Protein AF-0000000079575446 (afdb_homodimer)

Organism: NCBI:txid418240

Secondary structure (DSSP, 8-state):
--GGGS-TT-EEEE-SSS-EEEE-TTSPPP-HHHHHHHHH----TT-EEEEET-TTTHHHHHHHHHS--SEEEEEES-HHHHHHHHHHHHHTT-TTTEEEEE--GGGHHHHH-TT-EEEEEE------STTSTT-TTS-HHHHHHHTTS-HHHHHHHHHHHEEEEEEEEEEE-GGGHHHHHHHHHHTTEEEEEEEEEESSTTS---EEEEEEEETPPS--EEPPPEE-EEETTEE-HHHHHHTT--/--GGGS-TT-EEEE-SSS-EEEE-TTSPPP-HHHHHHHHH----TT-EEEEET-TTTHHHHHHHHHS--SEEEEEES-HHHHHHHHHHHHHTT-TTTEEEEE--GGGHHHHH-TT-EEEEEE------STTSTT-TTS-HHHHHHHTTS-HHHHHHHHHHHEEEEEEEEEEE-GGGHHHHHHHHHHTTEEEEEEEEEESSTTS---EEEEEEEETPPS--EEPPPEE-EEETTEE-HHHHHHTT--

Sequence (492 aa):
MTDQLVKDNERIDDLQNGYYVIQDPDKFCFGMDAVLLSGFAKVKKGETALDLGTGTGIIPILLKTKTNGKHFTGLEIQKECADMAGRSVRYNHLEDDVEIVRGDIKEAADIFGAASFDVVTSNPPYMIGQHGLRNPDMPKAIARHEVLCNLEDVVSQASKVLKERGRFYMVHRPFRLAEIMNVLTKYRLEPKRMQLVYPYIDREPNMVLIEALKGGNSRVTVEPPLIVYKEPGVYTENILKIYDMIMTDQLVKDNERIDDLQNGYYVIQDPDKFCFGMDAVLLSGFAKVKKGETALDLGTGTGIIPILLKTKTNGKHFTGLEIQKECADMAGRSVRYNHLEDDVEIVRGDIKEAADIFGAASFDVVTSNPPYMIGQHGLRNPDMPKAIARHEVLCNLEDVVSQASKVLKERGRFYMVHRPFRLAEIMNVLTKYRLEPKRMQLVYPYIDREPNMVLIEALKGGNSRVTVEPPLIVYKEPGVYTENILKIYDMI

pLDDT: mean 90.06, std 16.83, range [36.31, 98.94]

Structure (mmCIF, N/CA/C/O backbone):
data_AF-0000000079575446-model_v1
#
loop_
_entity.id
_entity.type
_entity.pdbx_description
1 polymer 'tRNA1(Val) (Adenine(37)-N6)-methyltransferase'
#
loop_
_atom_site.group_PDB
_atom_site.id
_atom_site.type_symbol
_atom_site.label_atom_id
_atom_site.label_alt_id
_atom_site.label_comp_id
_atom_site.label_asym_id
_atom_site.label_entity_id
_atom_site.label_seq_id
_atom_site.pdbx_PDB_ins_code
_atom_site.Cartn_x
_atom_site.Cartn_y
_atom_site.Cartn_z
_atom_site.occupancy
_atom_site.B_iso_or_equiv
_atom_site.auth_seq_id
_atom_site.auth_comp_id
_atom_site.auth_asym_id
_atom_site.auth_atom_id
_atom_site.pdbx_PDB_model_num
ATOM 1 N N . MET A 1 1 ? -3.621 -38.25 -29.203 1 46.59 1 MET A N 1
ATOM 2 C CA . MET A 1 1 ? -3.188 -38.781 -27.922 1 46.59 1 MET A CA 1
ATOM 3 C C . MET A 1 1 ? -3.453 -37.781 -26.797 1 46.59 1 MET A C 1
ATOM 5 O O . MET A 1 1 ? -3.621 -38.188 -25.641 1 46.59 1 MET A O 1
ATOM 9 N N . THR A 1 2 ? -3.217 -36.438 -27.062 1 60.66 2 THR A N 1
ATOM 10 C CA . THR A 1 2 ? -3.43 -35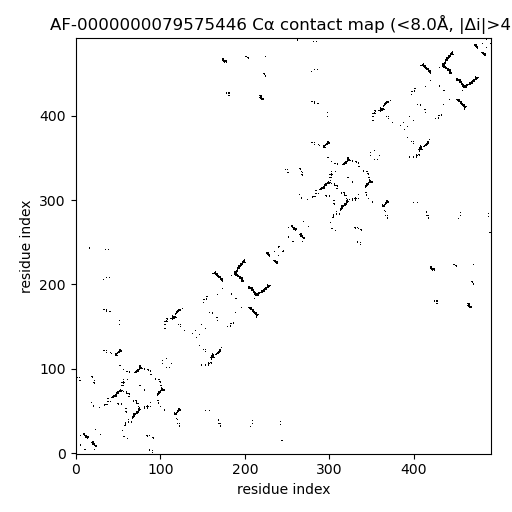.281 -26.188 1 60.66 2 THR A CA 1
ATOM 11 C C . THR A 1 2 ? -4.914 -35.094 -25.891 1 60.66 2 THR A C 1
ATOM 13 O O . THR A 1 2 ? -5.285 -34.625 -24.812 1 60.66 2 THR A O 1
ATOM 16 N N . ASP A 1 3 ? -5.809 -35.625 -26.75 1 61.53 3 ASP A N 1
ATOM 17 C CA . ASP A 1 3 ? -7.254 -35.438 -26.656 1 61.53 3 ASP A CA 1
ATOM 18 C C . ASP A 1 3 ? -7.855 -36.25 -25.516 1 61.53 3 ASP A C 1
ATOM 20 O O . ASP A 1 3 ? -8.867 -35.844 -24.938 1 61.53 3 ASP A O 1
ATOM 24 N N . GLN A 1 4 ? -7.082 -37.281 -25.109 1 80.31 4 GLN A N 1
ATOM 25 C CA . GLN A 1 4 ? -7.602 -38.188 -24.078 1 80.31 4 GLN A CA 1
ATOM 26 C C . GLN A 1 4 ? -7.387 -37.594 -22.688 1 80.31 4 GLN A C 1
ATOM 28 O O . GLN A 1 4 ? -7.965 -38.062 -21.703 1 80.31 4 GLN A O 1
ATOM 33 N N . LEU A 1 5 ? -6.77 -36.438 -22.703 1 92.25 5 LEU A N 1
ATOM 34 C CA . LEU A 1 5 ? -6.449 -35.844 -21.391 1 92.25 5 LEU A CA 1
ATOM 35 C C . LEU A 1 5 ? -7.582 -34.969 -20.906 1 92.25 5 LEU A C 1
ATOM 37 O O . LEU A 1 5 ? -7.688 -34.688 -19.703 1 92.25 5 LEU A O 1
ATOM 41 N N . VAL A 1 6 ? -8.469 -34.562 -21.781 1 94.75 6 VAL A N 1
ATOM 42 C CA . VAL A 1 6 ? -9.539 -33.656 -21.438 1 94.75 6 VAL A CA 1
ATOM 43 C C . VAL A 1 6 ? -10.844 -34.406 -21.234 1 94.75 6 VAL A C 1
ATOM 45 O O . VAL A 1 6 ? -11.305 -35.094 -22.141 1 94.75 6 VAL A O 1
ATOM 48 N N . LYS A 1 7 ? -11.469 -34.219 -20.094 1 94.56 7 LYS A N 1
ATOM 49 C CA . LYS A 1 7 ? -12.719 -34.906 -19.812 1 94.56 7 LYS A CA 1
ATOM 50 C C . LYS A 1 7 ? -13.914 -34.125 -20.375 1 94.56 7 LYS A C 1
ATOM 52 O O . LYS A 1 7 ? -13.781 -32.969 -20.75 1 94.56 7 LYS A O 1
ATOM 57 N N . ASP A 1 8 ? -15.086 -34.75 -20.422 1 91.69 8 ASP A N 1
ATOM 58 C CA . ASP A 1 8 ? -16.266 -34.281 -21.125 1 91.69 8 ASP A CA 1
ATOM 59 C C . ASP A 1 8 ? -16.703 -32.906 -20.562 1 91.69 8 ASP A C 1
ATOM 61 O O . ASP A 1 8 ? -17.156 -32.031 -21.312 1 91.69 8 ASP A O 1
ATOM 65 N N . ASN A 1 9 ? -16.594 -32.688 -19.312 1 93.12 9 ASN A N 1
ATOM 66 C CA . ASN A 1 9 ? -17.078 -31.469 -18.672 1 93.12 9 ASN A CA 1
ATOM 67 C C . ASN A 1 9 ? -15.977 -30.422 -18.609 1 93.12 9 ASN A C 1
ATOM 69 O O . ASN A 1 9 ? -16.156 -29.359 -18 1 93.12 9 ASN A O 1
ATOM 73 N N . GLU A 1 10 ? -14.836 -30.688 -19.297 1 95.31 10 GLU A N 1
ATOM 74 C CA . GLU A 1 10 ? -13.672 -29.812 -19.203 1 95.31 10 GLU A CA 1
ATOM 75 C C . GLU A 1 10 ? -13.398 -29.141 -20.547 1 95.31 10 GLU A C 1
ATOM 77 O O . GLU A 1 10 ? -13.977 -29.5 -21.562 1 95.31 10 GLU A O 1
ATOM 82 N N . ARG A 1 11 ? -12.672 -28.047 -20.484 1 95.06 11 ARG A N 1
ATOM 83 C CA . ARG A 1 11 ? -12.203 -27.359 -21.688 1 95.06 11 ARG A CA 1
ATOM 84 C C . ARG A 1 11 ? -10.711 -27.062 -21.594 1 95.06 11 ARG A C 1
ATOM 86 O O . ARG A 1 11 ? -10.117 -27.125 -20.516 1 95.06 11 ARG A O 1
ATOM 93 N N . ILE A 1 12 ? -10.141 -26.781 -22.75 1 94.69 12 ILE A N 1
ATOM 94 C CA . ILE A 1 12 ? -8.75 -26.359 -22.828 1 94.69 12 ILE A CA 1
ATOM 95 C C . ILE A 1 12 ? -8.688 -24.844 -23.062 1 94.69 12 ILE A C 1
ATOM 97 O O . ILE A 1 12 ? -9.297 -24.328 -24 1 94.69 12 ILE A O 1
ATOM 101 N N . ASP A 1 13 ? -8.055 -24.203 -22.156 1 93.25 13 ASP A N 1
ATOM 102 C CA . ASP A 1 13 ? -7.824 -22.781 -22.328 1 93.25 13 ASP A CA 1
ATOM 103 C C . ASP A 1 13 ? -6.43 -22.516 -22.891 1 93.25 13 ASP A C 1
ATOM 105 O O . ASP A 1 13 ? -5.438 -23.016 -22.359 1 93.25 13 ASP A O 1
ATOM 109 N N . ASP A 1 14 ? -6.414 -21.688 -23.938 1 91.88 14 ASP A N 1
ATOM 110 C CA . ASP A 1 14 ? -5.168 -21.25 -24.547 1 91.88 14 ASP A CA 1
ATOM 111 C C . ASP A 1 14 ? -4.586 -20.047 -23.812 1 91.88 14 ASP A C 1
ATOM 113 O O . ASP A 1 14 ? -5.223 -18.984 -23.734 1 91.88 14 ASP A O 1
ATOM 117 N N . LEU A 1 15 ? -3.383 -20.188 -23.266 1 88.44 15 LEU A N 1
ATOM 118 C CA . LEU A 1 15 ? -2.758 -19.125 -22.5 1 88.44 15 LEU A CA 1
ATOM 119 C C . LEU A 1 15 ? -2.131 -18.094 -23.422 1 88.44 15 LEU A C 1
ATOM 121 O O . LEU A 1 15 ? -1.592 -17.078 -22.969 1 88.44 15 LEU A O 1
ATOM 125 N N . GLN A 1 16 ? -2.152 -18.297 -24.719 1 81.5 16 GLN A N 1
ATOM 126 C CA . GLN A 1 16 ? -1.748 -17.391 -25.781 1 81.5 16 GLN A CA 1
ATOM 127 C C . GLN A 1 16 ? -0.23 -17.234 -25.828 1 81.5 16 GLN A C 1
ATOM 129 O O . GLN A 1 16 ? 0.283 -16.234 -26.344 1 81.5 16 GLN A O 1
ATOM 134 N N . ASN A 1 17 ? 0.446 -18.203 -25.234 1 84.44 17 ASN A N 1
ATOM 135 C CA . ASN A 1 17 ? 1.903 -18.234 -25.281 1 84.44 17 ASN A CA 1
ATOM 136 C C . ASN A 1 17 ? 2.424 -19.609 -25.688 1 84.44 17 ASN A C 1
ATOM 138 O O . ASN A 1 17 ? 3.584 -19.938 -25.438 1 84.44 17 ASN A O 1
ATOM 142 N N . GLY A 1 18 ? 1.477 -20.453 -26.281 1 87.94 18 GLY A N 1
ATOM 143 C CA . GLY A 1 18 ? 1.851 -21.781 -26.75 1 87.94 18 GLY A CA 1
ATOM 144 C C . GLY A 1 18 ? 1.555 -22.875 -25.734 1 87.94 18 GLY A C 1
ATOM 145 O O . GLY A 1 18 ? 1.777 -24.047 -26.016 1 87.94 18 GLY A O 1
ATOM 146 N N . TYR A 1 19 ? 1.02 -22.469 -24.594 1 93 19 TYR A N 1
ATOM 147 C CA . TYR A 1 19 ? 0.696 -23.438 -23.562 1 93 19 TYR A CA 1
ATOM 148 C C . TYR A 1 19 ? -0.793 -23.422 -23.234 1 93 19 TYR A C 1
ATOM 150 O O . TYR A 1 19 ? -1.499 -22.469 -23.594 1 93 19 TYR A O 1
ATOM 158 N N . TYR A 1 20 ? -1.228 -24.469 -22.578 1 94.56 20 TYR A N 1
ATOM 159 C CA . TYR A 1 20 ? -2.654 -24.688 -22.359 1 94.56 20 TYR A CA 1
ATOM 160 C C . TYR A 1 20 ? -2.932 -25.156 -20.938 1 94.56 20 TYR A C 1
ATOM 162 O O . TYR A 1 20 ? -2.051 -25.703 -20.281 1 94.56 20 TYR A O 1
ATOM 170 N N . VAL A 1 21 ? -4.137 -24.875 -20.531 1 95.75 21 VAL A N 1
ATOM 171 C CA . VAL A 1 21 ? -4.566 -25.375 -19.219 1 95.75 21 VAL A CA 1
ATOM 172 C C . VAL A 1 21 ? -5.961 -25.984 -19.328 1 95.75 21 VAL A C 1
ATOM 174 O O . VAL A 1 21 ? -6.844 -25.422 -19.984 1 95.75 21 VAL A O 1
ATOM 177 N N . ILE A 1 22 ? -6.062 -27.172 -18.781 1 96.5 22 ILE A N 1
ATOM 178 C CA . ILE A 1 22 ? -7.352 -27.844 -18.703 1 96.5 22 ILE A CA 1
ATOM 179 C C . ILE A 1 22 ? -8.164 -27.281 -17.547 1 96.5 22 ILE A C 1
ATOM 181 O O . ILE A 1 22 ? -7.672 -27.203 -16.422 1 96.5 22 ILE A O 1
ATOM 185 N N . GLN A 1 23 ? -9.359 -26.844 -17.844 1 94.12 23 GLN A N 1
ATOM 186 C CA . GLN A 1 23 ? -10.211 -26.281 -16.812 1 94.12 23 GLN A CA 1
ATOM 187 C C . GLN A 1 23 ? -11.625 -26.859 -16.875 1 94.12 23 GLN A C 1
ATOM 189 O O . GLN A 1 23 ? -12.031 -27.391 -17.906 1 94.12 23 GLN A O 1
ATOM 194 N N . ASP A 1 24 ? -12.281 -26.875 -15.766 1 92.12 24 ASP A N 1
ATOM 195 C CA . ASP A 1 24 ? -13.695 -27.188 -15.625 1 92.12 24 ASP A CA 1
ATOM 196 C C . ASP A 1 24 ? -14.516 -25.938 -15.352 1 92.12 24 ASP A C 1
ATOM 198 O O . ASP A 1 24 ? -14.391 -25.328 -14.289 1 92.12 24 ASP A O 1
ATOM 202 N N . PRO A 1 25 ? -15.406 -25.562 -16.281 1 90.38 25 PRO A N 1
ATOM 203 C CA . PRO A 1 25 ? -16.156 -24.312 -16.125 1 90.38 25 PRO A CA 1
ATOM 204 C C . PRO A 1 25 ? -17.016 -24.312 -14.867 1 90.38 25 PRO A C 1
ATOM 206 O O . PRO A 1 25 ? -17.453 -23.25 -14.414 1 90.38 25 PRO A O 1
ATOM 209 N N . ASP A 1 26 ? -17.266 -25.453 -14.297 1 85.94 26 ASP A N 1
ATOM 210 C CA . ASP A 1 26 ? -18.109 -25.547 -13.102 1 85.94 26 ASP A CA 1
ATOM 211 C C . ASP A 1 26 ? -17.266 -25.391 -11.836 1 85.94 26 ASP A C 1
ATOM 213 O O . ASP A 1 26 ? -17.797 -25.359 -10.727 1 85.94 26 ASP A O 1
ATOM 217 N N . LYS A 1 27 ? -15.953 -25.281 -12.078 1 83.19 27 LYS A N 1
ATOM 218 C CA . LYS A 1 27 ? -15.031 -25.109 -10.961 1 83.19 27 LYS A CA 1
ATOM 219 C C . LYS A 1 27 ? -14.273 -23.781 -11.078 1 83.19 27 LYS A C 1
ATOM 221 O O . LYS A 1 27 ? -14.523 -23 -12 1 83.19 27 LYS A O 1
ATOM 226 N N . PHE A 1 28 ? -13.453 -23.516 -10.141 1 77.06 28 PHE A N 1
ATOM 227 C CA . PHE A 1 28 ? -12.68 -22.281 -10.172 1 77.06 28 PHE A CA 1
ATOM 228 C C . PHE A 1 28 ? -11.703 -22.281 -11.344 1 77.06 28 PHE A C 1
ATOM 230 O O . PHE A 1 28 ? -10.914 -23.219 -11.5 1 77.06 28 PHE A O 1
ATOM 237 N N . CYS A 1 29 ? -11.906 -21.375 -12.188 1 85 29 CYS A N 1
ATOM 238 C CA . CYS A 1 29 ? -11.023 -21.172 -13.328 1 85 29 CYS A CA 1
ATOM 239 C C . CYS A 1 29 ? -10.023 -20.047 -13.047 1 85 29 CYS A C 1
ATOM 241 O O . CYS A 1 29 ? -10.328 -19.125 -12.305 1 85 29 CYS A O 1
ATOM 243 N N . PHE A 1 30 ? -8.859 -20.281 -13.625 1 82.81 30 PHE A N 1
ATOM 244 C CA . PHE A 1 30 ? -7.871 -19.234 -13.375 1 82.81 30 PHE A CA 1
ATOM 245 C C . PHE A 1 30 ? -8.336 -17.906 -13.938 1 82.81 30 PHE A C 1
ATOM 247 O O . PHE A 1 30 ? -9.133 -17.859 -14.883 1 82.81 30 PHE A O 1
ATOM 254 N N . GLY A 1 31 ? -7.883 -16.781 -13.305 1 86.94 31 GLY A N 1
ATOM 255 C CA . GLY A 1 31 ? -8.188 -15.43 -13.742 1 86.94 31 GLY A CA 1
ATOM 256 C C . GLY A 1 31 ? -6.949 -14.578 -13.945 1 86.94 31 GLY A C 1
ATOM 257 O O . GLY A 1 31 ? -5.836 -15.102 -14.023 1 86.94 31 GLY A O 1
ATOM 258 N N . MET A 1 32 ? -7.137 -13.336 -14.156 1 92.25 32 MET A N 1
ATOM 259 C CA . MET A 1 32 ? -6.082 -12.359 -14.422 1 92.25 32 MET A CA 1
ATOM 260 C C . MET A 1 32 ? -5.055 -12.359 -13.289 1 92.25 32 MET A C 1
ATOM 262 O O . MET A 1 32 ? -3.867 -12.133 -13.531 1 92.25 32 MET A O 1
ATOM 266 N N . ASP A 1 33 ? -5.484 -12.727 -12.094 1 94.75 33 ASP A N 1
ATOM 267 C CA . ASP A 1 33 ? -4.609 -12.742 -10.93 1 94.75 33 ASP A CA 1
ATOM 268 C C . ASP A 1 33 ? -3.398 -13.641 -11.156 1 94.75 33 ASP A C 1
ATOM 270 O O . ASP A 1 33 ? -2.262 -13.242 -10.891 1 94.75 33 ASP A O 1
ATOM 274 N N . ALA A 1 34 ? -3.645 -14.812 -11.688 1 94.69 34 ALA A N 1
ATOM 275 C CA . ALA A 1 34 ? -2.582 -15.789 -11.914 1 94.69 34 ALA A CA 1
ATOM 276 C C . ALA A 1 34 ? -1.584 -15.289 -12.953 1 94.69 34 ALA A C 1
ATOM 278 O O . ALA A 1 34 ? -0.374 -15.461 -12.797 1 94.69 34 ALA A O 1
ATOM 279 N N . VAL A 1 35 ? -2.145 -14.695 -13.977 1 94.69 35 VAL A N 1
ATOM 280 C CA . VAL A 1 35 ? -1.305 -14.203 -15.062 1 94.69 35 VAL A CA 1
ATOM 281 C C . VAL A 1 35 ? -0.433 -13.055 -14.562 1 94.69 35 VAL A C 1
ATOM 283 O O . VAL A 1 35 ? 0.772 -13.016 -14.82 1 94.69 35 VAL A O 1
ATOM 286 N N . LEU A 1 36 ? -1.017 -12.133 -13.789 1 97.06 36 LEU A N 1
ATOM 287 C CA . LEU A 1 36 ? -0.28 -10.992 -13.258 1 97.06 36 LEU A CA 1
ATOM 288 C C . LEU A 1 36 ? 0.792 -11.445 -12.273 1 97.06 36 LEU A C 1
ATOM 290 O O . LEU A 1 36 ? 1.917 -10.938 -12.297 1 97.06 36 LEU A O 1
ATOM 294 N N . LEU A 1 37 ? 0.439 -12.414 -11.438 1 98 37 LEU A N 1
ATOM 295 C CA . LEU A 1 37 ? 1.396 -12.93 -10.461 1 98 37 LEU A CA 1
ATOM 296 C C . LEU A 1 37 ? 2.584 -13.578 -11.156 1 98 37 LEU A C 1
ATOM 298 O O . LEU A 1 37 ? 3.734 -13.367 -10.766 1 98 37 LEU A O 1
ATOM 302 N N . SER A 1 38 ? 2.334 -14.375 -12.188 1 97.06 38 SER A N 1
ATOM 303 C CA . SER A 1 38 ? 3.398 -15.062 -12.914 1 97.06 38 SER A CA 1
ATOM 304 C C . SER A 1 38 ? 4.32 -14.07 -13.609 1 97.06 38 SER A C 1
ATOM 306 O O . SER A 1 38 ? 5.512 -14.344 -13.789 1 97.06 38 SER A O 1
ATOM 308 N N . GLY A 1 39 ? 3.768 -12.922 -14.039 1 95.69 39 GLY A N 1
ATOM 309 C CA . GLY A 1 39 ? 4.574 -11.875 -14.641 1 95.69 39 GLY A CA 1
ATOM 310 C C . GLY A 1 39 ? 5.352 -11.055 -13.625 1 95.69 39 GLY A C 1
ATOM 311 O O . GLY A 1 39 ? 6.387 -10.477 -13.953 1 95.69 39 GLY A O 1
ATOM 312 N N . PHE A 1 40 ? 4.891 -11.016 -12.43 1 97.88 40 PHE A N 1
ATOM 313 C CA . PHE A 1 40 ? 5.465 -10.25 -11.328 1 97.88 40 PHE A CA 1
ATOM 314 C C . PHE A 1 40 ? 6.586 -11.039 -10.656 1 97.88 40 PHE A C 1
ATOM 316 O O . PHE A 1 40 ? 7.59 -10.461 -10.234 1 97.88 40 PHE A O 1
ATOM 323 N N . ALA A 1 41 ? 6.473 -12.375 -10.617 1 98.38 41 ALA A N 1
ATOM 324 C CA . ALA A 1 41 ? 7.414 -13.242 -9.922 1 98.38 41 ALA A CA 1
ATOM 325 C C . ALA A 1 41 ? 8.656 -13.492 -10.766 1 98.38 41 ALA A C 1
ATOM 327 O O . ALA A 1 41 ? 8.586 -13.508 -12 1 98.38 41 ALA A O 1
ATOM 328 N N . LYS A 1 42 ? 9.773 -13.641 -10.07 1 97.75 42 LYS A N 1
ATOM 329 C CA . LYS A 1 42 ? 11.047 -13.977 -10.703 1 97.75 42 LYS A CA 1
ATOM 330 C C . LYS A 1 42 ? 11.594 -15.297 -10.164 1 97.75 42 LYS A C 1
ATOM 332 O O . LYS A 1 42 ? 11.594 -15.531 -8.953 1 97.75 42 LYS A O 1
ATOM 337 N N . VAL A 1 43 ? 11.938 -16.125 -11.102 1 98.56 43 VAL A N 1
ATOM 338 C CA . VAL A 1 43 ? 12.641 -17.359 -10.766 1 98.56 43 VAL A CA 1
ATOM 339 C C . VAL A 1 43 ? 13.938 -17.453 -11.57 1 98.56 43 VAL A C 1
ATOM 341 O O . VAL A 1 43 ? 13.914 -17.547 -12.797 1 98.56 43 VAL A O 1
ATOM 344 N N . LYS A 1 44 ? 15 -17.438 -10.875 1 98.25 44 LYS A N 1
ATOM 345 C CA . LYS A 1 44 ? 16.297 -17.375 -11.539 1 98.25 44 LYS A CA 1
ATOM 346 C C . LYS A 1 44 ? 16.75 -18.766 -11.984 1 98.25 44 LYS A C 1
ATOM 348 O O . LYS A 1 44 ? 16.203 -19.781 -11.539 1 98.25 44 LYS A O 1
ATOM 353 N N . LYS A 1 45 ? 17.75 -18.688 -12.852 1 98.12 45 LYS A N 1
ATOM 354 C CA . LYS A 1 45 ? 18.344 -19.938 -13.32 1 98.12 45 LYS A CA 1
ATOM 355 C C . LYS A 1 45 ? 18.844 -20.766 -12.148 1 98.12 45 LYS A C 1
ATOM 357 O O . LYS A 1 45 ? 19.531 -20.266 -11.266 1 98.12 45 LYS A O 1
ATOM 362 N N . GLY A 1 46 ? 18.453 -21.969 -12.195 1 97.81 46 GLY A N 1
ATOM 363 C CA . GLY A 1 46 ? 18.922 -22.891 -11.172 1 97.81 46 GLY A CA 1
ATOM 364 C C . GLY A 1 46 ? 18.016 -22.938 -9.953 1 97.81 46 GLY A C 1
ATOM 365 O O . GLY A 1 46 ? 18.188 -23.797 -9.086 1 97.81 46 GLY A O 1
ATOM 366 N N . GLU A 1 47 ? 16.969 -22.094 -9.93 1 98.75 47 GLU A N 1
ATOM 367 C CA . GLU A 1 47 ? 16.109 -22 -8.75 1 98.75 47 GLU A CA 1
ATOM 368 C C . GLU A 1 47 ? 14.898 -22.922 -8.898 1 98.75 47 GLU A C 1
ATOM 370 O O . GLU A 1 47 ? 14.5 -23.266 -10.008 1 98.75 47 GLU A O 1
ATOM 375 N N . THR A 1 48 ? 14.406 -23.328 -7.738 1 98.88 48 THR A N 1
ATOM 376 C CA . THR A 1 48 ? 13.18 -24.109 -7.676 1 98.88 48 THR A CA 1
ATOM 377 C C . THR A 1 48 ? 12.047 -23.297 -7.055 1 98.88 48 THR A C 1
ATOM 379 O O . THR A 1 48 ? 12.281 -22.484 -6.152 1 98.88 48 THR A O 1
ATOM 382 N N . ALA A 1 49 ? 10.828 -23.547 -7.594 1 98.94 49 ALA A N 1
ATOM 383 C CA . ALA A 1 49 ? 9.68 -22.781 -7.141 1 98.94 49 ALA A CA 1
ATOM 384 C C . ALA A 1 49 ? 8.531 -23.688 -6.719 1 98.94 49 ALA A C 1
ATOM 386 O O . ALA A 1 49 ? 8.359 -24.781 -7.262 1 98.94 49 ALA A O 1
ATOM 387 N N . LEU A 1 50 ? 7.801 -23.219 -5.738 1 98.94 50 LEU A N 1
ATOM 388 C CA . LEU A 1 50 ? 6.59 -23.875 -5.254 1 98.94 50 LEU A CA 1
ATOM 389 C C . LEU A 1 50 ? 5.398 -22.938 -5.316 1 98.94 50 LEU A C 1
ATOM 391 O O . LEU A 1 50 ? 5.477 -21.797 -4.844 1 98.94 50 LEU A O 1
ATOM 395 N N . ASP A 1 51 ? 4.355 -23.406 -5.949 1 98.81 51 ASP A N 1
ATOM 396 C CA . ASP A 1 51 ? 3.1 -22.656 -5.945 1 98.81 51 ASP A CA 1
ATOM 397 C C . ASP A 1 51 ? 2.1 -23.266 -4.969 1 98.81 51 ASP A C 1
ATOM 399 O O . ASP A 1 51 ? 1.678 -24.422 -5.141 1 98.81 51 ASP A O 1
ATOM 403 N N . LEU A 1 52 ? 1.741 -22.516 -3.936 1 98.25 52 LEU A N 1
ATOM 404 C CA . LEU A 1 52 ? 0.794 -22.953 -2.922 1 98.25 52 LEU A CA 1
ATOM 405 C C . LEU A 1 52 ? -0.641 -22.688 -3.361 1 98.25 52 LEU A C 1
ATOM 407 O O . LEU A 1 52 ? -1.016 -21.547 -3.604 1 98.25 52 LEU A O 1
ATOM 411 N N . GLY A 1 53 ? -1.494 -23.688 -3.387 1 95.56 53 GLY A N 1
ATOM 412 C CA . GLY A 1 53 ? -2.832 -23.547 -3.938 1 95.56 53 GLY A CA 1
ATOM 413 C C . GLY A 1 53 ? -2.84 -23.328 -5.438 1 95.56 53 GLY A C 1
ATOM 414 O O . GLY A 1 53 ? -3.42 -22.359 -5.934 1 95.56 53 GLY A O 1
ATOM 415 N N . THR A 1 54 ? -2.305 -24.375 -6.152 1 96.56 54 THR A N 1
ATOM 416 C CA . THR A 1 54 ? -1.959 -24.156 -7.555 1 96.56 54 THR A CA 1
ATOM 417 C C . THR A 1 54 ? -3.195 -24.281 -8.438 1 96.56 54 THR A C 1
ATOM 419 O O . THR A 1 54 ? -3.174 -23.875 -9.602 1 96.56 54 THR A O 1
ATOM 422 N N . GLY A 1 55 ? -4.324 -24.812 -7.91 1 93.62 55 GLY A N 1
ATOM 423 C CA . GLY A 1 55 ? -5.508 -25.016 -8.734 1 93.62 55 GLY A CA 1
ATOM 424 C C . GLY A 1 55 ? -5.262 -25.906 -9.93 1 93.62 55 GLY A C 1
ATOM 425 O O . GLY A 1 55 ? -4.785 -27.031 -9.781 1 93.62 55 GLY A O 1
ATOM 426 N N . THR A 1 56 ? -5.426 -25.422 -11.086 1 94 56 THR A N 1
ATOM 427 C CA . THR A 1 56 ? -5.273 -26.203 -12.305 1 94 56 THR A CA 1
ATOM 428 C C . THR A 1 56 ? -3.836 -26.141 -12.812 1 94 56 THR A C 1
ATOM 430 O O . THR A 1 56 ? -3.562 -26.484 -13.969 1 94 56 THR A O 1
ATOM 433 N N . GLY A 1 57 ? -2.92 -25.578 -12.016 1 96.31 57 GLY A N 1
ATOM 434 C CA . GLY A 1 57 ? -1.502 -25.625 -12.328 1 96.31 57 GLY A CA 1
ATOM 435 C C . GLY A 1 57 ? -1.047 -24.469 -13.203 1 96.31 57 GLY A C 1
ATOM 436 O O . GLY A 1 57 ? 0.046 -24.516 -13.773 1 96.31 57 GLY A O 1
ATOM 437 N N . ILE A 1 58 ? -1.837 -23.438 -13.266 1 96.06 58 ILE A N 1
ATOM 438 C CA . ILE A 1 58 ? -1.581 -22.375 -14.227 1 96.06 58 ILE A CA 1
ATOM 439 C C . ILE A 1 58 ? -0.286 -21.656 -13.867 1 96.06 58 ILE A C 1
ATOM 441 O O . ILE A 1 58 ? 0.542 -21.375 -14.734 1 96.06 58 ILE A O 1
ATOM 445 N N . ILE A 1 59 ? -0.017 -21.391 -12.602 1 97.56 59 ILE A N 1
ATOM 446 C CA . ILE A 1 59 ? 1.102 -20.547 -12.211 1 97.56 59 ILE A CA 1
ATOM 447 C C . ILE A 1 59 ? 2.418 -21.281 -12.445 1 97.56 59 ILE A C 1
ATOM 449 O O . ILE A 1 59 ? 3.322 -20.75 -13.102 1 97.56 59 ILE A O 1
ATOM 453 N N . PRO A 1 60 ? 2.586 -22.531 -12.07 1 98.25 60 PRO A N 1
ATOM 454 C CA . PRO A 1 60 ? 3.826 -23.234 -12.406 1 98.25 60 PRO A CA 1
ATOM 455 C C . PRO A 1 60 ? 4.074 -23.312 -13.914 1 98.25 60 PRO A C 1
ATOM 457 O O . PRO A 1 60 ? 5.215 -23.172 -14.359 1 98.25 60 PRO A O 1
ATOM 460 N N . ILE A 1 61 ? 3.008 -23.531 -14.664 1 97.44 61 ILE A N 1
ATOM 461 C CA . ILE A 1 61 ? 3.143 -23.641 -16.109 1 97.44 61 ILE A CA 1
ATOM 462 C C . ILE A 1 61 ? 3.594 -22.297 -16.688 1 97.44 61 ILE A C 1
ATOM 464 O O . ILE A 1 61 ? 4.535 -22.234 -17.484 1 97.44 61 ILE A O 1
ATOM 468 N N . LEU A 1 62 ? 2.979 -21.234 -16.234 1 96.31 62 LEU A N 1
ATOM 469 C CA . LEU A 1 62 ? 3.338 -19.906 -16.719 1 96.31 62 LEU A CA 1
ATOM 470 C C . LEU A 1 62 ? 4.754 -19.547 -16.281 1 96.31 62 LEU A C 1
ATOM 472 O O . LEU A 1 62 ? 5.512 -18.969 -17.078 1 96.31 62 LEU A O 1
ATOM 476 N N . LEU A 1 63 ? 5.129 -19.859 -15.062 1 97.44 63 LEU A N 1
ATOM 477 C CA . LEU A 1 63 ? 6.469 -19.547 -14.586 1 97.44 63 LEU A CA 1
ATOM 478 C C . LEU A 1 63 ? 7.523 -20.281 -15.406 1 97.44 63 LEU A C 1
ATOM 480 O O . LEU A 1 63 ? 8.578 -19.719 -15.719 1 97.44 63 LEU A O 1
ATOM 484 N N . LYS A 1 64 ? 7.242 -21.5 -15.68 1 96.5 64 LYS A N 1
ATOM 485 C CA . LYS A 1 64 ? 8.164 -22.281 -16.484 1 96.5 64 LYS A CA 1
ATOM 486 C C . LYS A 1 64 ? 8.414 -21.625 -17.844 1 96.5 64 LYS A C 1
ATOM 488 O O . LYS A 1 64 ? 9.539 -21.625 -18.344 1 96.5 64 LYS A O 1
ATOM 493 N N . THR A 1 65 ? 7.426 -21 -18.359 1 91.38 65 THR A N 1
ATOM 494 C CA 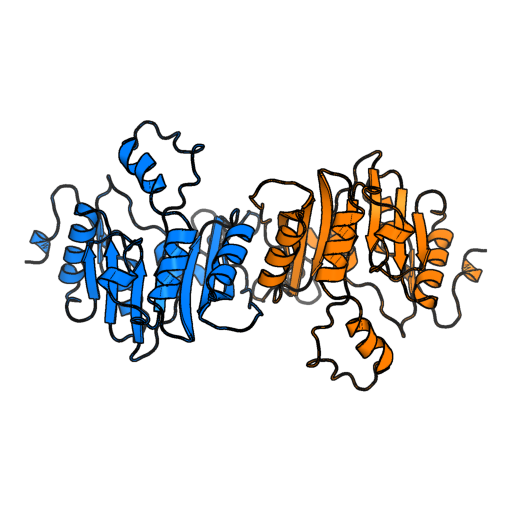. THR A 1 65 ? 7.523 -20.422 -19.688 1 91.38 65 THR A CA 1
ATOM 495 C C . THR A 1 65 ? 8.141 -19.031 -19.625 1 91.38 65 THR A C 1
ATOM 497 O O . THR A 1 65 ? 8.773 -18.578 -20.578 1 91.38 65 THR A O 1
ATOM 500 N N . LYS A 1 66 ? 8.062 -18.328 -18.516 1 92.75 66 LYS A N 1
ATOM 501 C CA . LYS A 1 66 ? 8.469 -16.938 -18.406 1 92.75 66 LYS A CA 1
ATOM 502 C C . LYS A 1 66 ? 9.852 -16.812 -17.766 1 92.75 66 LYS A C 1
ATOM 504 O O . LYS A 1 66 ? 10.477 -15.75 -17.828 1 92.75 66 LYS A O 1
ATOM 509 N N . THR A 1 67 ? 10.234 -17.875 -17.094 1 94.5 67 THR A N 1
ATOM 510 C CA . THR A 1 67 ? 11.484 -17.781 -16.344 1 94.5 67 THR A CA 1
ATOM 511 C C . THR A 1 67 ? 12.414 -18.938 -16.703 1 94.5 67 THR A C 1
ATOM 513 O O . THR A 1 67 ? 12.023 -19.859 -17.422 1 94.5 67 THR A O 1
ATOM 516 N N . ASN A 1 68 ? 13.641 -18.891 -16.156 1 94.56 68 ASN A N 1
ATOM 517 C CA . ASN A 1 68 ? 14.641 -19.922 -16.422 1 94.56 68 ASN A CA 1
ATOM 518 C C . ASN A 1 68 ? 14.867 -20.812 -15.188 1 94.56 68 ASN A C 1
ATOM 520 O O . ASN A 1 68 ? 15.961 -21.344 -15 1 94.56 68 ASN A O 1
ATOM 524 N N . GLY A 1 69 ? 13.883 -20.875 -14.422 1 97.31 69 GLY A N 1
ATOM 525 C CA . GLY A 1 69 ? 14.016 -21.703 -13.227 1 97.31 69 GLY A CA 1
ATOM 526 C C . GLY A 1 69 ? 14.25 -23.172 -13.539 1 97.31 69 GLY A C 1
ATOM 527 O O . GLY A 1 69 ? 14.008 -23.609 -14.664 1 97.31 69 GLY A O 1
ATOM 528 N N . LYS A 1 70 ? 14.664 -23.828 -12.555 1 98.06 70 LYS A N 1
ATOM 529 C CA . LYS A 1 70 ? 15.055 -25.219 -12.711 1 98.06 70 LYS A CA 1
ATOM 530 C C . LYS A 1 70 ? 13.844 -26.141 -12.641 1 98.06 70 LYS A C 1
ATOM 532 O O . LYS A 1 70 ? 13.734 -27.094 -13.414 1 98.06 70 LYS A O 1
ATOM 537 N N . HIS A 1 71 ? 13 -25.922 -11.711 1 98.69 71 HIS A N 1
ATOM 538 C CA . HIS A 1 71 ? 11.867 -26.812 -11.484 1 98.69 71 HIS A CA 1
ATOM 539 C C . HIS A 1 71 ? 10.734 -26.078 -10.766 1 98.69 71 HIS A C 1
ATOM 541 O O . HIS A 1 71 ? 10.977 -25.203 -9.93 1 98.69 71 HIS A O 1
ATOM 547 N N . PHE A 1 72 ? 9.508 -26.484 -11.086 1 98.88 72 PHE A N 1
ATOM 548 C CA . PHE A 1 72 ? 8.305 -25.859 -10.562 1 98.88 72 PHE A CA 1
ATOM 549 C C . PHE A 1 72 ? 7.348 -26.891 -9.992 1 98.88 72 PHE A C 1
ATOM 551 O O . PHE A 1 72 ? 7.023 -27.875 -10.664 1 98.88 72 PHE A O 1
ATOM 558 N N . THR A 1 73 ? 6.969 -26.688 -8.766 1 98.94 73 THR A N 1
ATOM 559 C CA . THR A 1 73 ? 6.043 -27.578 -8.094 1 98.94 73 THR A CA 1
ATOM 560 C C . THR A 1 73 ? 4.75 -26.859 -7.734 1 98.94 73 THR A C 1
ATOM 562 O O . THR A 1 73 ? 4.777 -25.688 -7.32 1 98.94 73 THR A O 1
ATOM 565 N N . GLY A 1 74 ? 3.611 -27.516 -7.977 1 98.69 74 GLY A N 1
ATOM 566 C CA . GLY A 1 74 ? 2.326 -27.016 -7.508 1 98.69 74 GLY A CA 1
ATOM 567 C C . GLY A 1 74 ? 1.705 -27.891 -6.434 1 98.69 74 GLY A C 1
ATOM 568 O O . GLY A 1 74 ? 1.706 -29.109 -6.547 1 98.69 74 GLY A O 1
ATOM 569 N N . LEU A 1 75 ? 1.244 -27.266 -5.383 1 98.44 75 LEU A N 1
ATOM 570 C CA . LEU A 1 75 ? 0.542 -27.953 -4.305 1 98.44 75 LEU A CA 1
ATOM 571 C C . LEU A 1 75 ? -0.953 -27.656 -4.352 1 98.44 75 LEU A C 1
ATOM 573 O O . LEU A 1 75 ? -1.355 -26.5 -4.391 1 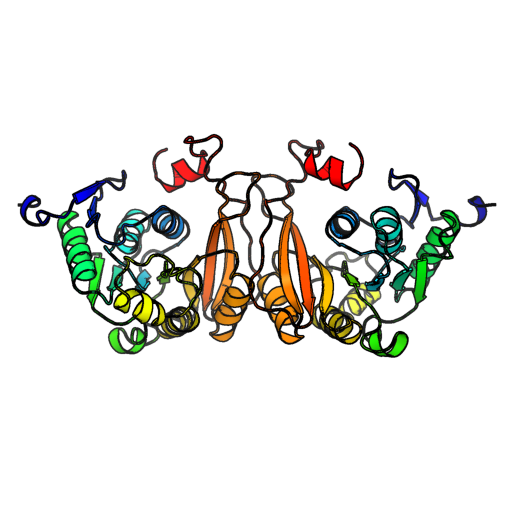98.44 75 LEU A O 1
ATOM 577 N N . GLU A 1 76 ? -1.761 -28.719 -4.391 1 96.06 76 GLU A N 1
ATOM 578 C CA . GLU A 1 76 ? -3.209 -28.547 -4.484 1 96.06 76 GLU A CA 1
ATOM 579 C C . GLU A 1 76 ? -3.936 -29.609 -3.662 1 96.06 76 GLU A C 1
ATOM 581 O O . GLU A 1 76 ? -3.629 -30.797 -3.762 1 96.06 76 GLU A O 1
ATOM 586 N N . ILE A 1 77 ? -4.871 -29.094 -2.857 1 94.31 77 ILE A N 1
ATOM 587 C CA . ILE A 1 77 ? -5.52 -29.984 -1.892 1 94.31 77 ILE A CA 1
ATOM 588 C C . ILE A 1 77 ? -6.648 -30.75 -2.572 1 94.31 77 ILE A C 1
ATOM 590 O O . ILE A 1 77 ? -6.918 -31.906 -2.225 1 94.31 77 ILE A O 1
ATOM 594 N N . GLN A 1 78 ? -7.371 -30.188 -3.465 1 92.5 78 GLN A N 1
ATOM 595 C CA . GLN A 1 78 ? -8.523 -30.812 -4.113 1 92.5 78 GLN A CA 1
ATOM 596 C C . GLN A 1 78 ? -8.078 -31.797 -5.188 1 92.5 78 GLN A C 1
ATOM 598 O O . GLN A 1 78 ? -7.422 -31.422 -6.16 1 92.5 78 GLN A O 1
ATOM 603 N N . LYS A 1 79 ? -8.539 -32.938 -5.078 1 95.56 79 LYS A N 1
ATOM 604 C CA . LYS A 1 79 ? -8.133 -34.031 -5.953 1 95.56 79 LYS A CA 1
ATOM 605 C C . LYS A 1 79 ? -8.445 -33.719 -7.414 1 95.56 79 LYS A C 1
ATOM 607 O O . LYS A 1 79 ? -7.594 -33.906 -8.289 1 95.56 79 LYS A O 1
ATOM 612 N N . GLU A 1 80 ? -9.617 -33.219 -7.664 1 93.44 80 GLU A N 1
ATOM 613 C CA . GLU A 1 80 ? -10.055 -32.969 -9.031 1 93.44 80 GLU A CA 1
ATOM 614 C C . GLU A 1 80 ? -9.203 -31.859 -9.672 1 93.44 80 GLU A C 1
ATOM 616 O O . GLU A 1 80 ? -8.859 -31.938 -10.852 1 93.44 80 GLU A O 1
ATOM 621 N N . CYS A 1 81 ? -8.867 -30.859 -8.891 1 93.62 81 CYS A N 1
ATOM 622 C CA . CYS A 1 81 ? -8.031 -29.766 -9.398 1 93.62 81 CYS A CA 1
ATOM 623 C C . CYS A 1 81 ? -6.602 -30.234 -9.633 1 93.62 81 CYS A C 1
ATOM 625 O O . CYS A 1 81 ? -6 -29.922 -10.656 1 93.62 81 CYS A O 1
ATOM 627 N N . ALA A 1 82 ? -6.105 -30.969 -8.695 1 96.69 82 ALA A N 1
ATOM 628 C CA . ALA A 1 82 ? -4.758 -31.516 -8.836 1 96.69 82 ALA A CA 1
ATOM 629 C C . ALA A 1 82 ? -4.656 -32.406 -10.07 1 96.69 82 ALA A C 1
ATOM 631 O O . ALA A 1 82 ? -3.645 -32.406 -10.773 1 96.69 82 ALA A O 1
ATOM 632 N N . ASP A 1 83 ? -5.695 -33.156 -10.25 1 97.06 83 ASP A N 1
ATOM 633 C CA . ASP A 1 83 ? -5.742 -34.062 -11.414 1 97.06 83 ASP A CA 1
ATOM 634 C C . ASP A 1 83 ? -5.727 -33.25 -12.711 1 97.06 83 ASP A C 1
ATOM 636 O O . ASP A 1 83 ? -4.949 -33.531 -13.625 1 97.06 83 ASP A O 1
ATOM 640 N N . MET A 1 84 ? -6.551 -32.219 -12.773 1 96.81 84 MET A N 1
ATOM 641 C CA . MET A 1 84 ? -6.574 -31.344 -13.938 1 96.81 84 MET A CA 1
ATOM 642 C C . MET A 1 84 ? -5.215 -30.688 -14.148 1 96.81 84 MET A C 1
ATOM 644 O O . MET A 1 84 ? -4.742 -30.578 -15.281 1 96.81 84 MET A O 1
ATOM 648 N N . ALA A 1 85 ? -4.59 -30.297 -13.078 1 97.31 85 ALA A N 1
ATOM 649 C CA . ALA A 1 85 ? -3.275 -29.656 -13.141 1 97.31 85 ALA A CA 1
ATOM 650 C C . ALA A 1 85 ? -2.234 -30.625 -13.719 1 97.31 85 ALA A C 1
ATOM 652 O O . ALA A 1 85 ? -1.459 -30.25 -14.602 1 97.31 85 ALA A O 1
ATOM 653 N N . GLY A 1 86 ? -2.25 -31.797 -13.188 1 98 86 GLY A N 1
ATOM 654 C CA . GLY A 1 86 ? -1.332 -32.812 -13.703 1 98 86 GLY A CA 1
ATOM 655 C C . GLY A 1 86 ? -1.52 -33.062 -15.18 1 98 86 GLY A C 1
ATOM 656 O O . GLY A 1 86 ? -0.543 -33.188 -15.922 1 98 86 GLY A O 1
ATOM 657 N N . ARG A 1 87 ? -2.762 -33.188 -15.586 1 97.88 87 ARG A N 1
ATOM 658 C CA . ARG A 1 87 ? -3.057 -33.438 -17 1 97.88 87 ARG A CA 1
ATOM 659 C C . ARG A 1 87 ? -2.686 -32.219 -17.859 1 97.88 87 ARG A C 1
ATOM 661 O O . ARG A 1 87 ? -2.277 -32.375 -19 1 97.88 87 ARG A O 1
ATOM 668 N N . SER A 1 88 ? -2.812 -31.016 -17.312 1 97.44 88 SER A N 1
ATOM 669 C CA . SER A 1 88 ? -2.348 -29.828 -18.016 1 97.44 88 SER A CA 1
ATOM 670 C C . SER A 1 88 ? -0.844 -29.875 -18.266 1 97.44 88 SER A C 1
ATOM 672 O O . SER A 1 88 ? -0.374 -29.531 -19.344 1 97.44 88 SER A O 1
ATOM 674 N N . VAL A 1 89 ? -0.113 -30.328 -17.266 1 97.94 89 VAL A N 1
ATOM 675 C CA . VAL A 1 89 ? 1.336 -30.453 -17.375 1 97.94 89 VAL A CA 1
ATOM 676 C C . VAL A 1 89 ? 1.68 -31.438 -18.5 1 97.94 89 VAL A C 1
ATOM 678 O O . VAL A 1 89 ? 2.521 -31.141 -19.344 1 97.94 89 VAL A O 1
ATOM 681 N N . ARG A 1 90 ? 0.991 -32.562 -18.516 1 97.69 90 ARG A N 1
ATOM 682 C CA . ARG A 1 90 ? 1.214 -33.594 -19.531 1 97.69 90 ARG A CA 1
ATOM 683 C C . ARG A 1 90 ? 0.819 -33.094 -20.922 1 97.69 90 ARG A C 1
ATOM 685 O O . ARG A 1 90 ? 1.503 -33.344 -21.906 1 97.69 90 ARG A O 1
ATOM 692 N N . TYR A 1 91 ? -0.277 -32.344 -20.922 1 96.81 91 TYR A N 1
ATOM 693 C CA . TYR A 1 91 ? -0.765 -31.781 -22.172 1 96.81 91 TYR A CA 1
ATOM 694 C C . TYR A 1 91 ? 0.293 -30.906 -22.844 1 96.81 91 TYR A C 1
ATOM 696 O O . TYR A 1 91 ? 0.411 -30.891 -24.062 1 96.81 91 TYR A O 1
ATOM 704 N N . ASN A 1 92 ? 1.088 -30.266 -22.078 1 96.62 92 ASN A N 1
ATOM 705 C CA . ASN A 1 92 ? 2.105 -29.344 -22.562 1 96.62 92 ASN A CA 1
ATOM 706 C C . ASN A 1 92 ? 3.477 -30.016 -22.641 1 96.62 92 ASN A C 1
ATOM 708 O O . ASN A 1 92 ? 4.473 -29.359 -22.953 1 96.62 92 ASN A O 1
ATOM 712 N N . HIS A 1 93 ? 3.584 -31.312 -22.266 1 96.75 93 HIS A N 1
ATOM 713 C CA . HIS A 1 93 ? 4.836 -32.062 -22.266 1 96.75 93 HIS A CA 1
ATOM 714 C C . HIS A 1 93 ? 5.863 -31.406 -21.344 1 96.75 93 HIS A C 1
ATOM 716 O O . HIS A 1 93 ? 7.027 -31.25 -21.719 1 96.75 93 HIS A O 1
ATOM 722 N N . LEU A 1 94 ? 5.391 -31 -20.141 1 97.5 94 LEU A N 1
ATOM 723 C CA . LEU A 1 94 ? 6.254 -30.297 -19.188 1 97.5 94 LEU A CA 1
ATOM 724 C C . LEU A 1 94 ? 6.551 -31.188 -17.984 1 97.5 94 LEU A C 1
ATOM 726 O O . LEU A 1 94 ? 6.852 -30.672 -16.906 1 97.5 94 LEU A O 1
ATOM 730 N N . GLU A 1 95 ? 6.516 -32.469 -18.078 1 97.44 95 GLU A N 1
ATOM 731 C CA . GLU A 1 95 ? 6.609 -33.406 -16.953 1 97.44 95 GLU A CA 1
ATOM 732 C C . GLU A 1 95 ? 7.992 -33.344 -16.312 1 97.44 95 GLU A C 1
ATOM 734 O O . GLU A 1 95 ? 8.148 -33.688 -15.133 1 97.44 95 GLU A O 1
ATOM 739 N N . ASP A 1 96 ? 8.969 -32.906 -17.031 1 97.44 96 ASP A N 1
ATOM 740 C CA . ASP A 1 96 ? 10.328 -32.875 -16.5 1 97.44 96 ASP A CA 1
ATOM 741 C C . ASP A 1 96 ? 10.555 -31.578 -15.703 1 97.44 96 ASP A C 1
ATOM 743 O O . ASP A 1 96 ? 11.484 -31.484 -14.898 1 97.44 96 ASP A O 1
ATOM 747 N N . ASP A 1 97 ? 9.727 -30.562 -15.93 1 97.94 97 ASP A N 1
ATOM 748 C CA . ASP A 1 97 ? 9.969 -29.219 -15.383 1 97.94 97 ASP A CA 1
ATOM 749 C C . ASP A 1 97 ? 8.945 -28.875 -14.305 1 97.94 97 ASP A C 1
ATOM 751 O O . ASP A 1 97 ? 9.211 -28.062 -13.43 1 97.94 97 ASP A O 1
ATOM 755 N N . VAL A 1 98 ? 7.75 -29.469 -14.438 1 98.69 98 VAL A N 1
ATOM 756 C CA . VAL A 1 98 ? 6.637 -29.109 -13.562 1 98.69 98 VAL A CA 1
ATOM 757 C C . VAL A 1 98 ? 6.055 -30.359 -12.914 1 98.69 98 VAL A C 1
ATOM 759 O O . VAL A 1 98 ? 5.801 -31.359 -13.586 1 98.69 98 VAL A O 1
ATOM 762 N N . GLU A 1 99 ? 5.844 -30.281 -11.648 1 98.69 99 GLU A N 1
ATOM 763 C CA . GLU A 1 99 ? 5.246 -31.375 -10.891 1 98.69 99 GLU A CA 1
ATOM 764 C C . GLU A 1 99 ? 4.07 -30.891 -10.047 1 98.69 99 GLU A C 1
ATOM 766 O O . GLU A 1 99 ? 4.125 -29.797 -9.469 1 98.69 99 GLU A O 1
ATOM 771 N N . ILE A 1 100 ? 3.021 -31.703 -10 1 98.75 100 ILE A N 1
ATOM 772 C CA . ILE A 1 100 ? 1.856 -31.406 -9.172 1 98.75 100 ILE A CA 1
ATOM 773 C C . ILE A 1 100 ? 1.777 -32.375 -8.008 1 98.75 100 ILE A C 1
ATOM 775 O O . ILE A 1 100 ? 1.813 -33.594 -8.211 1 98.75 100 ILE A O 1
ATOM 779 N N . VAL A 1 101 ? 1.704 -31.875 -6.844 1 98.75 101 VAL A N 1
ATOM 780 C CA . VAL A 1 101 ? 1.614 -32.656 -5.629 1 98.75 101 VAL A CA 1
ATOM 781 C C . VAL A 1 101 ? 0.291 -32.375 -4.918 1 98.75 101 VAL A C 1
ATOM 783 O O . VAL A 1 101 ? -0.097 -31.234 -4.758 1 98.75 101 VAL A O 1
ATOM 786 N N . ARG A 1 102 ? -0.451 -33.438 -4.586 1 98.06 102 ARG A N 1
ATOM 787 C CA . ARG A 1 102 ? -1.672 -33.25 -3.807 1 98.06 102 ARG A CA 1
ATOM 788 C C . ARG A 1 102 ? -1.362 -33.188 -2.316 1 98.06 102 ARG A C 1
ATOM 790 O O . ARG A 1 102 ? -0.66 -34.031 -1.774 1 98.06 102 ARG A O 1
ATOM 797 N N . GLY A 1 103 ? -1.852 -32.125 -1.686 1 97.12 103 GLY A N 1
ATOM 798 C CA . GLY A 1 103 ? -1.626 -31.969 -0.259 1 97.12 103 GLY A CA 1
ATOM 799 C C . GLY A 1 103 ? -2.199 -30.672 0.283 1 97.12 103 GLY A C 1
ATOM 800 O O . GLY A 1 103 ? -2.715 -29.844 -0.476 1 97.12 103 GLY A O 1
ATOM 801 N N . ASP A 1 104 ? -2.17 -30.516 1.586 1 96.19 104 ASP A N 1
ATOM 802 C CA . ASP A 1 104 ? -2.654 -29.344 2.318 1 96.19 104 ASP A CA 1
ATOM 803 C C . ASP A 1 104 ? -1.555 -28.297 2.471 1 96.19 104 ASP A C 1
ATOM 805 O O . ASP A 1 104 ? -0.44 -28.625 2.891 1 96.19 104 ASP A O 1
ATOM 809 N N . ILE A 1 105 ? -1.872 -27.109 2.135 1 96.88 105 ILE A N 1
ATOM 810 C CA . ILE A 1 105 ? -0.927 -26.016 2.293 1 96.88 105 ILE A CA 1
ATOM 811 C C . ILE A 1 105 ? -0.388 -26 3.721 1 96.88 105 ILE A C 1
ATOM 813 O O . ILE A 1 105 ? 0.795 -25.719 3.941 1 96.88 105 ILE A O 1
ATOM 817 N N . LYS A 1 106 ? -1.206 -26.297 4.68 1 96.25 106 LYS A N 1
ATOM 818 C CA . LYS A 1 106 ? -0.85 -26.266 6.094 1 96.25 106 LYS A CA 1
ATOM 819 C C . LYS A 1 106 ? 0.23 -27.281 6.422 1 96.25 106 LYS A C 1
ATOM 821 O O . LYS A 1 106 ? 0.841 -27.234 7.488 1 96.25 106 LYS A O 1
ATOM 826 N N . GLU A 1 107 ? 0.441 -28.188 5.473 1 97.75 107 GLU A N 1
ATOM 827 C CA . GLU A 1 107 ? 1.42 -29.25 5.676 1 97.75 107 GLU A CA 1
ATOM 828 C C . GLU A 1 107 ? 2.568 -29.141 4.68 1 97.75 107 GLU A C 1
ATOM 830 O O . GLU A 1 107 ? 3.295 -30.109 4.449 1 97.75 107 GLU A O 1
ATOM 835 N N . ALA A 1 108 ? 2.727 -28.031 4.062 1 98.38 108 ALA A N 1
ATOM 836 C CA . ALA A 1 108 ? 3.719 -27.859 3.002 1 98.38 108 ALA A CA 1
ATOM 837 C C . ALA A 1 108 ? 5.121 -28.188 3.506 1 98.38 108 ALA A C 1
ATOM 839 O O . ALA A 1 108 ? 5.871 -28.906 2.844 1 98.38 108 ALA A O 1
ATOM 840 N N . ALA A 1 109 ? 5.461 -27.734 4.652 1 98.38 109 ALA A N 1
ATOM 841 C CA . ALA A 1 109 ? 6.797 -27.969 5.191 1 98.38 109 ALA A CA 1
ATOM 842 C C . ALA A 1 109 ? 7 -29.453 5.504 1 98.38 109 ALA A C 1
ATOM 844 O O . ALA A 1 109 ? 8.109 -29.984 5.359 1 98.38 109 ALA A O 1
ATOM 845 N N . ASP A 1 110 ? 5.969 -30.125 5.926 1 98.38 110 ASP A N 1
ATOM 846 C CA . ASP A 1 110 ? 6.043 -31.562 6.184 1 98.38 110 ASP A CA 1
ATOM 847 C C . ASP A 1 110 ? 6.203 -32.344 4.887 1 98.38 110 ASP A C 1
ATOM 849 O O . ASP A 1 110 ? 6.906 -33.344 4.848 1 98.38 110 ASP A O 1
ATOM 853 N N . ILE A 1 111 ? 5.59 -31.906 3.865 1 98.56 111 ILE A N 1
ATOM 854 C CA . ILE A 1 111 ? 5.566 -32.594 2.578 1 98.56 111 ILE A CA 1
ATOM 855 C C . ILE A 1 111 ? 6.902 -32.406 1.867 1 98.56 111 ILE A C 1
ATOM 857 O O . ILE A 1 111 ? 7.461 -33.375 1.314 1 98.56 111 ILE A O 1
ATOM 861 N N . PHE A 1 112 ? 7.41 -31.156 1.93 1 98.69 112 PHE A N 1
ATOM 862 C CA . PHE A 1 112 ? 8.523 -30.828 1.048 1 98.69 112 PHE A CA 1
ATOM 863 C C . PHE A 1 112 ? 9.812 -30.656 1.846 1 98.69 112 PHE A C 1
ATOM 865 O O . PHE A 1 112 ? 10.906 -30.656 1.277 1 98.69 112 PHE A O 1
ATOM 872 N N . GLY A 1 113 ? 9.711 -30.484 3.166 1 98.25 113 GLY A N 1
ATOM 873 C CA . GLY A 1 113 ? 10.859 -30.141 3.998 1 98.25 113 GLY A CA 1
ATOM 874 C C . GLY A 1 113 ? 11.055 -28.656 4.16 1 98.25 113 GLY A C 1
ATOM 875 O O . GLY A 1 113 ? 10.633 -27.875 3.309 1 98.25 113 GLY A O 1
ATOM 876 N N . ALA A 1 114 ? 11.727 -28.312 5.203 1 97.94 114 ALA A N 1
ATOM 877 C CA . ALA A 1 114 ? 12.062 -26.906 5.441 1 97.94 114 ALA A CA 1
ATOM 878 C C . ALA A 1 114 ? 13.156 -26.438 4.492 1 97.94 114 ALA A C 1
ATOM 880 O O . ALA A 1 114 ? 14 -27.234 4.066 1 97.94 114 ALA A O 1
ATOM 881 N N . ALA A 1 115 ? 13.086 -25.156 4.164 1 98.12 115 ALA A N 1
ATOM 882 C CA . ALA A 1 115 ? 14.125 -24.5 3.381 1 98.12 115 ALA A CA 1
ATOM 883 C C . ALA A 1 115 ? 14.43 -25.281 2.105 1 98.12 115 ALA A C 1
ATOM 885 O O . ALA A 1 115 ? 15.594 -25.516 1.778 1 98.12 115 ALA A O 1
ATOM 886 N N . SER A 1 116 ? 13.367 -25.594 1.368 1 98.5 116 SER A N 1
ATOM 887 C CA . SER A 1 116 ? 13.516 -26.5 0.232 1 98.5 116 SER A CA 1
ATOM 888 C C . SER A 1 116 ? 13.344 -25.766 -1.09 1 98.5 116 SER A C 1
ATOM 890 O O . SER A 1 116 ? 13.68 -26.297 -2.152 1 98.5 116 SER A O 1
ATOM 892 N N . PHE A 1 117 ? 12.867 -24.562 -1.045 1 98.94 117 PHE A N 1
ATOM 893 C CA . PHE A 1 117 ? 12.578 -23.844 -2.281 1 98.94 117 PHE A CA 1
ATOM 894 C C . PHE A 1 117 ? 13.227 -22.469 -2.271 1 98.94 117 PHE A C 1
ATOM 896 O O . PHE A 1 117 ? 13.406 -21.859 -1.21 1 98.94 117 PHE A O 1
ATOM 903 N N . ASP A 1 118 ? 13.523 -21.922 -3.467 1 98.94 118 ASP A N 1
ATOM 904 C CA . ASP A 1 118 ? 14.039 -20.562 -3.635 1 98.94 118 ASP A CA 1
ATOM 905 C C . ASP A 1 118 ? 12.906 -19.562 -3.742 1 98.94 118 ASP A C 1
ATOM 907 O O . ASP A 1 118 ? 13.047 -18.406 -3.314 1 98.94 118 ASP A O 1
ATOM 911 N N . VAL A 1 119 ? 11.828 -20.016 -4.328 1 98.94 119 VAL A N 1
ATOM 912 C CA . VAL A 1 119 ? 10.703 -19.141 -4.617 1 98.94 119 VAL A CA 1
ATOM 913 C C . VAL A 1 119 ? 9.391 -19.828 -4.25 1 98.94 119 VAL A C 1
ATOM 915 O O . VAL A 1 119 ? 9.219 -21.031 -4.523 1 98.94 119 VAL A O 1
ATOM 918 N N . VAL A 1 120 ? 8.5 -19.125 -3.607 1 98.94 120 VAL A N 1
ATOM 919 C CA . VAL A 1 120 ? 7.141 -19.578 -3.357 1 98.94 120 VAL A CA 1
ATOM 920 C C . VAL A 1 120 ? 6.141 -18.562 -3.887 1 98.94 120 VAL A C 1
ATOM 922 O O . VAL A 1 120 ? 6.32 -17.359 -3.709 1 98.94 120 VAL A O 1
ATOM 925 N N . THR A 1 121 ? 5.148 -18.984 -4.613 1 98.88 121 THR A N 1
ATOM 926 C CA . THR A 1 121 ? 4.051 -18.141 -5.066 1 98.88 121 THR A CA 1
ATOM 927 C C . THR A 1 121 ? 2.725 -18.609 -4.48 1 98.88 121 THR A C 1
ATOM 929 O O . THR A 1 121 ? 2.574 -19.781 -4.141 1 98.88 121 THR A O 1
ATOM 932 N N . SER A 1 122 ? 1.813 -17.703 -4.34 1 98.25 122 SER A N 1
ATOM 933 C CA . SER A 1 122 ? 0.455 -18.078 -3.953 1 98.25 122 SER A CA 1
ATOM 934 C C . SER A 1 122 ? -0.56 -17.047 -4.457 1 98.25 122 SER A C 1
ATOM 936 O O . SER A 1 122 ? -0.317 -15.844 -4.395 1 98.25 122 SER A O 1
ATOM 938 N N . ASN A 1 123 ? -1.539 -17.469 -5.031 1 95.56 123 ASN A N 1
ATOM 939 C CA . ASN A 1 123 ? -2.787 -16.766 -5.305 1 95.56 123 ASN A CA 1
ATOM 940 C C . ASN A 1 123 ? -3.949 -17.344 -4.508 1 95.56 123 ASN A C 1
ATOM 942 O O . ASN A 1 123 ? -4.793 -18.062 -5.059 1 95.56 123 ASN A O 1
ATOM 946 N N . PRO A 1 124 ? -3.951 -17.047 -3.217 1 87.94 124 PRO A N 1
ATOM 947 C CA . PRO A 1 124 ? -4.891 -17.719 -2.322 1 87.94 124 PRO A CA 1
ATOM 948 C C . PRO A 1 124 ? -6.344 -17.344 -2.59 1 87.94 124 PRO A C 1
ATOM 950 O O . PRO A 1 124 ? -6.609 -16.297 -3.188 1 87.94 124 PRO A O 1
ATOM 953 N N . PRO A 1 125 ? -7.234 -18.312 -2.334 1 71.62 125 PRO A N 1
ATOM 954 C CA . PRO A 1 125 ? -8.641 -17.906 -2.42 1 71.62 125 PRO A CA 1
ATOM 955 C C . PRO A 1 125 ? -8.977 -16.75 -1.481 1 71.62 125 PRO A C 1
ATOM 957 O O . PRO A 1 125 ? -8.375 -16.625 -0.413 1 71.62 125 PRO A O 1
ATOM 960 N N . TYR A 1 126 ? -9.617 -15.656 -2.023 1 60.25 126 TYR A N 1
ATOM 961 C CA . TYR A 1 126 ? -9.859 -14.43 -1.278 1 60.25 126 TYR A CA 1
ATOM 962 C C . TYR A 1 126 ? -11.039 -14.594 -0.324 1 60.25 126 TYR A C 1
ATOM 964 O O . TYR A 1 126 ? -11.57 -13.602 0.192 1 60.25 126 TYR A O 1
ATOM 972 N N . MET A 1 127 ? -11.445 -15.68 0.046 1 51.06 127 MET A N 1
ATOM 973 C CA . MET A 1 127 ? -12.703 -15.766 0.789 1 51.06 127 MET A CA 1
ATOM 974 C C . MET A 1 127 ? -12.578 -15.078 2.145 1 51.06 127 MET A C 1
ATOM 976 O O . MET A 1 127 ? -11.625 -15.32 2.885 1 51.06 127 MET A O 1
ATOM 980 N N . ILE A 1 128 ? -12.938 -13.695 2.305 1 45.81 128 ILE A N 1
ATOM 981 C CA . ILE A 1 128 ? -13.156 -13.211 3.664 1 45.81 128 ILE A CA 1
ATOM 982 C C . ILE A 1 128 ? -14.109 -14.156 4.398 1 45.81 128 ILE A C 1
ATOM 984 O O . ILE A 1 128 ? -14.922 -14.836 3.771 1 45.81 128 ILE A O 1
ATOM 988 N N . GLY A 1 129 ? -14.023 -14.336 5.613 1 39.34 129 GLY A N 1
ATOM 989 C CA . GLY A 1 129 ? -15 -15.078 6.398 1 39.34 129 GLY A CA 1
ATOM 990 C C . GLY A 1 129 ? -16.391 -15.07 5.785 1 39.34 129 GLY A C 1
ATOM 991 O O . GLY A 1 129 ? -16.547 -14.719 4.617 1 39.34 129 GLY A O 1
ATOM 992 N N . GLN A 1 130 ? -17.484 -14.766 6.695 1 37.72 130 GLN A N 1
ATOM 993 C CA . GLN A 1 130 ? -18.938 -14.953 6.734 1 37.72 130 GLN A CA 1
ATOM 994 C C . GLN A 1 130 ? -19.625 -14.133 5.645 1 37.72 130 GLN A C 1
ATOM 996 O O . GLN A 1 130 ? -20.812 -14.336 5.367 1 37.72 130 GLN A O 1
ATOM 1001 N N . HIS A 1 131 ? -19.109 -13.023 5.219 1 37.56 131 HIS A N 1
ATOM 1002 C CA . HIS A 1 131 ? -20.125 -12.156 4.637 1 37.56 131 HIS A CA 1
ATOM 1003 C C . HIS A 1 131 ? -20.453 -12.562 3.201 1 37.56 131 HIS A C 1
ATOM 1005 O O . HIS A 1 131 ? -21.516 -12.234 2.68 1 37.56 131 HIS A O 1
ATOM 1011 N N . GLY A 1 132 ? -19.5 -12.82 2.352 1 36.62 132 GLY A N 1
ATOM 1012 C CA . GLY A 1 132 ? -19.875 -12.977 0.955 1 36.62 132 GLY A CA 1
ATOM 1013 C C . GLY A 1 132 ? -20.375 -14.367 0.629 1 36.62 132 GLY A C 1
ATOM 1014 O O . GLY A 1 132 ? -20.531 -14.719 -0.542 1 36.62 132 GLY A O 1
ATOM 1015 N N . LEU A 1 133 ? -20.234 -15.266 1.465 1 37.19 133 LEU A N 1
ATOM 1016 C CA . LEU A 1 133 ? -20.812 -16.547 1.072 1 37.19 133 LEU A CA 1
ATOM 1017 C C . LEU A 1 133 ? -22.281 -16.406 0.724 1 37.19 133 LEU A C 1
ATOM 1019 O O . LEU A 1 133 ? -23.141 -16.969 1.402 1 37.19 133 LEU A O 1
ATOM 1023 N N . ARG A 1 134 ? -22.609 -15.211 0.262 1 38.34 134 ARG A N 1
ATOM 1024 C CA . ARG A 1 134 ? -24.016 -15.203 -0.089 1 38.34 134 ARG A CA 1
ATOM 1025 C C . ARG A 1 134 ? -24.297 -16.156 -1.246 1 38.34 134 ARG A C 1
ATOM 1027 O O . ARG A 1 134 ? -25.406 -16.172 -1.792 1 38.34 134 ARG A O 1
ATOM 1034 N N . ASN A 1 135 ? -23.125 -16.562 -1.875 1 36.69 135 ASN A N 1
ATOM 1035 C CA . ASN A 1 135 ? -23.625 -17.438 -2.936 1 36.69 135 ASN A CA 1
ATOM 1036 C C . ASN A 1 135 ? -24.188 -18.734 -2.375 1 36.69 135 ASN A C 1
ATOM 1038 O O . ASN A 1 135 ? -23.453 -19.562 -1.824 1 36.69 135 ASN A O 1
ATOM 1042 N N . PRO A 1 136 ? -25.438 -18.875 -2.189 1 40.78 136 PRO A N 1
ATOM 1043 C CA . PRO A 1 136 ? -26.156 -20.031 -1.676 1 40.78 136 PRO A CA 1
ATOM 1044 C C . PRO A 1 136 ? -25.734 -21.328 -2.342 1 40.78 136 PRO A C 1
ATOM 1046 O O . PRO A 1 136 ? -25.953 -22.422 -1.782 1 40.78 136 PRO A O 1
ATOM 1049 N N . ASP A 1 137 ? -25.406 -21.172 -3.623 1 39.69 137 ASP A N 1
ATOM 1050 C CA . ASP A 1 137 ? -25.25 -22.406 -4.391 1 39.69 137 ASP A CA 1
ATOM 1051 C C . ASP A 1 137 ? -23.844 -22.984 -4.238 1 39.69 137 ASP A C 1
ATOM 1053 O O . ASP A 1 137 ? -23.531 -24.031 -4.816 1 39.69 137 ASP A O 1
ATOM 1057 N N . MET A 1 138 ? -22.828 -22.25 -3.854 1 41.88 138 MET A N 1
ATOM 1058 C CA . MET A 1 138 ? -21.547 -22.906 -3.592 1 41.88 138 MET A CA 1
ATOM 1059 C C . MET A 1 138 ? -21.656 -23.859 -2.406 1 41.88 138 MET A C 1
ATOM 1061 O O . MET A 1 138 ? -22.234 -23.516 -1.372 1 41.88 138 MET A O 1
ATOM 1065 N N . PRO A 1 139 ? -21.375 -25.25 -2.779 1 41.28 139 PRO A N 1
ATOM 1066 C CA . PRO A 1 139 ? -21.516 -26.188 -1.662 1 41.28 139 PRO A CA 1
ATOM 1067 C C . PRO A 1 139 ? -20.906 -25.641 -0.369 1 41.28 139 PRO A C 1
ATOM 1069 O O . PRO A 1 139 ? -19.844 -25.016 -0.396 1 41.28 139 PRO A O 1
ATOM 1072 N N . LYS A 1 140 ? -21.641 -25.422 0.667 1 41.62 140 LYS A N 1
ATOM 1073 C CA . LYS A 1 140 ? -21.391 -25 2.043 1 41.62 140 LYS A CA 1
ATOM 1074 C C . LYS A 1 140 ? -20.031 -25.484 2.527 1 41.62 140 LYS A C 1
ATOM 1076 O O . LYS A 1 140 ? -19.359 -24.812 3.309 1 41.62 140 LYS A O 1
ATOM 1081 N N . ALA A 1 141 ? -19.688 -26.719 2.068 1 40.19 141 ALA A N 1
ATOM 1082 C CA . ALA A 1 141 ? -18.5 -27.422 2.549 1 40.19 141 ALA A CA 1
ATOM 1083 C C . ALA A 1 141 ? -17.219 -26.703 2.111 1 40.19 141 ALA A C 1
ATOM 1085 O O . ALA A 1 141 ? -16.266 -26.609 2.883 1 40.19 141 ALA A O 1
ATOM 1086 N N . ILE A 1 142 ? -17.094 -26.453 0.807 1 40.5 142 ILE A N 1
ATOM 1087 C CA . ILE A 1 142 ? -15.922 -25.734 0.305 1 40.5 142 ILE A CA 1
ATOM 1088 C C . ILE A 1 142 ? -15.875 -24.328 0.915 1 40.5 142 ILE A C 1
ATOM 1090 O O . ILE A 1 142 ? -14.797 -23.844 1.278 1 40.5 142 ILE A O 1
ATOM 1094 N N . ALA A 1 143 ? -17.016 -23.625 1.001 1 38.66 143 ALA A N 1
ATOM 1095 C CA . ALA A 1 143 ? -17.125 -22.375 1.741 1 38.66 143 ALA A CA 1
ATOM 1096 C C . ALA A 1 143 ? -16.578 -22.516 3.16 1 38.66 143 ALA A C 1
ATOM 1098 O O . ALA A 1 143 ? -15.883 -21.641 3.666 1 38.66 143 ALA A O 1
ATOM 1099 N N . ARG A 1 144 ? -16.969 -23.625 3.754 1 39.09 144 ARG A N 1
ATOM 1100 C CA . ARG A 1 144 ? -16.484 -23.953 5.094 1 39.09 144 ARG A CA 1
ATOM 1101 C C . ARG A 1 144 ? -14.992 -24.234 5.086 1 39.09 144 ARG A C 1
ATOM 1103 O O . ARG A 1 144 ? -14.281 -23.891 6.035 1 39.09 144 ARG A O 1
ATOM 1110 N N . HIS A 1 145 ? -14.562 -24.938 4.113 1 39.31 145 HIS A N 1
ATOM 1111 C CA . HIS A 1 145 ? -13.141 -25.25 3.986 1 39.31 145 HIS A CA 1
ATOM 1112 C C . HIS A 1 145 ? -12.336 -24.031 3.547 1 39.31 145 HIS A C 1
ATOM 1114 O O . HIS A 1 145 ? -11.109 -24.031 3.666 1 39.31 145 HIS A O 1
ATOM 1120 N N . GLU A 1 146 ? -12.734 -23.312 2.564 1 43.03 146 GLU A N 1
ATOM 1121 C CA . GLU A 1 146 ? -12.148 -22 2.283 1 43.03 146 GLU A CA 1
ATOM 1122 C C . GLU A 1 146 ? -11.867 -21.234 3.57 1 43.03 146 GLU A C 1
ATOM 1124 O O . GLU A 1 146 ? -10.953 -20.406 3.619 1 43.03 146 GLU A O 1
ATOM 1129 N N . VAL A 1 147 ? -12.703 -21.609 4.5 1 45.16 147 VAL A N 1
ATOM 1130 C CA . VAL A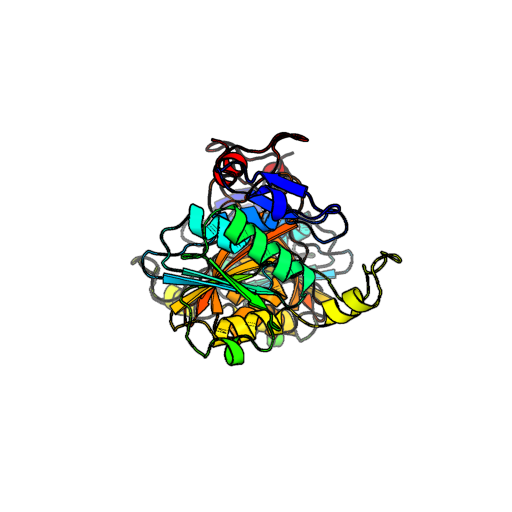 1 147 ? -12.469 -21.312 5.91 1 45.16 147 VAL A CA 1
ATOM 1131 C C . VAL A 1 147 ? -11.141 -21.922 6.355 1 45.16 147 VAL A C 1
ATOM 1133 O O . VAL A 1 147 ? -10.617 -21.578 7.418 1 45.16 147 VAL A O 1
ATOM 1136 N N . LEU A 1 148 ? -10.531 -22.875 5.578 1 52.31 148 LEU A N 1
ATOM 1137 C CA . LEU A 1 148 ? -9.508 -23.781 6.082 1 52.31 148 LEU A CA 1
ATOM 1138 C C . LEU A 1 148 ? -8.133 -23.109 6.055 1 52.31 148 LEU A C 1
ATOM 1140 O O . LEU A 1 148 ? -7.324 -23.297 6.965 1 52.31 148 LEU A O 1
ATOM 1144 N N . CYS A 1 149 ? -7.785 -22.438 4.898 1 69.38 149 CYS A N 1
ATOM 1145 C CA . CYS A 1 149 ? -6.445 -21.859 4.883 1 69.38 149 CYS A CA 1
ATOM 1146 C C . CYS A 1 149 ? -6.504 -20.344 4.898 1 69.38 149 CYS A C 1
ATOM 1148 O O . CYS A 1 149 ? -7.039 -19.734 3.975 1 69.38 149 CYS A O 1
ATOM 1150 N N . ASN A 1 150 ? -6.164 -19.766 6.023 1 88.69 150 ASN A N 1
ATOM 1151 C CA . ASN A 1 150 ? -6.16 -18.312 6.125 1 88.69 150 ASN A CA 1
ATOM 1152 C C . ASN A 1 150 ? -4.801 -17.734 5.754 1 88.69 150 ASN A C 1
ATOM 1154 O O . ASN A 1 150 ? -3.875 -18.469 5.414 1 88.69 150 ASN A O 1
ATOM 1158 N N . LEU A 1 151 ? -4.754 -16.5 5.641 1 94.5 151 LEU A N 1
ATOM 1159 C CA . LEU A 1 151 ? -3.555 -15.781 5.23 1 94.5 151 LEU A CA 1
ATOM 1160 C C . LEU A 1 151 ? -2.346 -16.219 6.047 1 94.5 151 LEU A C 1
ATOM 1162 O O . LEU A 1 151 ? -1.271 -16.469 5.492 1 94.5 151 LEU A O 1
ATOM 1166 N N . GLU A 1 152 ? -2.492 -16.375 7.297 1 95.31 152 GLU A N 1
ATOM 1167 C CA . GLU A 1 152 ? -1.384 -16.75 8.172 1 95.31 152 GLU A CA 1
ATOM 1168 C C . GLU A 1 152 ? -0.886 -18.156 7.863 1 95.31 152 GLU A C 1
ATOM 1170 O O . GLU A 1 152 ? 0.315 -18.422 7.926 1 95.31 152 GLU A O 1
ATOM 1175 N N . ASP A 1 153 ? -1.827 -19.078 7.547 1 95.69 153 ASP A N 1
ATOM 1176 C CA . ASP A 1 153 ? -1.439 -20.438 7.16 1 95.69 153 ASP A CA 1
ATOM 1177 C C . ASP A 1 153 ? -0.541 -20.422 5.926 1 95.69 153 ASP A C 1
ATOM 1179 O O . ASP A 1 153 ? 0.508 -21.062 5.906 1 95.69 153 ASP A O 1
ATOM 1183 N N . VAL A 1 154 ? -0.95 -19.656 4.969 1 97.31 154 VAL A N 1
ATOM 1184 C CA . VAL A 1 154 ? -0.204 -19.594 3.715 1 97.31 154 VAL A CA 1
ATOM 1185 C C . VAL A 1 154 ? 1.181 -19 3.973 1 97.31 154 VAL A C 1
ATOM 1187 O O . VAL A 1 154 ? 2.193 -19.578 3.566 1 97.31 154 VAL A O 1
ATOM 1190 N N . VAL A 1 155 ? 1.229 -17.906 4.68 1 98.19 155 VAL A N 1
ATOM 1191 C CA . VAL A 1 155 ? 2.465 -17.156 4.879 1 98.19 155 VAL A CA 1
ATOM 1192 C C . VAL A 1 155 ? 3.408 -17.938 5.785 1 98.19 155 VAL A C 1
ATOM 1194 O O . VAL A 1 155 ? 4.613 -18.016 5.527 1 98.19 155 VAL A O 1
ATOM 1197 N N . SER A 1 156 ? 2.891 -18.562 6.82 1 98.31 156 SER A N 1
ATOM 1198 C CA . SER A 1 156 ? 3.717 -19.344 7.738 1 98.31 156 SER A CA 1
ATOM 1199 C C . SER A 1 156 ? 4.371 -20.516 7.027 1 98.31 156 SER A C 1
ATOM 1201 O O . SER A 1 156 ? 5.562 -20.781 7.203 1 98.31 156 SER A O 1
ATOM 1203 N N . GLN A 1 157 ? 3.605 -21.219 6.191 1 98.44 157 GLN A N 1
ATOM 1204 C CA . GLN A 1 157 ? 4.145 -22.359 5.461 1 98.44 157 GLN A CA 1
ATOM 1205 C C . GLN A 1 157 ? 5.125 -21.906 4.379 1 98.44 157 GLN A C 1
ATOM 1207 O O . GLN A 1 157 ? 6.156 -22.547 4.164 1 98.44 157 GLN A O 1
ATOM 1212 N N . ALA A 1 158 ? 4.773 -20.797 3.695 1 98.81 158 ALA A N 1
ATOM 1213 C CA . ALA A 1 158 ? 5.711 -20.234 2.725 1 98.81 158 ALA A CA 1
ATOM 1214 C C . ALA A 1 158 ? 7.059 -19.938 3.373 1 98.81 158 ALA A C 1
ATOM 1216 O O . ALA A 1 158 ? 8.109 -20.297 2.832 1 98.81 158 ALA A O 1
ATOM 1217 N N . SER A 1 159 ? 6.988 -19.328 4.52 1 98.88 159 SER A N 1
ATOM 1218 C CA . SER A 1 159 ? 8.211 -18.984 5.238 1 98.88 159 SER A CA 1
ATOM 1219 C C . SER A 1 159 ? 9.016 -20.219 5.59 1 98.88 159 SER A C 1
ATOM 1221 O O . SER A 1 159 ? 10.242 -20.219 5.469 1 98.88 159 SER A O 1
ATOM 1223 N N . LYS A 1 160 ? 8.406 -21.297 6 1 98.81 160 LYS A N 1
ATOM 1224 C CA . LYS A 1 160 ? 9.07 -22.516 6.441 1 98.81 160 LYS A CA 1
ATOM 1225 C C . LYS A 1 160 ? 9.766 -23.219 5.273 1 98.81 160 LYS A C 1
ATOM 1227 O O . LYS A 1 160 ? 10.883 -23.703 5.414 1 98.81 160 LYS A O 1
ATOM 1232 N N . VAL A 1 161 ? 9.148 -23.234 4.125 1 98.88 161 VAL A N 1
ATOM 1233 C CA . VAL A 1 161 ? 9.68 -24.016 3.016 1 98.88 161 VAL A CA 1
ATOM 1234 C C . VAL A 1 161 ? 10.711 -23.203 2.248 1 98.88 161 VAL A C 1
ATOM 1236 O O . VAL A 1 161 ? 11.484 -23.75 1.461 1 98.88 161 VAL A O 1
ATOM 1239 N N . LEU A 1 162 ? 10.703 -21.906 2.457 1 98.88 162 LEU A N 1
ATOM 1240 C CA . LEU A 1 162 ? 11.641 -21.047 1.748 1 98.88 162 LEU A CA 1
ATOM 1241 C C . LEU A 1 162 ? 13.039 -21.172 2.342 1 98.88 162 LEU A C 1
ATOM 1243 O O . LEU A 1 162 ? 13.195 -21.203 3.564 1 98.88 162 LEU A O 1
ATOM 1247 N N . LYS A 1 163 ? 14.016 -21.188 1.476 1 98.69 163 LYS A N 1
ATOM 1248 C CA . LYS A 1 163 ? 15.398 -20.969 1.893 1 98.69 163 LYS A CA 1
ATOM 1249 C C . LYS A 1 163 ? 15.609 -19.562 2.424 1 98.69 163 LYS A C 1
ATOM 1251 O O . LYS A 1 163 ? 14.805 -18.656 2.146 1 98.69 163 LYS A O 1
ATOM 1256 N N . GLU A 1 164 ? 16.703 -19.438 3.213 1 98.19 164 GLU A N 1
ATOM 1257 C CA . GLU A 1 164 ? 17.078 -18.078 3.564 1 98.19 164 GLU A CA 1
ATOM 1258 C C . GLU A 1 164 ? 17.297 -17.219 2.316 1 98.19 164 GLU A C 1
ATOM 1260 O O . GLU A 1 164 ? 17.906 -17.688 1.345 1 98.19 164 GLU A O 1
ATOM 1265 N N . ARG A 1 165 ? 16.766 -16.047 2.332 1 98.12 165 ARG A N 1
ATOM 1266 C CA . ARG A 1 165 ? 16.828 -15.102 1.228 1 98.12 165 ARG A CA 1
ATOM 1267 C C . ARG A 1 165 ? 15.992 -15.57 0.047 1 98.12 165 ARG A C 1
ATOM 1269 O O . ARG A 1 165 ? 16.141 -15.078 -1.071 1 98.12 165 ARG A O 1
ATOM 1276 N N . GLY A 1 166 ? 15.188 -16.625 0.297 1 98.88 166 GLY A N 1
ATOM 1277 C CA . GLY A 1 166 ? 14.172 -16.953 -0.689 1 98.88 166 GLY A CA 1
ATOM 1278 C C . GLY A 1 166 ? 13.094 -15.898 -0.827 1 98.88 166 GLY A C 1
ATOM 1279 O O . GLY A 1 166 ? 12.984 -15 0.014 1 98.88 166 GLY A O 1
ATOM 1280 N N . ARG A 1 167 ? 12.305 -15.969 -1.874 1 98.94 167 ARG A N 1
ATOM 1281 C CA . ARG A 1 167 ? 11.32 -14.93 -2.168 1 98.94 167 ARG A CA 1
ATOM 1282 C C . ARG A 1 167 ? 9.914 -15.516 -2.221 1 98.94 167 ARG A C 1
ATOM 1284 O O . ARG A 1 167 ? 9.711 -16.609 -2.754 1 98.94 167 ARG A O 1
ATOM 1291 N N . PHE A 1 168 ? 9.07 -14.797 -1.59 1 98.94 168 PHE A N 1
ATOM 1292 C CA . PHE A 1 168 ? 7.652 -15.117 -1.612 1 98.94 168 PHE A CA 1
ATOM 1293 C C . PHE A 1 168 ? 6.879 -14.102 -2.438 1 98.94 168 PHE A C 1
ATOM 1295 O O . PHE A 1 168 ? 7.027 -12.891 -2.24 1 98.94 168 PHE A O 1
ATOM 1302 N N . TYR A 1 169 ? 6.07 -14.57 -3.434 1 98.94 169 TYR A N 1
ATOM 1303 C CA . TYR A 1 169 ? 5.215 -13.719 -4.254 1 98.94 169 TYR A CA 1
ATOM 1304 C C . TYR A 1 169 ? 3.744 -14.062 -4.039 1 98.94 169 TYR A C 1
ATOM 1306 O O . TYR A 1 169 ? 3.361 -15.234 -4.055 1 98.94 169 TYR A O 1
ATOM 1314 N N . MET A 1 170 ? 2.939 -13.023 -3.887 1 98.56 170 MET A N 1
ATOM 1315 C CA . MET A 1 170 ? 1.515 -13.25 -3.656 1 98.56 170 MET A CA 1
ATOM 1316 C C . MET A 1 170 ? 0.677 -12.164 -4.324 1 98.56 170 MET A C 1
ATOM 1318 O O . MET A 1 170 ? 1.119 -11.016 -4.449 1 98.56 170 MET A O 1
ATOM 1322 N N . VAL A 1 171 ? -0.446 -12.547 -4.867 1 98.19 171 VAL A N 1
ATOM 1323 C CA . VAL A 1 171 ? -1.504 -11.609 -5.23 1 98.19 171 VAL A CA 1
ATOM 1324 C C . VAL A 1 171 ? -2.648 -11.711 -4.227 1 98.19 171 VAL A C 1
ATOM 1326 O O . VAL A 1 171 ? -3.006 -12.805 -3.783 1 98.19 171 VAL A O 1
ATOM 1329 N N . HIS A 1 172 ? -3.146 -10.648 -3.777 1 97.31 172 HIS A N 1
ATOM 1330 C CA . HIS A 1 172 ? -4.211 -10.609 -2.779 1 97.31 172 HIS A CA 1
ATOM 1331 C C . HIS A 1 172 ? -5.074 -9.359 -2.949 1 97.31 172 HIS A C 1
ATOM 1333 O O . HIS A 1 172 ? -4.988 -8.68 -3.971 1 97.31 172 HIS A O 1
ATOM 1339 N N . ARG A 1 173 ? -6.039 -9.219 -2.07 1 96.81 173 ARG A N 1
ATOM 1340 C CA . ARG A 1 173 ? -6.941 -8.078 -2.121 1 96.81 173 ARG A CA 1
ATOM 1341 C C . ARG A 1 173 ? -6.375 -6.898 -1.335 1 96.81 173 ARG A C 1
ATOM 1343 O O . ARG A 1 173 ? -5.91 -7.062 -0.206 1 96.81 173 ARG A O 1
ATOM 1350 N N . PRO A 1 174 ? -6.52 -5.688 -1.923 1 97.75 174 PRO A N 1
ATOM 1351 C CA . PRO A 1 174 ? -5.93 -4.496 -1.302 1 97.75 174 PRO A CA 1
ATOM 1352 C C . PRO A 1 174 ? -6.543 -4.176 0.058 1 97.75 174 PRO A C 1
ATOM 1354 O O . PRO A 1 174 ? -5.867 -3.625 0.93 1 97.75 174 PRO A O 1
ATOM 1357 N N . PHE A 1 175 ? -7.77 -4.504 0.281 1 96.5 175 PHE A N 1
ATOM 1358 C CA . PHE A 1 175 ? -8.422 -4.102 1.522 1 96.5 175 PHE A CA 1
ATOM 1359 C C . PHE A 1 175 ? -7.824 -4.848 2.711 1 96.5 175 PHE A C 1
ATOM 1361 O O . PHE A 1 175 ? -8.078 -4.496 3.863 1 96.5 175 PHE A O 1
ATOM 1368 N N . ARG A 1 176 ? -6.973 -5.848 2.475 1 96.31 176 ARG A N 1
ATOM 1369 C CA . ARG A 1 176 ? -6.32 -6.598 3.541 1 96.31 176 ARG A CA 1
ATOM 1370 C C . ARG A 1 176 ? -4.859 -6.188 3.684 1 96.31 176 ARG A C 1
ATOM 1372 O O . ARG A 1 176 ? -4.086 -6.852 4.379 1 96.31 176 ARG A O 1
ATOM 1379 N N . LEU A 1 177 ? -4.461 -5.117 3.117 1 97.62 177 LEU A N 1
ATOM 1380 C CA . LEU A 1 177 ? -3.062 -4.715 3 1 97.62 177 LEU A CA 1
ATOM 1381 C C . LEU A 1 177 ? -2.404 -4.633 4.375 1 97.62 177 LEU A C 1
ATOM 1383 O O . LEU A 1 177 ? -1.281 -5.105 4.559 1 97.62 177 LEU A O 1
ATOM 1387 N N . ALA A 1 178 ? -3.037 -4 5.34 1 97.38 178 ALA A N 1
ATOM 1388 C CA . ALA A 1 178 ? -2.459 -3.871 6.676 1 97.38 178 ALA A CA 1
ATOM 1389 C C . ALA A 1 178 ? -2.195 -5.242 7.293 1 97.38 178 ALA A C 1
ATOM 1391 O O . ALA A 1 178 ? -1.127 -5.477 7.863 1 97.38 178 ALA A O 1
ATOM 1392 N N . GLU A 1 179 ? -3.139 -6.129 7.164 1 96.12 179 GLU A N 1
ATOM 1393 C CA . GLU A 1 179 ? -2.994 -7.492 7.672 1 96.12 179 GLU A CA 1
ATOM 1394 C C . GLU A 1 179 ? -1.854 -8.219 6.965 1 96.12 179 GLU A C 1
ATOM 1396 O O . GLU A 1 179 ? -1.056 -8.906 7.609 1 96.12 179 GLU A O 1
ATOM 1401 N N . ILE A 1 180 ? -1.861 -8.086 5.688 1 97.88 180 ILE A N 1
ATOM 1402 C CA . ILE A 1 180 ? -0.853 -8.75 4.875 1 97.88 180 ILE A CA 1
ATOM 1403 C C . ILE A 1 180 ? 0.542 -8.328 5.332 1 97.88 180 ILE A C 1
ATOM 1405 O O . ILE A 1 180 ? 1.402 -9.172 5.586 1 97.88 180 ILE A O 1
ATOM 1409 N N . MET A 1 181 ? 0.754 -7 5.48 1 98.19 181 MET A N 1
ATOM 1410 C CA . MET A 1 181 ? 2.059 -6.496 5.895 1 98.19 181 MET A CA 1
ATOM 1411 C C . MET A 1 181 ? 2.436 -7.027 7.273 1 98.19 181 MET A C 1
ATOM 1413 O O . MET A 1 181 ? 3.578 -7.43 7.5 1 98.19 181 MET A O 1
ATOM 1417 N N . ASN A 1 182 ? 1.529 -7.039 8.133 1 97.38 182 ASN A N 1
ATOM 1418 C CA . ASN A 1 182 ? 1.768 -7.504 9.492 1 97.38 182 ASN A CA 1
ATOM 1419 C C . ASN A 1 182 ? 2.119 -8.992 9.523 1 97.38 182 ASN A C 1
ATOM 1421 O O . ASN A 1 182 ? 3.072 -9.391 10.195 1 97.38 182 ASN A O 1
ATOM 1425 N N . VAL A 1 183 ? 1.358 -9.836 8.781 1 97.62 183 VAL A N 1
ATOM 1426 C CA . VAL A 1 183 ? 1.561 -11.281 8.805 1 97.62 183 VAL A CA 1
ATOM 1427 C C . VAL A 1 183 ? 2.891 -11.625 8.141 1 97.62 183 VAL A C 1
ATOM 1429 O O . VAL A 1 183 ? 3.641 -12.469 8.641 1 97.62 183 VAL A O 1
ATOM 1432 N N . LEU A 1 184 ? 3.211 -10.977 7.051 1 98.62 184 LEU A N 1
ATOM 1433 C CA . LEU A 1 184 ? 4.477 -11.227 6.371 1 98.62 184 LEU A CA 1
ATOM 1434 C C . LEU A 1 184 ? 5.656 -10.969 7.301 1 98.62 184 LEU A C 1
ATOM 1436 O O . LEU A 1 184 ? 6.531 -11.82 7.453 1 98.62 184 LEU A O 1
ATOM 1440 N N . THR A 1 185 ? 5.648 -9.781 7.93 1 98.06 185 THR A N 1
ATOM 1441 C CA . THR A 1 185 ? 6.773 -9.414 8.781 1 98.06 185 THR A CA 1
ATOM 1442 C C . THR A 1 185 ? 6.852 -10.328 10 1 98.06 185 THR A C 1
ATOM 1444 O O . THR A 1 185 ? 7.941 -10.648 10.477 1 98.06 185 THR A O 1
ATOM 1447 N N . LYS A 1 186 ? 5.723 -10.766 10.5 1 97.56 186 LYS A N 1
ATOM 1448 C CA . LYS A 1 186 ? 5.645 -11.695 11.625 1 97.56 186 LYS A CA 1
ATOM 1449 C C . LYS A 1 186 ? 6.41 -12.977 11.336 1 97.56 186 LYS A C 1
ATOM 1451 O O . LYS A 1 186 ? 7.039 -13.547 12.234 1 97.56 186 LYS A O 1
ATOM 1456 N N . TYR A 1 187 ? 6.395 -13.438 10.102 1 98.38 187 TYR A N 1
ATOM 1457 C CA . TYR A 1 187 ? 7.02 -14.703 9.742 1 98.38 187 TYR A CA 1
ATOM 1458 C C . TYR A 1 187 ? 8.312 -14.477 8.977 1 98.38 187 TYR A C 1
ATOM 1460 O O . TYR A 1 187 ? 8.719 -15.32 8.172 1 98.38 187 TYR A O 1
ATOM 1468 N N . ARG A 1 188 ? 8.852 -13.281 9.102 1 97.94 188 ARG A N 1
ATOM 1469 C CA . ARG A 1 188 ? 10.18 -12.914 8.633 1 97.94 188 ARG A CA 1
ATOM 1470 C C . ARG A 1 188 ? 10.234 -12.883 7.105 1 97.94 188 ARG A C 1
ATOM 1472 O O . ARG A 1 188 ? 11.273 -13.188 6.512 1 97.94 188 ARG A O 1
ATOM 1479 N N . LEU A 1 189 ? 9.156 -12.672 6.508 1 98.81 189 LEU A N 1
ATOM 1480 C CA . LEU A 1 189 ? 9.078 -12.352 5.086 1 98.81 189 LEU A CA 1
ATOM 1481 C C . LEU A 1 189 ? 8.938 -10.852 4.875 1 98.81 189 LEU A C 1
ATOM 1483 O O . LEU A 1 189 ? 7.816 -10.328 4.852 1 98.81 189 LEU A O 1
ATOM 1487 N N . GLU A 1 190 ? 9.984 -10.203 4.633 1 98.69 190 GLU A N 1
ATOM 1488 C CA . GLU A 1 190 ? 9.984 -8.742 4.543 1 98.69 190 GLU A CA 1
ATOM 1489 C C . GLU A 1 190 ? 9.5 -8.273 3.174 1 98.69 190 GLU A C 1
ATOM 1491 O O . GLU A 1 190 ? 10.094 -8.625 2.15 1 98.69 190 GLU A O 1
ATOM 1496 N N . PRO A 1 191 ? 8.406 -7.516 3.148 1 98.75 191 PRO A N 1
ATOM 1497 C CA . PRO A 1 191 ? 7.984 -6.984 1.85 1 98.75 191 PRO A CA 1
ATOM 1498 C C . PRO A 1 191 ? 9.078 -6.16 1.169 1 98.75 191 PRO A C 1
ATOM 1500 O O . PRO A 1 191 ? 9.688 -5.293 1.8 1 98.75 191 PRO A O 1
ATOM 1503 N N . LYS A 1 192 ? 9.344 -6.438 -0.104 1 98.75 192 LYS A N 1
ATOM 1504 C CA . LYS A 1 192 ? 10.422 -5.762 -0.821 1 98.75 192 LYS A CA 1
ATOM 1505 C C . LYS A 1 192 ? 9.883 -5.016 -2.043 1 98.75 192 LYS A C 1
ATOM 1507 O O . LYS A 1 192 ? 10.484 -4.035 -2.488 1 98.75 192 LYS A O 1
ATOM 1512 N N . ARG A 1 193 ? 8.859 -5.504 -2.59 1 98.75 193 ARG A N 1
ATOM 1513 C CA . ARG A 1 193 ? 8.242 -4.926 -3.779 1 98.75 193 ARG A CA 1
ATOM 1514 C C . ARG A 1 193 ? 6.723 -5.086 -3.738 1 98.75 193 ARG A C 1
ATOM 1516 O O . ARG A 1 193 ? 6.211 -6.113 -3.293 1 98.75 193 ARG A O 1
ATOM 1523 N N . MET A 1 194 ? 6.043 -4.094 -4.148 1 98.81 194 MET A N 1
ATOM 1524 C CA . MET A 1 194 ? 4.582 -4.098 -4.164 1 98.81 194 MET A CA 1
ATOM 1525 C C . MET A 1 194 ? 4.051 -3.357 -5.387 1 98.81 194 MET A C 1
ATOM 1527 O O . MET A 1 194 ? 4.633 -2.357 -5.812 1 98.81 194 MET A O 1
ATOM 1531 N N . GLN A 1 195 ? 2.965 -3.809 -5.957 1 98.75 195 GLN A N 1
ATOM 1532 C CA . GLN A 1 195 ? 2.293 -3.135 -7.062 1 98.75 195 GLN A CA 1
ATOM 1533 C C . GLN A 1 195 ? 0.777 -3.26 -6.945 1 98.75 195 GLN A C 1
ATOM 1535 O O . GLN A 1 195 ? 0.256 -4.348 -6.699 1 98.75 195 GLN A O 1
ATOM 1540 N N . LEU A 1 196 ? 0.139 -2.121 -6.996 1 98.81 196 LEU A N 1
ATOM 1541 C CA . LEU A 1 196 ? -1.319 -2.119 -7 1 98.81 196 LEU A CA 1
ATOM 1542 C C . LEU A 1 196 ? -1.86 -2.217 -8.422 1 98.81 196 LEU A C 1
ATOM 1544 O O . LEU A 1 196 ? -1.321 -1.596 -9.344 1 98.81 196 LEU A O 1
ATOM 1548 N N . VAL A 1 197 ? -2.879 -3.023 -8.57 1 98.62 197 VAL A N 1
ATOM 1549 C CA . VAL A 1 197 ? -3.549 -3.221 -9.852 1 98.62 197 VAL A CA 1
ATOM 1550 C C . VAL A 1 197 ? -4.906 -2.523 -9.844 1 98.62 197 VAL A C 1
ATOM 1552 O O . VAL A 1 197 ? -5.766 -2.838 -9.008 1 98.62 197 VAL A O 1
ATOM 1555 N N . TYR A 1 198 ? -5.059 -1.602 -10.758 1 98.5 198 TYR A N 1
ATOM 1556 C CA . TYR A 1 198 ? -6.285 -0.818 -10.875 1 98.5 198 TYR A CA 1
ATOM 1557 C C . TYR A 1 198 ? -7.066 -1.215 -12.125 1 98.5 198 TYR A C 1
ATOM 1559 O O . TYR A 1 198 ? -6.516 -1.231 -13.227 1 98.5 198 TYR A O 1
ATOM 1567 N N . PRO A 1 199 ? -8.391 -1.555 -11.984 1 97.88 199 PRO A N 1
ATOM 1568 C CA . PRO A 1 199 ? -9.164 -1.812 -13.195 1 97.88 199 PRO A CA 1
ATOM 1569 C C . PRO A 1 199 ? -9.141 -0.634 -14.172 1 97.88 199 PRO A C 1
ATOM 1571 O O . PRO A 1 199 ? -8.961 -0.827 -15.375 1 97.88 199 PRO A O 1
ATOM 1574 N N . TYR A 1 200 ? -9.383 0.53 -13.594 1 97.19 200 TYR A N 1
ATOM 1575 C CA . TYR A 1 200 ? -9.281 1.801 -14.305 1 97.19 200 TYR A CA 1
ATOM 1576 C C . TYR A 1 200 ? -8.516 2.824 -13.477 1 97.19 200 TYR A C 1
ATOM 1578 O O . TYR A 1 200 ? -8.383 2.68 -12.258 1 97.19 200 TYR A O 1
ATOM 1586 N N . ILE A 1 201 ? -8.039 3.838 -14.125 1 95.56 201 ILE A N 1
ATOM 1587 C CA . ILE A 1 201 ? -7.184 4.832 -13.484 1 95.56 201 ILE A CA 1
ATOM 1588 C C . ILE A 1 201 ? -7.969 5.566 -12.398 1 95.56 201 ILE A C 1
ATOM 1590 O O . ILE A 1 201 ? -7.387 6.07 -11.438 1 95.56 201 ILE A O 1
ATOM 1594 N N . ASP A 1 202 ? -9.273 5.668 -12.508 1 96.06 202 ASP A N 1
ATOM 1595 C CA . ASP A 1 202 ? -10.094 6.457 -11.594 1 96.06 202 ASP A CA 1
ATOM 1596 C C . ASP A 1 202 ? -10.859 5.559 -10.625 1 96.06 202 ASP A C 1
ATOM 1598 O O . ASP A 1 202 ? -11.844 5.98 -10.023 1 96.06 202 ASP A O 1
ATOM 1602 N N . ARG A 1 203 ? -10.398 4.273 -10.492 1 97.25 203 ARG A N 1
ATOM 1603 C CA . ARG A 1 203 ? -11.062 3.316 -9.617 1 97.25 203 ARG A CA 1
ATOM 1604 C C . ARG A 1 203 ? -10.109 2.791 -8.547 1 97.25 203 ARG A C 1
ATOM 1606 O O . ARG A 1 203 ? -8.891 2.85 -8.719 1 97.25 203 ARG A O 1
ATOM 1613 N N . GLU A 1 204 ? -10.703 2.307 -7.484 1 98.31 204 GLU A N 1
ATOM 1614 C CA . GLU A 1 204 ? -9.922 1.623 -6.457 1 98.31 204 GLU A CA 1
ATOM 1615 C C . GLU A 1 204 ? -9.242 0.377 -7.02 1 98.31 204 GLU A C 1
ATOM 1617 O O . GLU A 1 204 ? -9.781 -0.281 -7.914 1 98.31 204 GLU A O 1
ATOM 1622 N N . PRO A 1 205 ? -8.062 0.107 -6.523 1 98.56 205 PRO A N 1
ATOM 1623 C CA . PRO A 1 205 ? -7.438 -1.147 -6.953 1 98.56 205 PRO A CA 1
ATOM 1624 C C . PRO A 1 205 ? -8.18 -2.381 -6.449 1 98.56 205 PRO A C 1
ATOM 1626 O O . PRO A 1 205 ? -8.789 -2.342 -5.379 1 98.56 205 PRO A O 1
ATOM 1629 N N . ASN A 1 206 ? -8.094 -3.426 -7.223 1 96.75 206 ASN A N 1
ATOM 1630 C CA . ASN A 1 206 ? -8.789 -4.637 -6.801 1 96.75 206 ASN A CA 1
ATOM 1631 C C . ASN A 1 206 ? -7.812 -5.777 -6.531 1 96.75 206 ASN A C 1
ATOM 1633 O O . ASN A 1 206 ? -8.203 -6.824 -6.012 1 96.75 206 ASN A O 1
ATOM 1637 N N . MET A 1 207 ? -6.504 -5.555 -6.816 1 97.75 207 MET A N 1
ATOM 1638 C CA . MET A 1 207 ? -5.465 -6.527 -6.492 1 97.75 207 MET A CA 1
ATOM 1639 C C . MET A 1 207 ? -4.195 -5.832 -6.02 1 97.75 207 MET A C 1
ATOM 1641 O O . MET A 1 207 ? -3.969 -4.66 -6.332 1 97.75 207 MET A O 1
ATOM 1645 N N . VAL A 1 208 ? -3.479 -6.539 -5.281 1 98.69 208 VAL A N 1
ATOM 1646 C CA . VAL A 1 208 ? -2.137 -6.109 -4.898 1 98.69 208 VAL A CA 1
ATOM 1647 C C . VAL A 1 208 ? -1.155 -7.266 -5.07 1 98.69 208 VAL A C 1
ATOM 1649 O O . VAL A 1 208 ? -1.434 -8.391 -4.652 1 98.69 208 VAL A O 1
ATOM 1652 N N . LEU A 1 209 ? -0.089 -7.027 -5.801 1 98.81 209 LEU A N 1
ATOM 1653 C CA . LEU A 1 209 ? 1.03 -7.953 -5.938 1 98.81 209 LEU A CA 1
ATOM 1654 C C . LEU A 1 209 ? 2.139 -7.621 -4.945 1 98.81 209 LEU A C 1
ATOM 1656 O O . LEU A 1 209 ? 2.529 -6.457 -4.812 1 98.81 209 LEU A O 1
ATOM 1660 N N . ILE A 1 210 ? 2.678 -8.641 -4.266 1 98.88 210 ILE A N 1
ATOM 1661 C CA . ILE A 1 210 ? 3.691 -8.398 -3.244 1 98.88 210 ILE A CA 1
ATOM 1662 C C . ILE A 1 210 ? 4.832 -9.406 -3.4 1 98.88 210 ILE A C 1
ATOM 1664 O O . ILE A 1 210 ? 4.594 -10.594 -3.631 1 98.88 210 ILE A O 1
ATOM 1668 N N . GLU A 1 211 ? 6.016 -8.945 -3.367 1 98.94 211 GLU A N 1
ATOM 1669 C CA . GLU A 1 211 ? 7.238 -9.727 -3.217 1 98.94 211 GLU A CA 1
ATOM 1670 C C . GLU A 1 211 ? 7.832 -9.562 -1.818 1 98.94 211 GLU A C 1
ATOM 1672 O O . GLU A 1 211 ? 8.07 -8.438 -1.367 1 98.94 211 GLU A O 1
ATOM 1677 N N . ALA A 1 212 ? 8.031 -10.609 -1.136 1 98.94 212 ALA A N 1
ATOM 1678 C CA . ALA A 1 212 ? 8.656 -10.578 0.185 1 98.94 212 ALA A CA 1
ATOM 1679 C C . ALA A 1 212 ? 9.914 -11.438 0.218 1 98.94 212 ALA A C 1
ATOM 1681 O O . ALA A 1 212 ? 9.977 -12.492 -0.421 1 98.94 212 ALA A O 1
ATOM 1682 N N . LEU A 1 213 ? 10.883 -11.016 0.937 1 98.81 213 LEU A N 1
ATOM 1683 C CA . LEU A 1 213 ? 12.172 -11.688 1.072 1 98.81 213 LEU A CA 1
ATOM 1684 C C . LEU A 1 213 ? 12.344 -12.25 2.479 1 98.81 213 LEU A C 1
ATOM 1686 O O . LEU A 1 213 ? 12.156 -11.539 3.467 1 98.81 213 LEU A O 1
ATOM 1690 N N . LYS A 1 214 ? 12.641 -13.531 2.555 1 98.75 214 LYS A N 1
ATOM 1691 C CA . LYS A 1 214 ? 12.906 -14.133 3.857 1 98.75 214 LYS A CA 1
ATOM 1692 C C . LYS A 1 214 ? 14.195 -13.578 4.469 1 98.75 214 LYS A C 1
ATOM 1694 O O . LYS A 1 214 ? 15.258 -13.648 3.85 1 98.75 214 LYS A O 1
ATOM 1699 N N . GLY A 1 215 ? 14.086 -13.008 5.59 1 97.62 215 GLY A N 1
ATOM 1700 C CA . GLY A 1 215 ? 15.234 -12.461 6.293 1 97.62 215 GLY A CA 1
ATOM 1701 C C . GLY A 1 215 ? 15.719 -11.148 5.715 1 97.62 215 GLY A C 1
ATOM 1702 O O . GLY A 1 215 ? 16.891 -10.812 5.828 1 97.62 215 GLY A O 1
ATOM 1703 N N . GLY A 1 216 ? 14.922 -10.43 5.016 1 95.56 216 GLY A N 1
ATOM 1704 C CA . GLY A 1 216 ? 15.305 -9.172 4.414 1 95.56 216 GLY A CA 1
ATOM 1705 C C . GLY A 1 216 ? 15.227 -8 5.375 1 95.56 216 GLY A C 1
ATOM 1706 O O . GLY A 1 216 ? 14.672 -8.125 6.469 1 95.56 216 GLY A O 1
ATOM 1707 N N . ASN A 1 217 ? 15.82 -6.902 4.953 1 93.5 217 ASN A N 1
ATOM 1708 C CA . ASN A 1 217 ? 15.703 -5.645 5.688 1 93.5 217 ASN A CA 1
ATOM 1709 C C . ASN A 1 217 ? 14.469 -4.859 5.262 1 93.5 217 ASN A C 1
ATOM 1711 O O . ASN A 1 217 ? 13.859 -5.156 4.234 1 93.5 217 ASN A O 1
ATOM 1715 N N . SER A 1 218 ? 14.203 -3.91 6.043 1 92.81 218 SER A N 1
ATOM 1716 C CA . SER A 1 218 ? 13.016 -3.109 5.781 1 92.81 218 SER A CA 1
ATOM 1717 C C . SER A 1 218 ? 13.188 -2.25 4.531 1 92.81 218 SER A C 1
ATOM 1719 O O . SER A 1 218 ? 14.312 -2.012 4.09 1 92.81 218 SER A O 1
ATOM 1721 N N . ARG A 1 219 ? 12.156 -1.858 3.938 1 95.12 219 ARG A N 1
ATOM 1722 C CA . ARG A 1 219 ? 12.07 -1.003 2.758 1 95.12 219 ARG A CA 1
ATOM 1723 C C . ARG A 1 219 ? 11.352 -1.716 1.615 1 95.12 219 ARG A C 1
ATOM 1725 O O . ARG A 1 219 ? 11.75 -2.814 1.22 1 95.12 219 ARG A O 1
ATOM 1732 N N . VAL A 1 220 ? 10.367 -1.15 1.157 1 97.75 220 VAL A N 1
ATOM 1733 C CA . VAL A 1 220 ? 9.586 -1.739 0.077 1 97.75 220 VAL A CA 1
ATOM 1734 C C . VAL A 1 220 ? 9.578 -0.804 -1.129 1 97.75 220 VAL A C 1
ATOM 1736 O O . VAL A 1 220 ? 9.422 0.411 -0.98 1 97.75 220 VAL A O 1
ATOM 1739 N N . THR A 1 221 ? 9.883 -1.278 -2.221 1 98.31 221 THR A N 1
ATOM 1740 C CA . THR A 1 221 ? 9.688 -0.542 -3.463 1 98.31 221 THR A CA 1
ATOM 1741 C C . THR A 1 221 ? 8.242 -0.678 -3.943 1 98.31 221 THR A C 1
ATOM 1743 O O . THR A 1 221 ? 7.758 -1.79 -4.168 1 98.31 221 THR A O 1
ATOM 1746 N N . VAL A 1 222 ? 7.547 0.412 -4.055 1 98.5 222 VAL A N 1
ATOM 1747 C CA . VAL A 1 222 ? 6.199 0.412 -4.621 1 98.5 222 VAL A CA 1
ATOM 1748 C C . VAL A 1 222 ? 6.262 0.799 -6.094 1 98.5 222 VAL A C 1
ATOM 1750 O O . VAL A 1 222 ? 6.742 1.881 -6.441 1 98.5 222 VAL A O 1
ATOM 1753 N N . GLU A 1 223 ? 5.785 -0.033 -6.961 1 98.5 223 GLU A N 1
ATOM 1754 C CA . GLU A 1 223 ? 5.863 0.132 -8.406 1 98.5 223 GLU A CA 1
ATOM 1755 C C . GLU A 1 223 ? 4.801 1.104 -8.914 1 98.5 223 GLU A C 1
ATOM 1757 O O . GLU A 1 223 ? 3.848 1.416 -8.195 1 98.5 223 GLU A O 1
ATOM 1762 N N . PRO A 1 224 ? 5.027 1.652 -10.156 1 98.31 224 PRO A N 1
ATOM 1763 C CA . PRO A 1 224 ? 3.943 2.416 -10.773 1 98.31 224 PRO A CA 1
ATOM 1764 C C . PRO A 1 224 ? 2.621 1.651 -10.805 1 98.31 224 PRO A C 1
ATOM 1766 O O . PRO A 1 224 ? 2.617 0.418 -10.766 1 98.31 224 PRO A O 1
ATOM 1769 N N . PRO A 1 225 ? 1.527 2.375 -10.742 1 98.19 225 PRO A N 1
ATOM 1770 C CA . PRO A 1 225 ? 0.242 1.674 -10.781 1 98.19 225 PRO A CA 1
ATOM 1771 C C . PRO A 1 225 ? 0.063 0.851 -12.055 1 98.19 225 PRO A C 1
ATOM 1773 O O . PRO A 1 225 ? 0.447 1.295 -13.141 1 98.19 225 PRO A O 1
ATOM 1776 N N . LEU A 1 226 ? -0.408 -0.353 -11.922 1 98.19 226 LEU A N 1
ATOM 1777 C CA . LEU A 1 226 ? -0.771 -1.17 -13.07 1 98.19 226 LEU A CA 1
ATOM 1778 C C . LEU A 1 226 ? -2.246 -0.997 -13.422 1 98.19 226 LEU A C 1
ATOM 1780 O O . LEU A 1 226 ? -3.119 -1.497 -12.703 1 98.19 226 LEU A O 1
ATOM 1784 N N . ILE A 1 227 ? -2.518 -0.285 -14.492 1 98.25 227 ILE A N 1
ATOM 1785 C CA . ILE A 1 227 ? -3.879 -0.028 -14.953 1 98.25 227 ILE A CA 1
ATOM 1786 C C . ILE A 1 227 ? -4.293 -1.094 -15.961 1 98.25 227 ILE A C 1
ATOM 1788 O O . ILE A 1 227 ? -3.602 -1.318 -16.953 1 98.25 227 ILE A O 1
ATOM 1792 N N . VAL A 1 228 ? -5.41 -1.743 -15.766 1 97.38 228 VAL A N 1
ATOM 1793 C CA . VAL A 1 228 ? -5.812 -2.877 -16.594 1 97.38 228 VAL A CA 1
ATOM 1794 C C . VAL A 1 228 ? -6.426 -2.373 -17.891 1 97.38 228 VAL A C 1
ATOM 1796 O O . VAL A 1 228 ? -5.988 -2.752 -18.984 1 97.38 228 VAL A O 1
ATOM 1799 N N . TYR A 1 229 ? -7.434 -1.442 -17.766 1 97.12 229 TYR A N 1
ATOM 1800 C CA . TYR A 1 229 ? -8.188 -1.016 -18.938 1 97.12 229 TYR A CA 1
ATOM 1801 C C . TYR A 1 229 ? -8.023 0.479 -19.172 1 97.12 229 TYR A C 1
ATOM 1803 O O . TYR A 1 229 ? -8.156 1.284 -18.25 1 97.12 229 TYR A O 1
ATOM 1811 N N . LYS A 1 230 ? -7.793 0.895 -20.375 1 95.12 230 LYS A N 1
ATOM 1812 C CA . LYS A 1 230 ? -7.824 2.307 -20.75 1 95.12 230 LYS A CA 1
ATOM 1813 C C . LYS A 1 230 ? -9.25 2.764 -21.047 1 95.12 230 LYS A C 1
ATOM 1815 O O . LYS A 1 230 ? -9.602 3.92 -20.812 1 95.12 230 LYS A O 1
ATOM 1820 N N . GLU A 1 231 ? -10 1.854 -21.703 1 94.5 231 GLU A N 1
ATOM 1821 C CA . GLU A 1 231 ? -11.43 1.936 -21.969 1 94.5 231 GLU A CA 1
ATOM 1822 C C . GLU A 1 231 ? -12.094 0.567 -21.844 1 94.5 231 GLU A C 1
ATOM 1824 O O . GLU A 1 231 ? -11.414 -0.458 -21.797 1 94.5 231 GLU A O 1
ATOM 1829 N N . PRO A 1 232 ? -13.398 0.593 -21.625 1 92.19 232 PRO A N 1
ATOM 1830 C CA . PRO A 1 232 ? -14.055 -0.708 -21.469 1 92.19 232 PRO A CA 1
ATOM 1831 C C . PRO A 1 232 ? -13.664 -1.697 -22.562 1 92.19 232 PRO A C 1
ATOM 1833 O O . PRO A 1 232 ? -13.836 -1.408 -23.75 1 92.19 232 PRO A O 1
ATOM 1836 N N . GLY A 1 233 ? -13.062 -2.781 -22.125 1 92.25 233 GLY A N 1
ATOM 1837 C CA . GLY A 1 233 ? -12.719 -3.859 -23.031 1 92.25 233 GLY A CA 1
ATOM 1838 C C . GLY A 1 233 ? -11.391 -3.65 -23.734 1 92.25 233 GLY A C 1
ATOM 1839 O O . GLY A 1 233 ? -11.016 -4.438 -24.609 1 92.25 233 GLY A O 1
ATOM 1840 N N . VAL A 1 234 ? -10.719 -2.57 -23.438 1 95.19 234 VAL A N 1
ATOM 1841 C CA . VAL A 1 234 ? -9.438 -2.279 -24.078 1 95.19 234 VAL A CA 1
ATOM 1842 C C . VAL A 1 234 ? -8.328 -2.277 -23.031 1 95.19 234 VAL A C 1
ATOM 1844 O O . VAL A 1 234 ? -8.234 -1.357 -22.203 1 95.19 234 VAL A O 1
ATOM 1847 N N . TYR A 1 235 ? -7.461 -3.289 -23.109 1 94.88 235 TYR A N 1
ATOM 1848 C CA . TYR A 1 235 ? -6.348 -3.428 -22.172 1 94.88 235 TYR A CA 1
ATOM 1849 C C . TYR A 1 235 ? -5.309 -2.338 -22.406 1 94.88 235 TYR A C 1
ATOM 1851 O O . TYR A 1 235 ? -5.137 -1.856 -23.516 1 94.88 235 TYR A O 1
ATOM 1859 N N . THR A 1 236 ? -4.609 -1.888 -21.375 1 95.75 236 THR A N 1
ATOM 1860 C CA . THR A 1 236 ? -3.455 -1.01 -21.516 1 95.75 236 THR A CA 1
ATOM 1861 C C . THR A 1 236 ? -2.273 -1.764 -22.109 1 95.75 236 THR A C 1
ATOM 1863 O O . THR A 1 236 ? -2.271 -2.996 -22.156 1 95.75 236 THR A O 1
ATOM 1866 N N . GLU A 1 237 ? -1.251 -1.074 -22.531 1 94.31 237 GLU A N 1
ATOM 1867 C CA . GLU A 1 237 ? -0.056 -1.67 -23.125 1 94.31 237 GLU A CA 1
ATOM 1868 C C . GLU A 1 237 ? 0.682 -2.543 -22.125 1 94.31 237 GLU A C 1
ATOM 1870 O O . GLU A 1 237 ? 1.205 -3.602 -22.469 1 94.31 237 GLU A O 1
ATOM 1875 N N . ASN A 1 238 ? 0.712 -2.1 -20.891 1 94.06 238 ASN A N 1
ATOM 1876 C CA . ASN A 1 238 ? 1.397 -2.854 -19.844 1 94.06 238 ASN A CA 1
ATOM 1877 C C . ASN A 1 238 ? 0.759 -4.223 -19.641 1 94.06 238 ASN A C 1
ATOM 1879 O O . ASN A 1 238 ? 1.462 -5.223 -19.469 1 94.06 238 ASN A O 1
ATOM 1883 N N . ILE A 1 239 ? -0.537 -4.301 -19.703 1 93.69 239 ILE A N 1
ATOM 1884 C CA . ILE A 1 239 ? -1.258 -5.559 -19.531 1 93.69 239 ILE A CA 1
ATOM 1885 C C . ILE A 1 239 ? -1.027 -6.453 -20.75 1 93.69 239 ILE A C 1
ATOM 1887 O O . ILE A 1 239 ? -0.799 -7.656 -20.594 1 93.69 239 ILE A O 1
ATOM 1891 N N . LEU A 1 240 ? -0.998 -5.867 -21.875 1 91.62 240 LEU A N 1
ATOM 1892 C CA . LEU A 1 240 ? -0.742 -6.629 -23.094 1 91.62 240 LEU A CA 1
ATOM 1893 C C . LEU A 1 240 ? 0.647 -7.258 -23.047 1 91.62 240 LEU A C 1
ATOM 1895 O O . LEU A 1 240 ? 0.83 -8.391 -23.5 1 91.62 240 LEU A O 1
ATOM 1899 N N . LYS A 1 241 ? 1.597 -6.559 -22.469 1 91 241 LYS A N 1
ATOM 1900 C CA . LYS A 1 241 ? 2.957 -7.074 -22.344 1 91 241 LYS A CA 1
ATOM 1901 C C . LYS A 1 241 ? 3.006 -8.25 -21.375 1 91 241 LYS A C 1
ATOM 1903 O O . LYS A 1 241 ? 3.66 -9.266 -21.656 1 91 241 LYS A O 1
ATOM 1908 N N . ILE A 1 242 ? 2.295 -8.109 -20.312 1 89.81 242 ILE A N 1
ATOM 1909 C CA . ILE A 1 242 ? 2.275 -9.156 -19.297 1 89.81 242 ILE A CA 1
ATOM 1910 C C . ILE A 1 242 ? 1.644 -10.422 -19.875 1 89.81 242 ILE A C 1
ATOM 1912 O O . ILE A 1 242 ? 2.082 -11.539 -19.578 1 89.81 242 ILE A O 1
ATOM 1916 N N . TYR A 1 243 ? 0.692 -10.281 -20.75 1 85.81 243 TYR A N 1
ATOM 1917 C CA . TYR A 1 243 ? -0.013 -11.398 -21.375 1 85.81 243 TYR A CA 1
ATOM 1918 C C . TYR A 1 243 ? 0.729 -11.898 -22.609 1 85.81 243 TYR A C 1
ATOM 1920 O O . TYR A 1 243 ? 0.268 -12.812 -23.297 1 85.81 243 TYR A O 1
ATOM 1928 N N . ASP A 1 244 ? 1.926 -11.25 -22.891 1 79.88 244 ASP A N 1
ATOM 1929 C CA . ASP A 1 244 ? 2.727 -11.57 -24.062 1 79.88 244 ASP A CA 1
ATOM 1930 C C . ASP A 1 244 ? 1.917 -11.391 -25.344 1 79.88 244 ASP A C 1
ATOM 1932 O O . ASP A 1 244 ? 2.016 -12.211 -26.266 1 79.88 244 ASP A O 1
ATOM 1936 N N . MET A 1 245 ? 1.081 -10.484 -25.297 1 73 245 MET A N 1
ATOM 1937 C CA . MET A 1 245 ? 0.244 -10.234 -26.469 1 73 245 MET A CA 1
ATOM 1938 C C . MET A 1 245 ? 0.885 -9.195 -27.375 1 73 245 MET A C 1
ATOM 1940 O O . MET A 1 245 ? 0.392 -8.938 -28.469 1 73 245 MET A O 1
ATOM 1944 N N . ILE A 1 246 ? 1.992 -8.539 -26.891 1 72.81 246 ILE A N 1
ATOM 1945 C CA . ILE A 1 246 ? 2.828 -7.633 -27.672 1 72.81 246 ILE A CA 1
ATOM 1946 C C . ILE A 1 246 ? 4.285 -7.77 -27.234 1 72.81 246 ILE A C 1
ATOM 1948 O O . ILE A 1 246 ? 4.566 -8.242 -26.125 1 72.81 246 ILE A O 1
ATOM 1952 N N . MET B 1 1 ? -0.359 47.125 9.383 1 46.12 1 MET B N 1
ATOM 1953 C CA . MET B 1 1 ? -0.257 46.438 10.664 1 46.12 1 MET B CA 1
ATOM 1954 C C . MET B 1 1 ? 0.216 45 10.477 1 46.12 1 MET B C 1
ATOM 1956 O O . MET B 1 1 ? 0.841 44.438 11.375 1 46.12 1 MET B O 1
ATOM 1960 N N . THR B 1 2 ? -0.308 44.281 9.398 1 60.25 2 THR B N 1
ATOM 1961 C CA . THR B 1 2 ? 0.013 42.938 8.977 1 60.25 2 THR B CA 1
ATOM 1962 C C . THR B 1 2 ? 1.466 42.844 8.523 1 60.25 2 THR B C 1
ATOM 1964 O O . THR B 1 2 ? 2.105 41.781 8.688 1 60.25 2 THR B O 1
ATOM 1967 N N . ASP B 1 3 ? 2.086 43.969 8.117 1 60.41 3 ASP B N 1
ATOM 1968 C CA . ASP B 1 3 ? 3.424 44 7.531 1 60.41 3 ASP B CA 1
ATOM 1969 C C . ASP B 1 3 ? 4.496 43.812 8.602 1 60.41 3 ASP B C 1
ATOM 1971 O O . ASP B 1 3 ? 5.578 43.281 8.312 1 60.41 3 ASP B O 1
ATOM 1975 N N . GLN B 1 4 ? 4.102 44.031 9.883 1 80.19 4 GLN B N 1
ATOM 1976 C CA . GLN B 1 4 ? 5.074 43.938 10.969 1 80.19 4 GLN B CA 1
ATOM 1977 C C . GLN B 1 4 ? 5.25 42.5 11.43 1 80.19 4 GLN B C 1
ATOM 1979 O O . GLN B 1 4 ? 6.184 42.188 12.172 1 80.19 4 GLN B O 1
ATOM 1984 N N . LEU B 1 5 ? 4.5 41.656 10.766 1 92.06 5 LEU B N 1
ATOM 1985 C CA . LEU B 1 5 ? 4.559 40.281 11.227 1 92.06 5 LEU B CA 1
ATOM 1986 C C . LEU B 1 5 ? 5.637 39.5 10.484 1 92.06 5 LEU B C 1
ATOM 1988 O O . LEU B 1 5 ? 6.113 38.469 10.969 1 92.06 5 LEU B O 1
ATOM 1992 N N . VAL B 1 6 ? 6.094 40.031 9.383 1 94.81 6 VAL B N 1
ATOM 1993 C CA . VAL B 1 6 ? 7.059 39.312 8.539 1 94.81 6 VAL B CA 1
ATOM 1994 C C . VAL B 1 6 ? 8.453 39.875 8.773 1 94.81 6 VAL B C 1
ATOM 1996 O O . VAL B 1 6 ? 8.68 41.094 8.594 1 94.81 6 VAL B O 1
ATOM 1999 N N . LYS B 1 7 ? 9.391 39.031 9.094 1 94.5 7 LYS B N 1
ATOM 2000 C CA . LYS B 1 7 ? 10.766 39.469 9.336 1 94.5 7 LYS B CA 1
ATOM 2001 C C . LYS B 1 7 ? 11.555 39.562 8.031 1 94.5 7 LYS B C 1
ATOM 2003 O O . LYS B 1 7 ? 11.117 39.031 6.996 1 94.5 7 LYS B O 1
ATOM 2008 N N . ASP B 1 8 ? 12.719 40.188 8.062 1 91.69 8 ASP B N 1
ATOM 2009 C CA . ASP B 1 8 ? 13.5 40.562 6.879 1 91.69 8 ASP B CA 1
ATOM 2010 C C . ASP B 1 8 ? 13.891 39.312 6.07 1 91.69 8 ASP B C 1
ATOM 2012 O O . ASP B 1 8 ? 13.906 39.344 4.84 1 91.69 8 ASP B O 1
ATOM 2016 N N . ASN B 1 9 ? 14.18 38.219 6.68 1 93.06 9 ASN B N 1
ATOM 2017 C CA . ASN B 1 9 ? 14.641 37.031 5.992 1 93.06 9 ASN B CA 1
ATOM 2018 C C . ASN B 1 9 ? 13.477 36.094 5.645 1 93.06 9 ASN B C 1
ATOM 2020 O O . ASN B 1 9 ? 13.688 34.969 5.172 1 93.06 9 ASN B O 1
ATOM 2024 N N . GLU B 1 10 ? 12.227 36.594 5.832 1 95.31 10 GLU B N 1
ATOM 2025 C CA . GLU B 1 10 ? 11.039 35.781 5.633 1 95.31 10 GLU B CA 1
ATOM 2026 C C . GLU B 1 10 ? 10.219 36.25 4.441 1 95.31 10 GLU B C 1
ATOM 2028 O O . GLU B 1 10 ? 10.477 37.344 3.906 1 95.31 10 GLU B O 1
ATOM 2033 N N . ARG B 1 11 ? 9.391 35.375 3.938 1 95.06 11 ARG B N 1
ATOM 2034 C CA . ARG B 1 11 ? 8.445 35.719 2.885 1 95.06 11 ARG B CA 1
ATOM 2035 C C . ARG B 1 11 ? 7.039 35.25 3.225 1 95.06 11 ARG B C 1
ATOM 2037 O O . ARG B 1 11 ? 6.867 34.406 4.117 1 95.06 11 ARG B O 1
ATOM 2044 N N . ILE B 1 12 ? 6.094 35.812 2.525 1 94.81 12 ILE B N 1
ATOM 2045 C CA . ILE B 1 12 ? 4.703 35.375 2.637 1 94.81 12 ILE B CA 1
ATOM 2046 C C . ILE B 1 12 ? 4.332 34.5 1.426 1 94.81 12 ILE B C 1
ATOM 2048 O O . ILE B 1 12 ? 4.492 34.938 0.281 1 94.81 12 ILE B O 1
ATOM 2052 N N . ASP B 1 13 ? 3.947 33.312 1.721 1 93.25 13 ASP B N 1
ATOM 2053 C CA . ASP B 1 13 ? 3.449 32.469 0.652 1 93.25 13 ASP B CA 1
ATOM 2054 C C . ASP B 1 13 ? 1.923 32.469 0.604 1 93.25 13 ASP B C 1
ATOM 2056 O O . ASP B 1 13 ? 1.263 32.281 1.623 1 93.25 13 ASP B O 1
ATOM 2060 N N . ASP B 1 14 ? 1.432 32.688 -0.623 1 91.88 14 ASP B N 1
ATOM 2061 C CA . ASP B 1 14 ? -0.003 32.656 -0.886 1 91.88 14 ASP B CA 1
ATOM 2062 C C . ASP B 1 14 ? -0.48 31.234 -1.129 1 91.88 14 ASP B C 1
ATOM 2064 O O . ASP B 1 14 ? -0.03 30.578 -2.068 1 91.88 14 ASP B O 1
ATOM 2068 N N . LEU B 1 15 ? -1.382 30.734 -0.275 1 88.5 15 LEU B N 1
ATOM 2069 C CA . LEU B 1 15 ? -1.868 29.359 -0.389 1 88.5 15 LEU B CA 1
ATOM 2070 C C . LEU B 1 15 ? -2.928 29.25 -1.481 1 88.5 15 LEU B C 1
ATOM 2072 O O . LEU B 1 15 ? -3.424 28.156 -1.761 1 88.5 15 LEU B O 1
ATOM 2076 N N . GLN B 1 16 ? -3.316 30.344 -2.104 1 81.56 16 GLN B N 1
ATOM 2077 C CA . GLN B 1 16 ? -4.199 30.453 -3.262 1 81.56 16 GLN B CA 1
ATOM 2078 C C . GLN B 1 16 ? -5.645 30.156 -2.883 1 81.56 16 GLN B C 1
ATOM 2080 O O . GLN B 1 16 ? -6.453 29.781 -3.736 1 81.56 16 GLN B O 1
ATOM 2085 N N . ASN B 1 17 ? -5.922 30.266 -1.599 1 84.19 17 ASN B N 1
ATOM 2086 C CA . ASN B 1 17 ? -7.281 30.078 -1.099 1 84.19 17 ASN B CA 1
ATOM 2087 C C . ASN B 1 17 ? -7.688 31.219 -0.164 1 84.19 17 ASN B C 1
ATOM 2089 O O . ASN B 1 17 ? -8.625 31.078 0.626 1 84.19 17 ASN B O 1
ATOM 2093 N N . GLY B 1 18 ? -6.875 32.375 -0.224 1 87.75 18 GLY B N 1
ATOM 2094 C CA . GLY B 1 18 ? -7.172 33.531 0.592 1 87.75 18 GLY B CA 1
ATOM 2095 C C . GLY B 1 18 ? -6.387 33.562 1.889 1 87.75 18 GLY B C 1
ATOM 2096 O O . GLY B 1 18 ? -6.5 34.531 2.664 1 87.75 18 GLY B O 1
ATOM 2097 N N . TYR B 1 19 ? -5.566 32.531 2.088 1 92.88 19 TYR B N 1
ATOM 2098 C CA . TYR B 1 19 ? -4.762 32.469 3.303 1 92.88 19 TYR B CA 1
ATOM 2099 C C . TYR B 1 19 ? -3.273 32.469 2.973 1 92.88 19 TYR B C 1
ATOM 2101 O O . TYR B 1 19 ? -2.889 32.219 1.828 1 92.88 19 TYR B O 1
ATOM 2109 N N . TYR B 1 20 ? -2.482 32.75 3.994 1 94.5 20 TYR B N 1
ATOM 2110 C CA . TYR B 1 20 ? -1.054 32.969 3.795 1 94.5 20 TYR B CA 1
ATOM 2111 C C . TYR B 1 20 ? -0.241 32.281 4.883 1 94.5 20 TYR B C 1
ATOM 2113 O O . TYR B 1 20 ? -0.745 32.031 5.98 1 94.5 20 TYR B O 1
ATOM 2121 N N . VAL B 1 21 ? 0.968 31.969 4.512 1 95.75 21 VAL B N 1
ATOM 2122 C CA . VAL B 1 21 ? 1.889 31.422 5.5 1 95.75 21 VAL B CA 1
ATOM 2123 C C . VAL B 1 21 ? 3.238 32.125 5.402 1 95.75 21 VAL B C 1
ATOM 2125 O O . VAL B 1 21 ? 3.74 32.375 4.305 1 95.75 21 VAL B O 1
ATOM 2128 N N . ILE B 1 22 ? 3.721 32.531 6.566 1 96.5 22 ILE B N 1
ATOM 2129 C CA . ILE B 1 22 ? 5.051 33.125 6.66 1 96.5 22 ILE B CA 1
ATOM 2130 C C . ILE B 1 22 ? 6.109 32.031 6.656 1 96.5 22 ILE B C 1
ATOM 2132 O O . ILE B 1 22 ? 6.02 31.062 7.43 1 96.5 22 ILE B O 1
ATOM 2136 N N . GLN B 1 23 ? 7.047 32.125 5.746 1 94.12 23 GLN B N 1
ATOM 2137 C CA . GLN B 1 23 ? 8.102 31.141 5.656 1 94.12 23 GLN B CA 1
ATOM 2138 C C . GLN B 1 23 ? 9.477 31.797 5.566 1 94.12 23 GLN B C 1
ATOM 2140 O O . GLN B 1 23 ? 9.586 32.969 5.199 1 94.12 23 GLN B O 1
ATOM 2145 N N . ASP B 1 24 ? 10.469 31.109 6 1 92.12 24 ASP B N 1
ATOM 2146 C CA . ASP B 1 24 ? 11.883 31.438 5.836 1 92.12 24 ASP B CA 1
ATOM 2147 C C . ASP B 1 24 ? 12.539 30.531 4.801 1 92.12 24 ASP B C 1
ATOM 2149 O O . ASP B 1 24 ? 12.688 29.328 5.027 1 92.12 24 ASP B O 1
ATOM 2153 N N . PRO B 1 25 ? 12.992 31.094 3.68 1 90.38 25 PRO B N 1
ATOM 2154 C CA . PRO B 1 25 ? 13.547 30.266 2.613 1 90.38 25 PRO B CA 1
ATOM 2155 C C . PRO B 1 25 ? 14.781 29.469 3.061 1 90.38 25 PRO B C 1
ATOM 2157 O O . PRO B 1 25 ? 15.164 28.5 2.41 1 90.38 25 PRO B O 1
ATOM 2160 N N . ASP B 1 26 ? 15.367 29.859 4.145 1 86.12 26 ASP B N 1
ATOM 2161 C CA . ASP B 1 26 ? 16.562 29.172 4.648 1 86.12 26 ASP B CA 1
ATOM 2162 C C . ASP B 1 26 ? 16.188 28.016 5.57 1 86.12 26 ASP B C 1
ATOM 2164 O O . ASP B 1 26 ? 17.062 27.281 6.027 1 86.12 26 ASP B O 1
ATOM 2168 N N . LYS B 1 27 ? 14.875 27.906 5.793 1 83.31 27 LYS B N 1
ATOM 2169 C CA . LYS B 1 27 ? 14.367 26.844 6.641 1 83.31 27 LYS B CA 1
ATOM 2170 C C . LYS B 1 27 ? 13.422 25.922 5.863 1 83.31 27 LYS B C 1
ATOM 2172 O O . LYS B 1 27 ? 13.219 26.109 4.66 1 83.31 27 LYS B O 1
ATOM 2177 N N . PHE B 1 28 ? 12.938 24.938 6.508 1 77.12 28 PHE B N 1
ATOM 2178 C CA . PHE B 1 28 ? 12.016 24.016 5.855 1 77.12 28 PHE B CA 1
ATOM 2179 C C . PHE B 1 28 ? 10.719 24.719 5.488 1 77.12 28 PHE B C 1
ATOM 2181 O O . PHE B 1 28 ? 10.062 25.312 6.348 1 77.12 28 PHE B O 1
ATOM 2188 N N . CYS B 1 29 ? 10.477 24.781 4.25 1 85.12 29 CYS B N 1
ATOM 2189 C CA . CYS B 1 29 ? 9.234 25.344 3.725 1 85.12 29 CYS B CA 1
ATOM 2190 C C . CYS B 1 29 ? 8.227 24.234 3.412 1 85.12 29 CYS B C 1
ATOM 2192 O O . CYS B 1 29 ? 8.617 23.109 3.068 1 85.12 29 CYS B O 1
ATOM 2194 N N . PHE B 1 30 ? 6.984 24.609 3.639 1 83.19 30 PHE B N 1
ATOM 2195 C CA . PHE B 1 30 ? 5.984 23.594 3.355 1 83.19 30 PHE B CA 1
ATOM 2196 C C . PHE B 1 30 ? 6.02 23.188 1.886 1 83.19 30 PHE B C 1
ATOM 2198 O O . PHE B 1 30 ? 6.43 23.984 1.032 1 83.19 30 PHE B O 1
ATOM 2205 N N . GLY B 1 31 ? 5.637 21.922 1.597 1 87.12 31 GLY B N 1
ATOM 2206 C CA . GLY B 1 31 ? 5.559 21.391 0.246 1 87.12 31 GLY B CA 1
ATOM 2207 C C . GLY B 1 31 ? 4.211 20.781 -0.077 1 87.12 31 GLY B C 1
ATOM 2208 O O . GLY B 1 31 ? 3.232 21 0.643 1 87.12 31 GLY B O 1
ATOM 2209 N N . MET B 1 32 ? 4.121 20.141 -1.178 1 92.25 32 MET B N 1
ATOM 2210 C CA . MET B 1 32 ? 2.902 19.516 -1.683 1 92.25 32 MET B CA 1
ATOM 2211 C C . MET B 1 32 ? 2.336 18.516 -0.668 1 92.25 32 MET B C 1
ATOM 2213 O O . MET B 1 32 ? 1.119 18.359 -0.565 1 92.25 32 MET B O 1
ATOM 2217 N N . ASP B 1 33 ? 3.197 17.969 0.157 1 94.81 33 ASP B N 1
ATOM 2218 C CA . ASP B 1 33 ? 2.787 16.984 1.155 1 94.81 33 ASP B CA 1
ATOM 2219 C C . ASP B 1 33 ? 1.73 17.562 2.094 1 94.81 33 ASP B C 1
ATOM 2221 O O . ASP B 1 33 ? 0.703 16.922 2.344 1 94.81 33 ASP B O 1
ATOM 2225 N N . ALA B 1 34 ? 1.962 18.766 2.555 1 94.81 34 ALA B N 1
ATOM 2226 C CA . ALA B 1 34 ? 1.054 19.406 3.498 1 94.81 34 ALA B CA 1
ATOM 2227 C C . ALA B 1 34 ? -0.303 19.688 2.855 1 94.81 34 ALA B C 1
ATOM 2229 O O . ALA B 1 34 ? -1.346 19.5 3.488 1 94.81 34 ALA B O 1
ATOM 2230 N N . VAL B 1 35 ? -0.229 20.125 1.619 1 94.69 35 VAL B N 1
ATOM 2231 C CA . VAL B 1 35 ? -1.455 20.469 0.904 1 94.69 35 VAL B CA 1
ATOM 2232 C C . VAL B 1 35 ? -2.273 19.203 0.657 1 94.69 35 VAL B C 1
ATOM 2234 O O . VAL B 1 35 ? -3.484 19.188 0.893 1 94.69 35 VAL B O 1
ATOM 2237 N N . LEU B 1 36 ? -1.615 18.109 0.245 1 97.06 36 LEU B N 1
ATOM 2238 C CA . LEU B 1 36 ? -2.299 16.859 -0.025 1 97.06 36 LEU B CA 1
ATOM 2239 C C . LEU B 1 36 ? -2.885 16.266 1.255 1 97.06 36 LEU B C 1
ATOM 2241 O O . LEU B 1 36 ? -4.016 15.773 1.256 1 97.06 36 LEU B O 1
ATOM 2245 N N . LEU B 1 37 ? -2.113 16.359 2.336 1 98.06 37 LEU B N 1
ATOM 2246 C CA . LEU B 1 37 ? -2.59 15.828 3.611 1 98.06 37 LEU B CA 1
ATOM 2247 C C . LEU B 1 37 ? -3.826 16.578 4.086 1 98.06 37 LEU B C 1
ATOM 2249 O O . LEU B 1 37 ? -4.789 15.977 4.555 1 98.06 37 LEU B O 1
ATOM 2253 N N . SER B 1 38 ? -3.82 17.906 3.971 1 97.06 38 SER B N 1
ATOM 2254 C CA . SER B 1 38 ? -4.945 18.719 4.41 1 97.06 38 SER B CA 1
ATOM 2255 C C . SER B 1 38 ? -6.195 18.438 3.588 1 97.06 38 SER B C 1
ATOM 2257 O O . SER B 1 38 ? -7.316 18.562 4.086 1 97.06 38 SER B O 1
ATOM 2259 N N . GLY B 1 39 ? -6.008 18.078 2.303 1 95.69 39 GLY B N 1
ATOM 2260 C CA . GLY B 1 39 ? -7.129 17.688 1.455 1 95.69 39 GLY B CA 1
ATOM 2261 C C . GLY B 1 39 ? -7.633 16.281 1.726 1 95.69 39 GLY B C 1
ATOM 2262 O O . GLY B 1 39 ? -8.797 15.977 1.459 1 95.69 39 GLY B O 1
ATOM 2263 N N . PHE B 1 40 ? -6.812 15.461 2.25 1 97.88 40 PHE B N 1
ATOM 2264 C CA . PHE B 1 40 ? -7.09 14.055 2.535 1 97.88 40 PHE B CA 1
ATOM 2265 C C . PHE B 1 40 ? -7.77 13.906 3.891 1 97.88 40 PHE B C 1
ATOM 2267 O O . PHE B 1 40 ? -8.648 13.055 4.059 1 97.88 40 PHE B O 1
ATOM 2274 N N . ALA B 1 41 ? -7.441 14.781 4.844 1 98.44 41 ALA B N 1
ATOM 2275 C CA . ALA B 1 41 ? -7.941 14.703 6.215 1 98.44 41 ALA B CA 1
ATOM 2276 C C . ALA B 1 41 ? -9.344 15.289 6.324 1 98.44 41 ALA B C 1
ATOM 2278 O O . ALA B 1 41 ? -9.695 16.219 5.586 1 98.44 41 ALA B O 1
ATOM 2279 N N . LYS B 1 42 ? -10.117 14.703 7.223 1 97.75 42 LYS B N 1
ATOM 2280 C CA . LYS B 1 42 ? -11.461 15.188 7.531 1 97.75 42 LYS B CA 1
ATOM 2281 C C . LYS B 1 42 ? -11.586 15.586 9 1 97.75 42 LYS B C 1
ATOM 2283 O O . LYS B 1 42 ? -11.141 14.844 9.883 1 97.75 42 LYS B O 1
ATOM 2288 N N . VAL B 1 43 ? -12.086 16.766 9.172 1 98.56 43 VAL B N 1
ATOM 2289 C CA . VAL B 1 43 ? -12.43 17.234 10.516 1 98.56 43 VAL B CA 1
ATOM 2290 C C . VAL B 1 43 ? -13.891 17.672 10.547 1 98.56 43 VAL B C 1
ATOM 2292 O O . VAL B 1 43 ? -14.266 18.641 9.883 1 98.56 43 VAL B O 1
ATOM 2295 N N . LYS B 1 44 ? -14.641 17 11.305 1 98.25 44 LYS B N 1
ATOM 2296 C CA . LYS B 1 44 ? -16.078 17.25 11.312 1 98.25 44 LYS B CA 1
ATOM 2297 C C . LYS B 1 44 ? -16.438 18.422 12.219 1 98.25 44 LYS B C 1
ATOM 2299 O O . LYS B 1 44 ? -15.617 18.844 13.039 1 98.25 44 LYS B O 1
ATOM 2304 N N . LYS B 1 45 ? -17.672 18.828 11.984 1 98.12 45 LYS B N 1
ATOM 2305 C CA . LYS B 1 45 ? -18.172 19.922 12.828 1 98.12 45 LYS B CA 1
ATOM 2306 C C . LYS B 1 45 ? -18.109 19.547 14.305 1 98.12 45 LYS B C 1
ATOM 2308 O O . LYS B 1 45 ? -18.531 18.453 14.695 1 98.12 45 LYS B O 1
ATOM 2313 N N . GLY B 1 46 ? -17.578 20.438 15.016 1 97.75 46 GLY B N 1
ATOM 2314 C CA . GLY B 1 46 ? -17.516 20.219 16.453 1 97.75 46 GLY B CA 1
ATOM 2315 C C . GLY B 1 46 ? -16.266 19.5 16.906 1 97.75 46 GLY B C 1
ATOM 2316 O O . GLY B 1 46 ? -15.984 19.406 18.109 1 97.75 46 GLY B O 1
ATOM 2317 N N . GLU B 1 47 ? -15.414 19.078 15.945 1 98.75 47 GLU B N 1
ATOM 2318 C CA . GLU B 1 47 ? -14.227 18.312 16.281 1 98.75 47 GLU B CA 1
ATOM 2319 C C . GLU B 1 47 ? -13.008 19.203 16.453 1 98.75 47 GLU B C 1
ATOM 2321 O O . GLU B 1 47 ? -12.961 20.312 15.898 1 98.75 47 GLU B O 1
ATOM 2326 N N . THR B 1 48 ? -12.086 18.703 17.25 1 98.88 48 THR B N 1
ATOM 2327 C CA . THR B 1 48 ? -10.805 19.375 17.453 1 98.88 48 THR B CA 1
ATOM 2328 C C . THR B 1 48 ? -9.672 18.562 16.828 1 98.88 48 THR B C 1
ATOM 2330 O O . THR B 1 48 ? -9.711 17.328 16.859 1 98.88 48 THR B O 1
ATOM 2333 N N . ALA B 1 49 ? -8.688 19.312 16.297 1 98.94 49 ALA B N 1
ATOM 2334 C CA . ALA B 1 49 ? -7.59 18.641 15.594 1 98.94 49 ALA B CA 1
ATOM 2335 C C . ALA B 1 49 ? -6.234 19.109 16.125 1 98.94 49 ALA B C 1
ATOM 2337 O O . ALA B 1 49 ? -6.094 20.266 16.547 1 98.94 49 ALA B O 1
ATOM 2338 N N . LEU B 1 50 ? -5.297 18.219 16.125 1 98.94 50 LEU B N 1
ATOM 2339 C CA . LEU B 1 50 ? -3.904 18.484 16.469 1 98.94 50 LEU B CA 1
ATOM 2340 C C . LEU B 1 50 ? -2.971 18.094 15.336 1 98.94 50 LEU B C 1
ATOM 2342 O O . LEU B 1 50 ? -3.062 16.969 14.805 1 98.94 50 LEU B O 1
ATOM 2346 N N . ASP B 1 51 ? -2.148 19.016 14.945 1 98.81 51 ASP B N 1
ATOM 2347 C CA . ASP B 1 51 ? -1.103 18.719 13.977 1 98.81 51 ASP B CA 1
ATOM 2348 C C . ASP B 1 51 ? 0.256 18.578 14.656 1 98.81 51 ASP B C 1
ATOM 2350 O O . ASP B 1 51 ? 0.768 19.531 15.242 1 98.81 51 ASP B O 1
ATOM 2354 N N . LEU B 1 52 ? 0.818 17.375 14.586 1 98.25 52 LEU B N 1
ATOM 2355 C CA . LEU B 1 52 ? 2.113 17.078 15.195 1 98.25 52 LEU B CA 1
ATOM 2356 C C . LEU B 1 52 ? 3.25 17.453 14.242 1 98.25 52 LEU B C 1
ATOM 2358 O O . LEU B 1 52 ? 3.332 16.922 13.133 1 98.25 52 LEU B O 1
ATOM 2362 N N . GLY B 1 53 ? 4.195 18.25 14.672 1 95.5 53 GLY B N 1
ATOM 2363 C CA . GLY B 1 53 ? 5.223 18.766 13.781 1 95.5 53 GLY B CA 1
ATOM 2364 C C . GLY B 1 53 ? 4.684 19.734 12.742 1 95.5 53 GLY B C 1
ATOM 2365 O O . GLY B 1 53 ? 4.91 19.547 11.539 1 95.5 53 GLY B O 1
ATOM 2366 N N . THR B 1 54 ? 4.102 20.859 13.273 1 96.62 54 THR B N 1
ATOM 2367 C CA . THR B 1 54 ? 3.271 21.688 12.406 1 96.62 54 THR B CA 1
ATOM 2368 C C . THR B 1 54 ? 4.133 22.609 11.547 1 96.62 54 THR B C 1
ATOM 2370 O O . THR B 1 54 ? 3.654 23.188 10.57 1 96.62 54 THR B O 1
ATOM 2373 N N . GLY B 1 55 ? 5.445 22.734 11.852 1 93.62 55 GLY B N 1
ATOM 2374 C CA . GLY B 1 55 ? 6.297 23.656 11.109 1 93.62 55 GLY B CA 1
ATOM 2375 C C . GLY B 1 55 ? 5.801 25.094 11.141 1 93.62 55 GLY B C 1
ATOM 2376 O O . GLY B 1 55 ? 5.598 25.656 12.219 1 93.62 55 GLY B O 1
ATOM 2377 N N . THR B 1 56 ? 5.473 25.625 10.039 1 94 56 THR B N 1
ATOM 2378 C CA . THR B 1 56 ? 5.043 27.016 9.945 1 94 56 THR B CA 1
ATOM 2379 C C . THR B 1 56 ? 3.527 27.125 10.094 1 94 56 THR B C 1
ATOM 2381 O O . THR B 1 56 ? 2.938 28.156 9.742 1 94 56 THR B O 1
ATOM 2384 N N . GLY B 1 57 ? 2.863 26.031 10.469 1 96.31 57 GLY B N 1
ATOM 2385 C CA . GLY B 1 57 ? 1.447 26.078 10.797 1 96.31 57 GLY B CA 1
ATOM 2386 C C . GLY B 1 57 ? 0.547 25.875 9.594 1 96.31 57 GLY B C 1
ATOM 2387 O O . GLY B 1 57 ? -0.652 26.156 9.656 1 96.31 57 GLY B O 1
ATOM 2388 N N . ILE B 1 58 ? 1.102 25.359 8.539 1 96.12 58 ILE B N 1
ATOM 2389 C CA . ILE B 1 58 ? 0.372 25.312 7.273 1 96.12 58 ILE B CA 1
ATOM 2390 C C . ILE B 1 58 ? -0.818 24.359 7.398 1 96.12 58 ILE B C 1
ATOM 2392 O O . ILE B 1 58 ? -1.925 24.688 6.961 1 96.12 58 ILE B O 1
ATOM 2396 N N . ILE B 1 59 ? -0.683 23.219 8.047 1 97.56 59 ILE B N 1
ATOM 2397 C CA . ILE B 1 59 ? -1.721 22.203 8.039 1 97.56 59 ILE B CA 1
ATOM 2398 C C . ILE B 1 59 ? -2.906 22.656 8.891 1 97.56 59 ILE B C 1
ATOM 2400 O O . ILE B 1 59 ? -4.051 22.641 8.43 1 97.56 59 ILE B O 1
ATOM 2404 N N . PRO B 1 60 ? -2.73 23.188 10.094 1 98.25 60 PRO B N 1
ATOM 2405 C CA . PRO B 1 60 ? -3.885 23.719 10.828 1 98.25 60 PRO B CA 1
ATOM 2406 C C . PRO B 1 60 ? -4.613 24.828 10.078 1 98.25 60 PRO B C 1
ATOM 2408 O O . PRO B 1 60 ? -5.848 24.875 10.094 1 98.25 60 PRO B O 1
ATOM 2411 N N . ILE B 1 61 ? -3.85 25.688 9.43 1 97.38 61 ILE B N 1
ATOM 2412 C CA . ILE B 1 61 ? -4.453 26.797 8.688 1 97.38 61 ILE B CA 1
ATOM 2413 C C . ILE B 1 61 ? -5.273 26.25 7.523 1 97.38 61 ILE B C 1
ATOM 2415 O O . ILE B 1 61 ? -6.426 26.641 7.328 1 97.38 61 ILE B O 1
ATOM 2419 N N . LEU B 1 62 ? -4.715 25.312 6.816 1 96.31 62 LEU B N 1
ATOM 2420 C CA . LEU B 1 62 ? -5.422 24.719 5.68 1 96.31 62 LEU B CA 1
ATOM 2421 C C . LEU B 1 62 ? -6.648 23.938 6.145 1 96.31 62 LEU B C 1
ATOM 2423 O O . LEU B 1 62 ? -7.711 24.016 5.516 1 96.31 62 LEU B O 1
ATOM 2427 N N . LEU B 1 63 ? -6.531 23.203 7.227 1 97.44 63 LEU B N 1
ATOM 2428 C CA . LEU B 1 63 ? -7.664 22.438 7.734 1 97.44 63 LEU B CA 1
ATOM 2429 C C . LEU B 1 63 ? -8.805 23.359 8.148 1 97.44 63 LEU B C 1
ATOM 2431 O O . LEU B 1 63 ? -9.977 23.047 7.914 1 97.44 63 LEU B O 1
ATOM 2435 N N . LYS B 1 64 ? -8.438 24.422 8.797 1 96.44 64 LYS B N 1
ATOM 2436 C CA . LYS B 1 64 ? -9.445 25.391 9.203 1 96.44 64 LYS B CA 1
ATOM 2437 C C . LYS B 1 64 ? -10.242 25.891 7.996 1 96.44 64 LYS B C 1
ATOM 2439 O O . LYS B 1 64 ? -11.453 26.094 8.086 1 96.44 64 LYS B O 1
ATOM 2444 N N . THR B 1 65 ? -9.602 26.016 6.898 1 91.25 65 THR B N 1
ATOM 2445 C CA . THR B 1 65 ? -10.234 26.578 5.715 1 91.25 65 THR B CA 1
ATOM 2446 C C . THR B 1 65 ? -11.008 25.516 4.949 1 91.25 65 THR B C 1
ATOM 2448 O O . THR B 1 65 ? -11.992 25.812 4.273 1 91.25 65 THR B O 1
ATOM 2451 N N . LYS B 1 66 ? -10.68 24.25 5.078 1 92.62 66 LYS B N 1
ATOM 2452 C CA . LYS B 1 66 ? -11.234 23.172 4.258 1 92.62 66 LYS B CA 1
ATOM 2453 C C . LYS B 1 66 ? -12.312 22.406 5.02 1 92.62 66 LYS B C 1
ATOM 2455 O O . LYS B 1 66 ? -13.086 21.656 4.418 1 92.62 66 LYS B O 1
ATOM 2460 N N . THR B 1 67 ? -12.281 22.562 6.324 1 94.44 67 THR B N 1
ATOM 2461 C CA . THR B 1 67 ? -13.195 21.766 7.125 1 94.44 67 THR B CA 1
ATOM 2462 C C . THR B 1 67 ? -13.992 22.641 8.086 1 94.44 67 THR B C 1
ATOM 2464 O O . THR B 1 67 ? -13.734 23.844 8.188 1 94.44 67 THR B O 1
ATOM 2467 N N . ASN B 1 68 ? -14.953 22.016 8.789 1 94.5 68 ASN B N 1
ATOM 2468 C CA . ASN B 1 68 ? -15.805 22.75 9.734 1 94.5 68 ASN B CA 1
ATOM 2469 C C . ASN B 1 68 ? -15.453 22.406 11.18 1 94.5 68 ASN B C 1
ATOM 2471 O O . ASN B 1 68 ? -16.328 22.438 12.055 1 94.5 68 ASN B O 1
ATOM 2475 N N . GLY B 1 69 ? -14.266 22.031 11.352 1 97.25 69 GLY B N 1
ATOM 2476 C CA . GLY B 1 69 ? -13.844 21.688 12.703 1 97.25 69 GLY B CA 1
ATOM 2477 C C . GLY B 1 69 ? -13.938 22.859 13.664 1 97.25 69 GLY B C 1
ATOM 2478 O O . GLY B 1 69 ? -14.023 24.016 13.25 1 97.25 69 GLY B O 1
ATOM 2479 N N . LYS B 1 70 ? -13.891 22.516 14.875 1 98.06 70 LYS B N 1
ATOM 2480 C CA . LYS B 1 70 ? -14.086 23.5 15.93 1 98.06 70 LYS B CA 1
ATOM 2481 C C . LYS B 1 70 ? -12.789 24.25 16.234 1 98.06 70 LYS B C 1
ATOM 2483 O O . LYS B 1 70 ? -12.805 25.469 16.438 1 98.06 70 LYS B O 1
ATOM 2488 N N . HIS B 1 71 ? -11.734 23.547 16.328 1 98.69 71 HIS B N 1
ATOM 2489 C CA . HIS B 1 71 ? -10.461 24.141 16.719 1 98.69 71 HIS B CA 1
ATOM 2490 C C . HIS B 1 71 ? -9.281 23.312 16.234 1 98.69 71 HIS B C 1
ATOM 2492 O O . HIS B 1 71 ? -9.359 22.094 16.172 1 98.69 71 HIS B O 1
ATOM 2498 N N . PHE B 1 72 ? -8.203 24.016 15.922 1 98.88 72 PHE B N 1
ATOM 2499 C CA . PHE B 1 72 ? -7.008 23.406 15.352 1 98.88 72 PHE B CA 1
ATOM 2500 C C . PHE B 1 72 ? -5.762 23.828 16.109 1 98.88 72 PHE B C 1
ATOM 2502 O O . PHE B 1 72 ? -5.527 25.016 16.328 1 98.88 72 PHE B O 1
ATOM 2509 N N . THR B 1 73 ? -5.02 22.859 16.562 1 98.94 73 THR B N 1
ATOM 2510 C CA . THR B 1 73 ? -3.787 23.109 17.312 1 98.94 73 THR B CA 1
ATOM 2511 C C . THR B 1 73 ? -2.58 22.562 16.547 1 98.94 73 THR B C 1
ATOM 2513 O O . THR B 1 73 ? -2.643 21.484 15.961 1 98.94 73 THR B O 1
ATOM 2516 N N . GLY B 1 74 ? -1.514 23.359 16.484 1 98.69 74 GLY B N 1
ATOM 2517 C CA . GLY B 1 74 ? -0.24 22.891 15.961 1 98.69 74 GLY B CA 1
ATOM 2518 C C . GLY B 1 74 ? 0.837 22.781 17.031 1 98.69 74 GLY B C 1
ATOM 2519 O O . GLY B 1 74 ? 0.988 23.672 17.859 1 98.69 74 GLY B O 1
ATOM 2520 N N . LEU B 1 75 ? 1.536 21.672 17.047 1 98.38 75 LEU B N 1
ATOM 2521 C CA . LEU B 1 75 ? 2.662 21.453 17.953 1 98.38 75 LEU B CA 1
ATOM 2522 C C . LEU B 1 75 ? 3.984 21.516 17.188 1 98.38 75 LEU B C 1
ATOM 2524 O O . LEU B 1 75 ? 4.16 20.828 16.172 1 98.38 75 LEU B O 1
ATOM 2528 N N . GLU B 1 76 ? 4.883 22.375 17.672 1 96.19 76 GLU B N 1
ATOM 2529 C CA . GLU B 1 76 ? 6.168 22.547 17 1 96.19 76 GLU B CA 1
ATOM 2530 C C . GLU B 1 76 ? 7.289 22.766 18.016 1 96.19 76 GLU B C 1
ATOM 2532 O O . GLU B 1 76 ? 7.16 23.594 18.922 1 96.19 76 GLU B O 1
ATOM 2537 N N . ILE B 1 77 ? 8.344 21.984 17.797 1 94.31 77 ILE B N 1
ATOM 2538 C CA . ILE B 1 77 ? 9.414 21.953 18.781 1 94.31 77 ILE B CA 1
ATOM 2539 C C . ILE B 1 77 ? 10.352 23.141 18.562 1 94.31 77 ILE B C 1
ATOM 2541 O O . ILE B 1 77 ? 10.898 23.703 19.516 1 94.31 77 ILE B O 1
ATOM 2545 N N . GLN B 1 78 ? 10.625 23.547 17.375 1 92.44 78 GLN B N 1
ATOM 2546 C CA . GLN B 1 78 ? 11.57 24.609 17.047 1 92.44 78 GLN B CA 1
ATOM 2547 C C . GLN B 1 78 ? 10.953 25.984 17.297 1 92.44 78 GLN B C 1
ATOM 2549 O O . GLN B 1 78 ? 9.953 26.328 16.672 1 92.44 78 GLN B O 1
ATOM 2554 N N . LYS B 1 79 ? 11.594 26.719 18.031 1 95.5 79 LYS B N 1
ATOM 2555 C CA . LYS B 1 79 ? 11.094 28.031 18.453 1 95.5 79 LYS B CA 1
ATOM 2556 C C . LYS B 1 79 ? 10.836 28.938 17.25 1 95.5 79 LYS B C 1
ATOM 2558 O O . LYS B 1 79 ? 9.773 29.562 17.156 1 95.5 79 LYS B O 1
ATOM 2563 N N . GLU B 1 80 ? 11.773 28.969 16.328 1 93.38 80 GLU B N 1
ATOM 2564 C CA . GLU B 1 80 ? 11.664 29.859 15.172 1 93.38 80 GLU B CA 1
ATOM 2565 C C . GLU B 1 80 ? 10.484 29.469 14.281 1 93.38 80 GLU B C 1
ATOM 2567 O O . GLU B 1 80 ? 9.773 30.328 13.773 1 93.38 80 GLU B O 1
ATOM 2572 N N . CYS B 1 81 ? 10.266 28.172 14.133 1 93.62 81 CYS B N 1
ATOM 2573 C CA . CYS B 1 81 ? 9.148 27.688 13.328 1 93.62 81 CYS B CA 1
ATOM 2574 C C . CYS B 1 81 ? 7.82 27.953 14.023 1 93.62 81 CYS B C 1
ATOM 2576 O O . CYS B 1 81 ? 6.863 28.406 13.391 1 93.62 81 CYS B O 1
ATOM 2578 N N . ALA B 1 82 ? 7.797 27.688 15.281 1 96.69 82 ALA B N 1
ATOM 2579 C CA . ALA B 1 82 ? 6.586 27.938 16.062 1 96.69 82 ALA B CA 1
ATOM 2580 C C . ALA B 1 82 ? 6.215 29.422 16.016 1 96.69 82 ALA B C 1
ATOM 2582 O O . ALA B 1 82 ? 5.035 29.766 15.93 1 96.69 82 ALA B O 1
ATOM 2583 N N . ASP B 1 83 ? 7.23 30.219 16.109 1 97 83 ASP B N 1
ATOM 2584 C CA . ASP B 1 83 ? 7.016 31.656 16.047 1 97 83 ASP B CA 1
ATOM 2585 C C . ASP B 1 83 ? 6.438 32.062 14.695 1 97 83 ASP B C 1
ATOM 2587 O O . ASP B 1 83 ? 5.453 32.812 14.633 1 97 83 ASP B O 1
ATOM 2591 N N . MET B 1 84 ? 7.02 31.562 13.633 1 96.88 84 MET B N 1
ATOM 2592 C CA . MET B 1 84 ? 6.508 31.844 12.297 1 96.88 84 MET B CA 1
ATOM 2593 C C . MET B 1 84 ? 5.074 31.344 12.148 1 96.88 84 MET B C 1
ATOM 2595 O O . MET B 1 84 ? 4.23 32.031 11.562 1 96.88 84 MET B O 1
ATOM 2599 N N . ALA B 1 85 ? 4.797 30.203 12.711 1 97.31 85 ALA B N 1
ATOM 2600 C CA . ALA B 1 85 ? 3.457 29.625 12.664 1 97.31 85 ALA B CA 1
ATOM 2601 C C . ALA B 1 85 ? 2.449 30.516 13.375 1 97.31 85 ALA B C 1
ATOM 2603 O O . ALA B 1 85 ? 1.372 30.797 12.844 1 97.31 85 ALA B O 1
ATOM 2604 N N . GLY B 1 86 ? 2.83 30.922 14.547 1 98 86 GLY B N 1
ATOM 2605 C CA . GLY B 1 86 ? 1.96 31.812 15.289 1 98 86 GLY B CA 1
ATOM 2606 C C . GLY B 1 86 ? 1.674 33.125 14.547 1 98 86 GLY B C 1
ATOM 2607 O O . GLY B 1 86 ? 0.536 33.594 14.539 1 98 86 GLY B O 1
ATOM 2608 N N . ARG B 1 87 ? 2.699 33.656 13.953 1 97.81 87 ARG B N 1
ATOM 2609 C CA . ARG B 1 87 ? 2.531 34.906 13.195 1 97.81 87 ARG B CA 1
ATOM 2610 C C . ARG B 1 87 ? 1.704 34.656 11.938 1 97.81 87 ARG B C 1
ATOM 2612 O O . ARG B 1 87 ? 0.958 35.562 11.508 1 97.81 87 ARG B O 1
ATOM 2619 N N . SER B 1 88 ? 1.816 33.5 11.328 1 97.38 88 SER B N 1
ATOM 2620 C CA . SER B 1 88 ? 0.959 33.125 10.203 1 97.38 88 SER B CA 1
ATOM 2621 C C . SER B 1 88 ? -0.51 33.125 10.609 1 97.38 88 SER B C 1
ATOM 2623 O O . SER B 1 88 ? -1.369 33.625 9.875 1 97.38 88 SER B O 1
ATOM 2625 N N . VAL B 1 89 ? -0.776 32.594 11.781 1 97.94 89 VAL B N 1
ATOM 2626 C CA . VAL B 1 89 ? -2.139 32.531 12.305 1 97.94 89 VAL B CA 1
ATOM 2627 C C . VAL B 1 89 ? -2.684 33.938 12.477 1 97.94 89 VAL B C 1
ATOM 2629 O O . VAL B 1 89 ? -3.801 34.25 12.047 1 97.94 89 VAL B O 1
ATOM 2632 N N . ARG B 1 90 ? -1.877 34.812 13.047 1 97.62 90 ARG B N 1
ATOM 2633 C CA . ARG B 1 90 ? -2.271 36.188 13.273 1 97.62 90 ARG B CA 1
ATOM 2634 C C . ARG B 1 90 ? -2.455 36.938 11.953 1 97.62 90 ARG B C 1
ATOM 2636 O O . ARG B 1 90 ? -3.385 37.719 11.805 1 97.62 90 ARG B O 1
ATOM 2643 N N . TYR B 1 91 ? -1.556 36.625 11.023 1 96.75 91 TYR B N 1
ATOM 2644 C CA . TYR B 1 91 ? -1.62 37.25 9.711 1 96.75 91 TYR B CA 1
ATOM 2645 C C . TYR B 1 91 ? -2.963 36.969 9.039 1 96.75 91 TYR B C 1
ATOM 2647 O O . TYR B 1 91 ? -3.496 37.844 8.336 1 96.75 91 TYR B O 1
ATOM 2655 N N . ASN B 1 92 ? -3.545 35.875 9.297 1 96.62 92 ASN B N 1
ATOM 2656 C CA . ASN B 1 92 ? -4.801 35.438 8.688 1 96.62 92 ASN B CA 1
ATOM 2657 C C . ASN B 1 92 ? -5.992 35.75 9.594 1 96.62 92 ASN B C 1
ATOM 2659 O O . ASN B 1 92 ? -7.125 35.375 9.266 1 96.62 92 ASN B O 1
ATOM 2663 N N . HIS B 1 93 ? -5.77 36.312 10.789 1 96.62 93 HIS B N 1
ATOM 2664 C CA . HIS B 1 93 ? -6.812 36.625 11.766 1 96.62 93 HIS B CA 1
ATOM 2665 C C . HIS B 1 93 ? -7.551 35.344 12.188 1 96.62 93 HIS B C 1
ATOM 2667 O O . HIS B 1 93 ? -8.781 35.344 12.234 1 96.62 93 HIS B O 1
ATOM 2673 N N . LEU B 1 94 ? -6.766 34.281 12.438 1 97.44 94 LEU B N 1
ATOM 2674 C CA . LEU B 1 94 ? -7.344 32.969 12.789 1 97.44 94 LEU B CA 1
ATOM 2675 C C . LEU B 1 94 ? -7.066 32.625 14.25 1 97.44 94 LEU B C 1
ATOM 2677 O O . LEU B 1 94 ? -7.059 31.453 14.617 1 97.44 94 LEU B O 1
ATOM 2681 N N . GLU B 1 95 ? -6.867 33.562 15.125 1 97.38 95 GLU B N 1
ATOM 2682 C CA . GLU B 1 95 ? -6.426 33.344 16.5 1 97.38 95 GLU B CA 1
ATOM 2683 C C . GLU B 1 95 ? -7.492 32.625 17.312 1 97.38 95 GLU B C 1
ATOM 2685 O O . GLU B 1 95 ? -7.184 31.969 18.312 1 97.38 95 GLU B O 1
ATOM 2690 N N . ASP B 1 96 ? -8.719 32.719 16.922 1 97.44 96 ASP B N 1
ATOM 2691 C CA . ASP B 1 96 ? -9.805 32.062 17.656 1 97.44 96 ASP B CA 1
ATOM 2692 C C . ASP B 1 96 ? -9.938 30.609 17.266 1 97.44 96 ASP B C 1
ATOM 2694 O O . ASP B 1 96 ? -10.539 29.812 17.984 1 97.44 96 ASP B O 1
ATOM 2698 N N . ASP B 1 97 ? -9.414 30.234 16.094 1 97.94 97 ASP B N 1
ATOM 2699 C CA . ASP B 1 97 ? -9.656 28.906 15.523 1 97.94 97 ASP B CA 1
ATOM 2700 C C . ASP B 1 97 ? -8.391 28.047 15.555 1 97.94 97 ASP B C 1
ATOM 2702 O O . ASP B 1 97 ? -8.469 26.828 15.57 1 97.94 97 ASP B O 1
ATOM 2706 N N . VAL B 1 98 ? -7.242 28.719 15.508 1 98.69 98 VAL B N 1
ATOM 2707 C CA . VAL B 1 98 ? -5.973 28.016 15.375 1 98.69 98 VAL B CA 1
ATOM 2708 C C . VAL B 1 98 ? -5.012 28.453 16.469 1 98.69 98 VAL B C 1
ATOM 2710 O O . VAL B 1 98 ? -4.852 29.656 16.719 1 98.69 98 VAL B O 1
ATOM 2713 N N . GLU B 1 99 ? -4.391 27.531 17.109 1 98.69 99 GLU B N 1
ATOM 2714 C CA . GLU B 1 99 ? -3.404 27.797 18.156 1 98.69 99 GLU B CA 1
ATOM 2715 C C . GLU B 1 99 ? -2.105 27.047 17.891 1 98.69 99 GLU B C 1
ATOM 2717 O O . GLU B 1 99 ? -2.131 25.891 17.453 1 98.69 99 GLU B O 1
ATOM 2722 N N . ILE B 1 100 ? -0.992 27.703 18.156 1 98.75 100 ILE B N 1
ATOM 2723 C CA . ILE B 1 100 ? 0.322 27.094 18.016 1 98.75 100 ILE B CA 1
ATOM 2724 C C . ILE B 1 100 ? 0.946 26.906 19.406 1 98.75 100 ILE B C 1
ATOM 2726 O O . ILE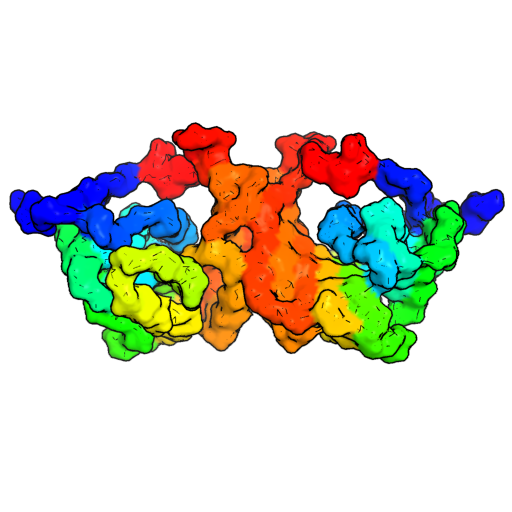 B 1 100 ? 1.037 27.859 20.188 1 98.75 100 ILE B O 1
ATOM 2730 N N . VAL B 1 101 ? 1.327 25.734 19.688 1 98.75 101 VAL B N 1
ATOM 2731 C CA . VAL B 1 101 ? 1.951 25.391 20.969 1 98.75 101 VAL B CA 1
ATOM 2732 C C . VAL B 1 101 ? 3.373 24.891 20.719 1 98.75 101 VAL B C 1
ATOM 2734 O O . VAL B 1 101 ? 3.607 24.062 19.844 1 98.75 101 VAL B O 1
ATOM 2737 N N . ARG B 1 102 ? 4.336 25.453 21.438 1 98.06 102 ARG B N 1
ATOM 2738 C CA . ARG B 1 102 ? 5.707 24.953 21.359 1 98.06 102 ARG B CA 1
ATOM 2739 C C . ARG B 1 102 ? 5.91 23.766 22.297 1 98.06 102 ARG B C 1
ATOM 2741 O O . ARG B 1 102 ? 5.574 23.828 23.469 1 98.06 102 ARG B O 1
ATOM 2748 N N . GLY B 1 103 ? 6.422 22.688 21.734 1 97.12 103 GLY B N 1
ATOM 2749 C CA . GLY B 1 103 ? 6.668 21.484 22.531 1 97.12 103 GLY B CA 1
ATOM 2750 C C . GLY B 1 103 ? 7.188 20.328 21.703 1 97.12 103 GLY B C 1
ATOM 2751 O O . GLY B 1 103 ? 7.281 20.422 20.484 1 97.12 103 GLY B O 1
ATOM 2752 N N . ASP B 1 104 ? 7.578 19.266 22.375 1 96.12 104 ASP B N 1
ATOM 2753 C CA . ASP B 1 104 ? 8.094 18.031 21.797 1 96.12 104 ASP B CA 1
ATOM 2754 C C . ASP B 1 104 ? 6.965 17.047 21.5 1 96.12 104 ASP B C 1
ATOM 2756 O O . ASP B 1 104 ? 6.125 16.781 22.359 1 96.12 104 ASP B O 1
ATOM 2760 N N . ILE B 1 105 ? 6.961 16.562 20.312 1 96.81 105 ILE B N 1
ATOM 2761 C CA . ILE B 1 105 ? 5.969 15.562 19.922 1 96.81 105 ILE B CA 1
ATOM 2762 C C . ILE B 1 105 ? 5.953 14.422 20.938 1 96.81 105 ILE B C 1
ATOM 2764 O O . ILE B 1 105 ? 4.887 13.898 21.266 1 96.81 105 ILE B O 1
ATOM 2768 N N . LYS B 1 106 ? 7.09 14.062 21.453 1 96.25 106 LYS B N 1
ATOM 2769 C CA . LYS B 1 106 ? 7.23 12.938 22.375 1 96.25 106 LYS B CA 1
ATOM 2770 C C . LYS B 1 106 ? 6.504 13.219 23.688 1 96.25 106 LYS B C 1
ATOM 2772 O O . LYS B 1 106 ? 6.297 12.305 24.484 1 96.25 106 LYS B O 1
ATOM 2777 N N . GLU B 1 107 ? 6.129 14.469 23.859 1 97.75 107 GLU B N 1
ATOM 2778 C CA . GLU B 1 107 ? 5.461 14.867 25.078 1 97.75 107 GLU B CA 1
ATOM 2779 C C . GLU B 1 107 ? 4.039 15.352 24.812 1 97.75 107 GLU B C 1
ATOM 2781 O O . GLU B 1 107 ? 3.439 16.047 25.625 1 97.75 107 GLU B O 1
ATOM 2786 N N . ALA B 1 108 ? 3.504 15.023 23.688 1 98.38 108 ALA B N 1
ATOM 2787 C CA . ALA B 1 108 ? 2.199 15.539 23.281 1 98.38 108 ALA B CA 1
ATOM 2788 C C . ALA B 1 108 ? 1.123 15.172 24.297 1 98.38 108 ALA B C 1
ATOM 2790 O O . ALA B 1 108 ? 0.317 16.016 24.688 1 98.38 108 ALA B O 1
ATOM 2791 N N . ALA B 1 109 ? 1.125 13.969 24.75 1 98.44 109 ALA B N 1
ATOM 2792 C CA . ALA B 1 109 ? 0.109 13.531 25.703 1 98.44 109 ALA B CA 1
ATOM 2793 C C . ALA B 1 109 ? 0.262 14.25 27.031 1 98.44 109 ALA B C 1
ATOM 2795 O O . ALA B 1 109 ? -0.729 14.539 27.719 1 98.44 109 ALA B O 1
ATOM 2796 N N . ASP B 1 110 ? 1.466 14.547 27.406 1 98.38 110 ASP B N 1
ATOM 2797 C CA . ASP B 1 110 ? 1.715 15.297 28.641 1 98.38 110 ASP B CA 1
ATOM 2798 C C . ASP B 1 110 ? 1.248 16.75 28.5 1 98.38 110 ASP B C 1
ATOM 2800 O O . ASP B 1 110 ? 0.744 17.328 29.453 1 98.38 110 ASP B O 1
ATOM 2804 N N . ILE B 1 111 ? 1.397 17.297 27.391 1 98.56 111 ILE B N 1
ATOM 2805 C CA . ILE B 1 111 ? 1.089 18.703 27.125 1 98.56 111 ILE B CA 1
ATOM 2806 C C . ILE B 1 111 ? -0.424 18.891 27.016 1 98.56 111 ILE B C 1
ATOM 2808 O O . ILE B 1 111 ? -0.979 19.828 27.578 1 98.56 111 ILE B O 1
ATOM 2812 N N . PHE B 1 112 ? -1.071 17.922 26.297 1 98.69 112 PHE B N 1
ATOM 2813 C CA . PHE B 1 112 ? -2.457 18.188 25.922 1 98.69 112 PHE B CA 1
ATOM 2814 C C . PHE B 1 112 ? -3.406 17.281 26.703 1 98.69 112 PHE B C 1
ATOM 2816 O O . PHE B 1 112 ? -4.613 17.531 26.75 1 98.69 112 PHE B O 1
ATOM 2823 N N . GLY B 1 113 ? -2.895 16.234 27.328 1 98.25 113 GLY B N 1
ATOM 2824 C CA . GLY B 1 113 ? -3.727 15.227 27.969 1 98.25 113 GLY B CA 1
ATOM 2825 C C . GLY B 1 113 ? -4.09 14.078 27.047 1 98.25 113 GLY B C 1
ATOM 2826 O O . GLY B 1 113 ? -4.113 14.25 25.812 1 98.25 113 GLY B O 1
ATOM 2827 N N . ALA B 1 114 ? -4.41 12.984 27.625 1 97.94 114 ALA B N 1
ATOM 2828 C CA . ALA B 1 114 ? -4.859 11.828 26.859 1 97.94 114 ALA B CA 1
ATOM 2829 C C . ALA B 1 114 ? -6.273 12.039 26.328 1 97.94 114 ALA B C 1
ATOM 2831 O O . ALA B 1 114 ? -7.078 12.742 26.953 1 97.94 114 ALA B O 1
ATOM 2832 N N . ALA B 1 115 ? -6.516 11.445 25.188 1 98.12 115 ALA B N 1
ATOM 2833 C CA . ALA B 1 115 ? -7.852 11.414 24.594 1 98.12 115 ALA B CA 1
ATOM 2834 C C . ALA B 1 115 ? -8.445 12.82 24.516 1 98.12 115 ALA B C 1
ATOM 2836 O O . ALA B 1 115 ? -9.602 13.031 24.891 1 98.12 115 ALA B O 1
ATOM 2837 N N . SER B 1 116 ? -7.668 13.734 23.953 1 98.5 116 SER B N 1
ATOM 2838 C CA . SER B 1 116 ? -8.047 15.141 23.984 1 98.5 116 SER B CA 1
ATOM 2839 C C . SER B 1 116 ? -8.453 15.641 22.609 1 98.5 116 SER B C 1
ATOM 2841 O O . SER B 1 116 ? -9.039 16.719 22.484 1 98.5 116 SER B O 1
ATOM 2843 N N . PHE B 1 117 ? -8.188 14.883 21.594 1 98.94 117 PHE B N 1
ATOM 2844 C CA . PHE B 1 117 ? -8.453 15.352 20.25 1 98.94 117 PHE B CA 1
ATOM 2845 C C . PHE B 1 117 ? -9.266 14.328 19.469 1 98.94 117 PHE B C 1
ATOM 2847 O O . PHE B 1 117 ? -9.172 13.125 19.719 1 98.94 117 PHE B O 1
ATOM 2854 N N . ASP B 1 118 ? -10.039 14.797 18.469 1 98.94 118 ASP B N 1
ATOM 2855 C CA . ASP B 1 118 ? -10.781 13.938 17.562 1 98.94 118 ASP B CA 1
ATOM 2856 C C . ASP B 1 118 ? -9.922 13.516 16.359 1 98.94 118 ASP B C 1
ATOM 2858 O O . ASP B 1 118 ? -10.086 12.422 15.828 1 98.94 118 ASP B O 1
ATOM 2862 N N . VAL B 1 119 ? -9.062 14.422 15.984 1 98.94 119 VAL B N 1
ATOM 2863 C CA . VAL B 1 119 ? -8.25 14.219 14.781 1 98.94 119 VAL B CA 1
ATOM 2864 C C . VAL B 1 119 ? -6.809 14.625 15.062 1 98.94 119 VAL B C 1
ATOM 2866 O O . VAL B 1 119 ? -6.559 15.641 15.711 1 98.94 119 VAL B O 1
ATOM 2869 N N . VAL B 1 120 ? -5.863 13.828 14.617 1 98.94 120 VAL B N 1
ATOM 2870 C CA . VAL B 1 120 ? -4.445 14.172 14.633 1 98.94 120 VAL B CA 1
ATOM 2871 C C . VAL B 1 120 ? -3.861 14.031 13.234 1 98.94 120 VAL B C 1
ATOM 2873 O O . VAL B 1 120 ? -4.164 13.078 12.516 1 98.94 120 VAL B O 1
ATOM 2876 N N . THR B 1 121 ? -3.121 14.992 12.773 1 98.88 121 THR B N 1
ATOM 2877 C CA . THR B 1 121 ? -2.393 14.93 11.508 1 98.88 121 THR B CA 1
ATOM 2878 C C . THR B 1 121 ? -0.889 15.023 11.75 1 98.88 121 THR B C 1
ATOM 2880 O O . THR B 1 121 ? -0.449 15.578 12.758 1 98.88 121 THR B O 1
ATOM 2883 N N . SER B 1 122 ? -0.138 14.469 10.859 1 98.25 122 SER B N 1
ATOM 2884 C CA . SER B 1 122 ? 1.311 14.641 10.898 1 98.25 122 SER B CA 1
ATOM 2885 C C . SER B 1 122 ? 1.921 14.492 9.508 1 98.25 122 SER B C 1
ATOM 2887 O O . SER B 1 122 ? 1.527 13.609 8.742 1 98.25 122 SER B O 1
ATOM 2889 N N . ASN B 1 123 ? 2.701 15.336 9.141 1 95.62 123 ASN B N 1
ATOM 2890 C CA . ASN B 1 123 ? 3.658 15.266 8.039 1 95.62 123 ASN B CA 1
ATOM 2891 C C . ASN B 1 123 ? 5.098 15.242 8.547 1 95.62 123 ASN B C 1
ATOM 2893 O O . ASN B 1 123 ? 5.805 16.25 8.461 1 95.62 123 ASN B O 1
ATOM 2897 N N . PRO B 1 124 ? 5.488 14.102 9.086 1 87.88 124 PRO B N 1
ATOM 2898 C CA . PRO B 1 124 ? 6.77 14.047 9.797 1 87.88 124 PRO B CA 1
ATOM 2899 C C . PRO B 1 124 ? 7.965 14.203 8.859 1 87.88 124 PRO B C 1
ATOM 2901 O O . PRO B 1 124 ? 7.844 14 7.652 1 87.88 124 PRO B O 1
ATOM 2904 N N . PRO B 1 125 ? 9.039 14.797 9.414 1 71.62 125 PRO B N 1
ATOM 2905 C CA . PRO B 1 125 ? 10.25 14.805 8.586 1 71.62 125 PRO B CA 1
ATOM 2906 C C . PRO B 1 125 ? 10.695 13.398 8.18 1 71.62 125 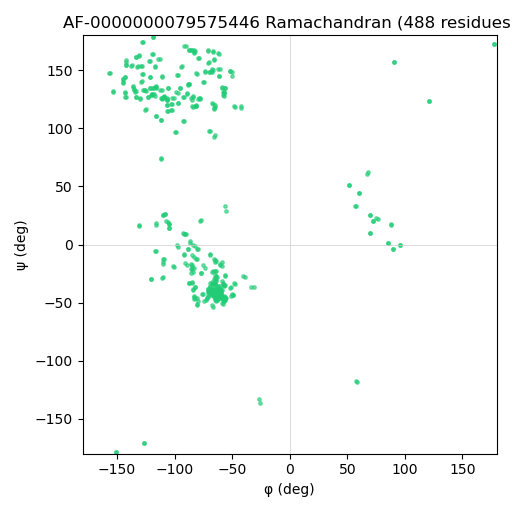PRO B C 1
ATOM 2908 O O . PRO B 1 125 ? 10.469 12.438 8.922 1 71.62 125 PRO B O 1
ATOM 2911 N N . TYR B 1 126 ? 10.914 13.172 6.844 1 60.75 126 TYR B N 1
ATOM 2912 C CA . TYR B 1 126 ? 11.203 11.852 6.305 1 60.75 126 TYR B CA 1
ATOM 2913 C C . TYR B 1 126 ? 12.648 11.453 6.578 1 60.75 126 TYR B C 1
ATOM 2915 O O . TYR B 1 126 ? 13.164 10.516 5.965 1 60.75 126 TYR B O 1
ATOM 2923 N N . MET B 1 127 ? 13.32 11.961 7.461 1 51.5 127 MET B N 1
ATOM 2924 C CA . MET B 1 127 ? 14.75 11.672 7.547 1 51.5 127 MET B CA 1
ATOM 2925 C C . MET B 1 127 ? 14.984 10.195 7.863 1 51.5 127 MET B C 1
ATOM 2927 O O . MET B 1 127 ? 14.367 9.648 8.781 1 51.5 127 MET B O 1
ATOM 2931 N N . ILE B 1 128 ? 15.203 9.25 6.793 1 45.78 128 ILE B N 1
ATOM 2932 C CA . ILE B 1 128 ? 15.781 7.957 7.129 1 45.78 128 ILE B CA 1
ATOM 2933 C C . ILE B 1 128 ? 17.031 8.156 7.973 1 45.78 128 ILE B C 1
ATOM 2935 O O . ILE B 1 128 ? 17.719 9.172 7.852 1 45.78 128 ILE B O 1
ATOM 2939 N N . GLY B 1 129 ? 17.359 7.367 8.883 1 39.38 129 GLY B N 1
ATOM 2940 C CA . GLY B 1 129 ? 18.641 7.395 9.57 1 39.38 129 GLY B CA 1
ATOM 2941 C C . GLY B 1 129 ? 19.75 7.996 8.734 1 39.38 129 GLY B C 1
ATOM 2942 O O . GLY B 1 129 ? 19.484 8.617 7.699 1 39.38 129 GLY B O 1
ATOM 2943 N N . GLN B 1 130 ? 21.031 7.328 8.742 1 37.44 130 GLN B N 1
ATOM 2944 C CA . GLN B 1 130 ? 22.406 7.621 8.398 1 37.44 130 GLN B CA 1
ATOM 2945 C C . GLN B 1 130 ? 22.562 7.914 6.902 1 37.44 130 GLN B C 1
ATOM 2947 O O . GLN B 1 130 ? 23.594 8.414 6.461 1 37.44 130 GLN B O 1
ATOM 2952 N N . HIS B 1 131 ? 21.75 7.398 6.039 1 37.53 131 HIS B N 1
ATOM 2953 C CA . HIS B 1 131 ? 22.359 7.359 4.719 1 37.53 131 HIS B CA 1
ATOM 2954 C C . HIS B 1 131 ? 22.281 8.719 4.027 1 37.53 131 HIS B C 1
ATOM 2956 O O . HIS B 1 131 ? 23.094 9.023 3.154 1 37.53 131 HIS B O 1
ATOM 2962 N N . GLY B 1 132 ? 21.141 9.375 3.98 1 36.31 132 GLY B N 1
ATOM 2963 C CA . GLY B 1 132 ? 21.078 10.539 3.105 1 36.31 132 GLY B CA 1
ATOM 2964 C C . GLY B 1 132 ? 21.594 11.805 3.758 1 36.31 132 GLY B C 1
ATOM 2965 O O . GLY B 1 132 ? 21.406 12.906 3.234 1 36.31 132 GLY B O 1
ATOM 2966 N N . LEU B 1 133 ? 21.844 11.789 4.949 1 36.84 133 LEU B N 1
ATOM 2967 C CA . LEU B 1 133 ? 22.391 13.039 5.445 1 36.84 133 LEU B CA 1
ATOM 2968 C C . LEU B 1 133 ? 23.641 13.43 4.664 1 36.84 133 LEU B C 1
ATOM 2970 O O . LEU B 1 133 ? 24.75 13.422 5.215 1 36.84 133 LEU B O 1
ATOM 2974 N N . ARG B 1 134 ? 23.625 13.078 3.428 1 38.28 134 ARG B N 1
ATOM 2975 C CA . ARG B 1 134 ? 24.812 13.57 2.75 1 38.28 134 ARG B CA 1
ATOM 2976 C C . ARG B 1 134 ? 24.844 15.094 2.703 1 38.28 134 ARG B C 1
ATOM 2978 O O . ARG B 1 134 ? 25.688 15.688 2.043 1 38.28 134 ARG B O 1
ATOM 2985 N N . ASN B 1 135 ? 23.609 15.617 3.014 1 36.5 135 ASN B N 1
ATOM 2986 C CA . ASN B 1 135 ? 23.812 1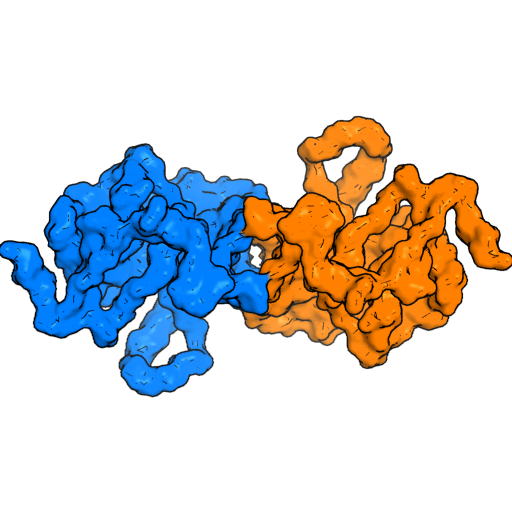7.062 2.873 1 36.5 135 ASN B CA 1
ATOM 2987 C C . ASN B 1 135 ? 24.719 17.594 3.977 1 36.5 135 ASN B C 1
ATOM 2989 O O . ASN B 1 135 ? 24.344 17.609 5.148 1 36.5 135 ASN B O 1
ATOM 2993 N N . PRO B 1 136 ? 25.953 17.766 3.768 1 40.88 136 PRO B N 1
ATOM 2994 C CA . PRO B 1 136 ? 26.969 18.297 4.68 1 40.88 136 PRO B CA 1
ATOM 2995 C C . PRO B 1 136 ? 26.547 19.578 5.367 1 40.88 136 PRO B C 1
ATOM 2997 O O . PRO B 1 136 ? 27.094 19.953 6.406 1 40.88 136 PRO B O 1
ATOM 3000 N N . ASP B 1 137 ? 25.781 20.328 4.594 1 39.56 137 ASP B N 1
ATOM 3001 C CA . ASP B 1 137 ? 25.562 21.688 5.074 1 39.56 137 ASP B CA 1
ATOM 3002 C C . ASP B 1 137 ? 24.391 21.75 6.062 1 39.56 137 ASP B C 1
ATOM 3004 O O . ASP B 1 137 ? 24.062 22.812 6.578 1 39.56 137 ASP B O 1
ATOM 3008 N N . MET B 1 138 ? 23.469 20.812 6.102 1 42.16 138 MET B N 1
ATOM 3009 C CA . MET B 1 138 ? 22.484 20.875 7.18 1 42.16 138 MET B CA 1
ATOM 3010 C C . MET B 1 138 ? 23.156 20.672 8.539 1 42.16 138 MET B C 1
ATOM 3012 O O . MET B 1 138 ? 23.984 19.766 8.695 1 42.16 138 MET B O 1
ATOM 3016 N N . PRO B 1 139 ? 22.969 21.812 9.414 1 41.91 139 PRO B N 1
ATOM 3017 C CA . PRO B 1 139 ? 23.625 21.656 10.711 1 41.91 139 PRO B CA 1
ATOM 3018 C C . PRO B 1 139 ? 23.438 20.25 11.297 1 41.91 139 PRO B C 1
ATOM 3020 O O . PRO B 1 139 ? 22.344 19.672 11.188 1 41.91 139 PRO B O 1
ATOM 3023 N N . LYS B 1 140 ? 24.5 19.5 11.531 1 42.03 140 LYS B N 1
ATOM 3024 C CA . LYS B 1 140 ? 24.672 18.172 12.117 1 42.03 140 LYS B CA 1
ATOM 3025 C C . LYS B 1 140 ? 23.641 17.906 13.211 1 42.03 140 LYS B C 1
ATOM 3027 O O . LYS B 1 140 ? 23.203 16.781 13.406 1 42.03 140 LYS B O 1
ATOM 3032 N N . ALA B 1 141 ? 23.375 19.016 13.922 1 41.06 141 ALA B N 1
ATOM 3033 C CA . ALA B 1 141 ? 22.547 18.953 15.125 1 41.06 141 ALA B CA 1
ATOM 3034 C C . ALA B 1 141 ? 21.109 18.594 14.781 1 41.06 141 ALA B C 1
ATOM 3036 O O . ALA B 1 141 ? 20.469 17.828 15.5 1 41.06 141 ALA B O 1
ATOM 3037 N N . ILE B 1 142 ? 20.516 19.344 13.828 1 40.78 142 ILE B N 1
ATOM 3038 C CA . ILE B 1 142 ? 19.141 19.062 13.414 1 40.78 142 ILE B CA 1
ATOM 3039 C C . ILE B 1 142 ? 19.062 17.656 12.797 1 40.78 142 ILE B C 1
ATOM 3041 O O . ILE B 1 142 ? 18.094 16.938 13.016 1 40.78 142 ILE B O 1
ATOM 3045 N N . ALA B 1 143 ? 20 17.344 11.945 1 39.34 143 ALA B N 1
ATOM 3046 C CA . ALA B 1 143 ? 20.172 15.992 11.438 1 39.34 143 ALA B CA 1
ATOM 3047 C C . ALA B 1 143 ? 20.188 14.977 12.578 1 39.34 143 ALA B C 1
ATOM 3049 O O . ALA B 1 143 ? 19.562 13.906 12.469 1 39.34 143 ALA B O 1
ATOM 3050 N N . ARG B 1 144 ? 20.906 15.359 13.602 1 39.47 144 ARG B N 1
ATOM 3051 C CA . ARG B 1 144 ? 20.969 14.523 14.797 1 39.47 144 ARG B CA 1
ATOM 3052 C C . ARG B 1 144 ? 19.625 14.484 15.508 1 39.47 144 ARG B C 1
ATOM 3054 O O . ARG B 1 144 ? 19.25 13.461 16.062 1 39.47 144 ARG B O 1
ATOM 3061 N N . HIS B 1 145 ? 19.016 15.57 15.562 1 39.47 145 HIS B N 1
ATOM 3062 C CA . HIS B 1 145 ? 17.719 15.672 16.203 1 39.47 145 HIS B CA 1
ATOM 3063 C C . HIS B 1 145 ? 16.625 15.055 15.336 1 39.47 145 HIS B C 1
ATOM 3065 O O . HIS B 1 145 ? 15.531 14.75 15.82 1 39.47 145 HIS B O 1
ATOM 3071 N N . GLU B 1 146 ? 16.547 15.367 14.086 1 43.22 146 GLU B N 1
ATOM 3072 C CA . GLU B 1 146 ? 15.695 14.617 13.164 1 43.22 146 GLU B CA 1
ATOM 3073 C C . GLU B 1 146 ? 15.766 13.117 13.445 1 43.22 146 GLU B C 1
ATOM 3075 O O . GLU B 1 146 ? 14.812 12.391 13.18 1 43.22 146 GLU B O 1
ATOM 3080 N N . VAL B 1 147 ? 16.922 12.836 13.977 1 45.16 147 VAL B N 1
ATOM 3081 C CA . VAL B 1 147 ? 17.156 11.57 14.664 1 45.16 147 VAL B CA 1
ATOM 3082 C C . VAL B 1 147 ? 16.172 11.422 15.828 1 45.16 147 VAL B C 1
ATOM 3084 O O . VAL B 1 147 ? 15.961 10.312 16.312 1 45.16 147 VAL B O 1
ATOM 3087 N N . LEU B 1 148 ? 15.523 12.531 16.312 1 52.19 148 LEU B N 1
ATOM 3088 C CA . LEU B 1 148 ? 14.883 12.586 17.625 1 52.19 148 LEU B CA 1
ATOM 3089 C C . LEU B 1 148 ? 13.492 11.969 17.578 1 52.19 148 LEU B C 1
ATOM 3091 O O . LEU B 1 148 ? 13.078 11.281 18.516 1 52.19 148 LEU B O 1
ATOM 3095 N N . CYS B 1 149 ? 12.664 12.328 16.531 1 69.5 149 CYS B N 1
ATOM 3096 C CA . CYS B 1 149 ? 11.32 11.766 16.562 1 69.5 149 CYS B CA 1
ATOM 3097 C C . CYS B 1 149 ? 11.141 10.758 15.43 1 69.5 149 CYS B C 1
ATOM 3099 O O . CYS B 1 149 ? 11.219 11.117 14.25 1 69.5 149 CYS B O 1
ATOM 3101 N N . ASN B 1 150 ? 11.109 9.508 15.781 1 88.56 150 ASN B N 1
ATOM 3102 C CA . ASN B 1 150 ? 10.914 8.469 14.773 1 88.56 150 ASN B CA 1
ATOM 3103 C C . ASN B 1 150 ? 9.438 8.133 14.594 1 88.56 150 ASN B C 1
ATOM 3105 O O . ASN B 1 150 ? 8.578 8.727 15.25 1 88.56 150 ASN B O 1
ATOM 3109 N N . LEU B 1 151 ? 9.156 7.391 13.648 1 94.44 151 LEU B N 1
ATOM 3110 C CA . LEU B 1 151 ? 7.793 7.016 13.289 1 94.44 151 LEU B CA 1
ATOM 3111 C C . LEU B 1 151 ? 7.02 6.527 14.508 1 94.44 151 LEU B C 1
ATOM 3113 O O . LEU B 1 151 ? 5.875 6.922 14.719 1 94.44 151 LEU B O 1
ATOM 3117 N N . GLU B 1 152 ? 7.613 5.746 15.305 1 95.38 152 GLU B N 1
ATOM 3118 C CA . GLU B 1 152 ? 6.945 5.184 16.469 1 95.38 152 GLU B CA 1
ATOM 3119 C C . GLU B 1 152 ? 6.598 6.27 17.484 1 95.38 152 GLU B C 1
ATOM 3121 O O . GLU B 1 152 ? 5.547 6.211 18.141 1 95.38 152 GLU B O 1
ATOM 3126 N N . ASP B 1 153 ? 7.508 7.258 17.656 1 95.62 153 ASP B N 1
ATOM 3127 C CA . ASP B 1 153 ? 7.227 8.383 18.547 1 95.62 153 ASP B CA 1
ATOM 3128 C C . ASP B 1 153 ? 5.973 9.133 18.109 1 95.62 153 ASP B C 1
ATOM 3130 O O . ASP B 1 153 ? 5.094 9.414 18.938 1 95.62 153 ASP B O 1
ATOM 3134 N N . VAL B 1 154 ? 5.906 9.398 16.859 1 97.31 154 VAL B N 1
ATOM 3135 C CA . VAL B 1 154 ? 4.777 10.148 16.312 1 97.31 154 VAL B CA 1
ATOM 3136 C C . VAL B 1 154 ? 3.49 9.352 16.5 1 97.31 154 VAL B C 1
ATOM 3138 O O . VAL B 1 154 ? 2.504 9.867 17.031 1 97.31 154 VAL B O 1
ATOM 3141 N N . VAL B 1 155 ? 3.512 8.094 16.141 1 98.19 155 VAL B N 1
ATOM 3142 C CA . VAL B 1 155 ? 2.316 7.258 16.125 1 98.19 155 VAL B CA 1
ATOM 3143 C C . VAL B 1 155 ? 1.875 6.973 17.562 1 98.19 155 VAL B C 1
ATOM 3145 O O . VAL B 1 155 ? 0.682 7.02 17.875 1 98.19 155 VAL B O 1
ATOM 3148 N N . SER B 1 156 ? 2.803 6.715 18.453 1 98.31 156 SER B N 1
ATOM 3149 C CA . SER B 1 156 ? 2.475 6.434 19.859 1 98.31 156 SER B CA 1
ATOM 3150 C C . SER B 1 156 ? 1.811 7.637 20.516 1 98.31 156 SER B C 1
ATOM 3152 O O . SER B 1 156 ? 0.804 7.488 21.219 1 98.31 156 SER B O 1
ATOM 3154 N N . GLN B 1 157 ? 2.344 8.836 20.266 1 98.44 157 GLN B N 1
ATOM 3155 C CA . GLN B 1 157 ? 1.773 10.039 20.844 1 98.44 157 GLN B CA 1
ATOM 3156 C C . GLN B 1 157 ? 0.426 10.375 20.219 1 98.44 157 GLN B C 1
ATOM 3158 O O . GLN B 1 157 ? -0.505 10.789 20.906 1 98.44 157 GLN B O 1
ATOM 3163 N N . ALA B 1 158 ? 0.341 10.188 18.891 1 98.81 158 ALA B N 1
ATOM 3164 C CA . ALA B 1 158 ? -0.947 10.383 18.219 1 98.81 158 ALA B CA 1
ATOM 3165 C C . ALA B 1 158 ? -2.023 9.5 18.844 1 98.81 158 ALA B C 1
ATOM 3167 O O . ALA B 1 158 ? -3.125 9.969 19.141 1 98.81 158 ALA B O 1
ATOM 3168 N N . SER B 1 159 ? -1.665 8.266 19.062 1 98.88 159 SER B N 1
ATOM 3169 C CA . SER B 1 159 ? -2.607 7.316 19.641 1 98.88 159 SER B CA 1
ATOM 3170 C C . SER B 1 159 ? -3.041 7.758 21.031 1 98.88 159 SER B C 1
ATOM 3172 O O . SER B 1 159 ? -4.219 7.656 21.391 1 98.88 159 SER B O 1
ATOM 3174 N N . LYS B 1 160 ? -2.162 8.273 21.844 1 98.81 160 LYS B N 1
ATOM 3175 C CA . LYS B 1 160 ? -2.441 8.656 23.234 1 98.81 160 LYS B CA 1
ATOM 3176 C C . LYS B 1 160 ? -3.369 9.867 23.281 1 98.81 160 LYS B C 1
ATOM 3178 O O . LYS B 1 160 ? -4.285 9.914 24.109 1 98.81 160 LYS B O 1
ATOM 3183 N N . VAL B 1 161 ? -3.189 10.812 22.422 1 98.88 161 VAL B N 1
ATOM 3184 C CA . VAL B 1 161 ? -3.934 12.062 22.516 1 98.88 161 VAL B CA 1
ATOM 3185 C C . VAL B 1 161 ? -5.285 11.922 21.828 1 98.88 161 VAL B C 1
ATOM 3187 O O . VAL B 1 161 ? -6.188 12.734 22.031 1 98.88 161 VAL B O 1
ATOM 3190 N N . LEU B 1 162 ? -5.402 10.906 20.984 1 98.88 162 LEU B N 1
ATOM 3191 C CA . LEU B 1 162 ? -6.652 10.703 20.25 1 98.88 162 LEU B CA 1
ATOM 3192 C C . LEU B 1 162 ? -7.727 10.133 21.172 1 98.88 162 LEU B C 1
ATOM 3194 O O . LEU B 1 162 ? -7.453 9.25 21.984 1 98.88 162 LEU B O 1
ATOM 3198 N N . LYS B 1 163 ? -8.914 10.625 21 1 98.69 163 LYS B N 1
ATOM 3199 C CA . LYS B 1 163 ? -10.086 9.969 21.562 1 98.69 163 LYS B CA 1
ATOM 3200 C C . LYS B 1 163 ? -10.328 8.609 20.922 1 98.69 163 LYS B C 1
ATOM 3202 O O . LYS B 1 163 ? -9.82 8.336 19.828 1 98.69 163 LYS B O 1
ATOM 3207 N N . GLU B 1 164 ? -11.094 7.773 21.672 1 98.19 164 GLU B N 1
ATOM 3208 C CA . GLU B 1 164 ? -11.539 6.551 21.016 1 98.19 164 GLU B CA 1
ATOM 3209 C C . GLU B 1 164 ? -12.305 6.863 19.734 1 98.19 164 GLU B C 1
ATOM 3211 O O . GLU B 1 164 ? -13.125 7.785 19.703 1 98.19 164 GLU B O 1
ATOM 3216 N N . ARG B 1 165 ? -11.992 6.16 18.703 1 98.12 165 ARG B N 1
ATOM 3217 C CA . ARG B 1 165 ? -12.578 6.324 17.375 1 98.12 165 ARG B CA 1
ATOM 3218 C C . ARG B 1 165 ? -12.125 7.629 16.734 1 98.12 165 ARG B C 1
ATOM 3220 O O . ARG B 1 165 ? -12.734 8.094 15.758 1 98.12 165 ARG B O 1
ATOM 3227 N N . GLY B 1 166 ? -11.133 8.273 17.375 1 98.88 166 GLY B N 1
ATOM 3228 C CA . GLY B 1 166 ? -10.477 9.375 16.688 1 98.88 166 GLY B CA 1
ATOM 3229 C C . GLY B 1 166 ? -9.688 8.945 15.469 1 98.88 166 GLY B C 1
ATOM 3230 O O . GLY B 1 166 ? -9.438 7.754 15.273 1 98.88 166 GLY B O 1
ATOM 3231 N N . ARG B 1 167 ? -9.297 9.875 14.633 1 98.94 167 ARG B N 1
ATOM 3232 C CA . ARG B 1 167 ? -8.648 9.555 13.367 1 98.94 167 ARG B CA 1
ATOM 3233 C C . ARG B 1 167 ? -7.27 10.203 13.281 1 98.94 167 ARG B C 1
ATOM 3235 O O . ARG B 1 167 ? -7.09 11.344 13.695 1 98.94 167 ARG B O 1
ATOM 3242 N N . PHE B 1 168 ? -6.387 9.398 12.844 1 98.94 168 PHE B N 1
ATOM 3243 C CA . PHE B 1 168 ? -5.027 9.852 12.578 1 98.94 168 PHE B CA 1
ATOM 3244 C C . PHE B 1 168 ? -4.75 9.898 11.086 1 98.94 168 PHE B C 1
ATOM 3246 O O . PHE B 1 168 ? -5.008 8.922 10.367 1 98.94 168 PHE B O 1
ATOM 3253 N N . TYR B 1 169 ? -4.281 11.062 10.57 1 98.94 169 TYR B N 1
ATOM 3254 C CA . TYR B 1 169 ? -3.9 11.227 9.172 1 98.94 169 TYR B CA 1
ATOM 3255 C C . TYR B 1 169 ? -2.41 11.523 9.047 1 98.94 169 TYR B C 1
ATOM 3257 O O . TYR B 1 169 ? -1.878 12.375 9.758 1 98.94 169 TYR B O 1
ATOM 3265 N N . MET B 1 170 ? -1.77 10.852 8.102 1 98.56 170 MET B N 1
ATOM 3266 C CA . MET B 1 170 ? -0.337 11.055 7.914 1 98.56 170 MET B CA 1
ATOM 3267 C C . MET B 1 170 ? 0.04 10.953 6.438 1 98.56 170 MET B C 1
ATOM 3269 O O . MET B 1 170 ? -0.596 10.227 5.68 1 98.56 170 MET B O 1
ATOM 3273 N N . VAL B 1 171 ? 0.961 11.781 6.016 1 98.25 171 VAL B N 1
ATOM 3274 C CA . VAL B 1 171 ? 1.669 11.594 4.754 1 98.25 171 VAL B CA 1
ATOM 3275 C C . VAL B 1 171 ? 3.09 11.102 5.023 1 98.25 171 VAL B C 1
ATOM 3277 O O . VAL B 1 171 ? 3.742 11.562 5.965 1 98.25 171 VAL B O 1
ATOM 3280 N N . HIS B 1 172 ? 3.537 10.156 4.348 1 97.25 172 HIS B N 1
ATOM 3281 C CA . HIS B 1 172 ? 4.859 9.562 4.543 1 97.25 172 HIS B CA 1
ATOM 3282 C C . HIS B 1 172 ? 5.406 8.992 3.238 1 97.25 172 HIS B C 1
ATOM 3284 O O . HIS B 1 172 ? 4.867 9.266 2.162 1 97.25 172 HIS B O 1
ATOM 3290 N N . ARG B 1 173 ? 6.574 8.414 3.32 1 96.75 173 ARG B N 1
ATOM 3291 C CA . ARG B 1 173 ? 7.211 7.836 2.145 1 96.75 173 ARG B CA 1
ATOM 3292 C C . ARG B 1 173 ? 6.77 6.391 1.938 1 96.75 173 ARG B C 1
ATOM 3294 O O . ARG B 1 173 ? 6.75 5.598 2.885 1 96.75 173 ARG B O 1
ATOM 3301 N N . PRO B 1 174 ? 6.516 6.035 0.656 1 97.75 174 PRO B N 1
ATOM 3302 C CA . PRO B 1 174 ? 5.992 4.699 0.356 1 97.75 174 PRO B CA 1
ATOM 3303 C C . PRO B 1 174 ? 6.977 3.59 0.713 1 97.75 174 PRO B C 1
ATOM 3305 O O . PRO B 1 174 ? 6.562 2.479 1.056 1 97.75 174 PRO B O 1
ATOM 3308 N N . PHE B 1 175 ? 8.25 3.842 0.673 1 96.44 175 PHE B N 1
ATOM 3309 C CA . PHE B 1 175 ? 9.211 2.77 0.892 1 96.44 175 PHE B CA 1
ATOM 3310 C C . PHE B 1 175 ? 9.18 2.303 2.342 1 96.44 175 PHE B C 1
ATOM 3312 O O . PHE B 1 175 ? 9.758 1.264 2.678 1 96.44 175 PHE B O 1
ATOM 3319 N N . ARG B 1 176 ? 8.461 3.002 3.223 1 96.31 176 ARG B N 1
ATOM 3320 C CA . ARG B 1 176 ? 8.336 2.621 4.625 1 96.31 176 ARG B CA 1
ATOM 3321 C C . ARG B 1 176 ? 6.969 2.016 4.91 1 96.31 176 ARG B C 1
ATOM 3323 O O . ARG B 1 176 ? 6.594 1.831 6.066 1 96.31 176 ARG B O 1
ATOM 3330 N N . LEU B 1 177 ? 6.242 1.652 3.928 1 97.62 177 LEU B N 1
ATOM 3331 C CA . LEU B 1 177 ? 4.844 1.252 4.043 1 97.62 177 LEU B CA 1
ATOM 3332 C C . LEU B 1 177 ? 4.688 0.09 5.02 1 97.62 177 LEU B C 1
ATOM 3334 O O . LEU B 1 177 ? 3.785 0.094 5.859 1 97.62 177 LEU B O 1
ATOM 3338 N N . ALA B 1 178 ? 5.504 -0.937 4.914 1 97.38 178 ALA B N 1
ATOM 3339 C CA . ALA B 1 178 ? 5.406 -2.088 5.805 1 97.38 178 ALA B CA 1
ATOM 3340 C C . ALA B 1 178 ? 5.59 -1.671 7.262 1 97.38 178 ALA B C 1
ATOM 3342 O O . ALA B 1 178 ? 4.832 -2.1 8.141 1 97.38 178 ALA B O 1
ATOM 3343 N N . GLU B 1 179 ? 6.559 -0.843 7.508 1 96.12 179 GLU B N 1
ATOM 3344 C CA . GLU B 1 179 ? 6.812 -0.331 8.852 1 96.12 179 GLU B CA 1
ATOM 3345 C C . GLU B 1 179 ? 5.629 0.49 9.359 1 96.12 179 GLU B C 1
ATOM 3347 O O . GLU B 1 179 ? 5.219 0.347 10.516 1 96.12 179 GLU B O 1
ATOM 3352 N N . ILE B 1 180 ? 5.176 1.331 8.5 1 97.88 180 ILE B N 1
ATOM 3353 C CA . ILE B 1 180 ? 4.066 2.209 8.859 1 97.88 180 ILE B CA 1
ATOM 3354 C C . ILE B 1 180 ? 2.865 1.375 9.297 1 97.88 180 ILE B C 1
ATOM 3356 O O . ILE B 1 180 ? 2.289 1.613 10.359 1 97.88 180 ILE B O 1
ATOM 3360 N N . MET B 1 181 ? 2.512 0.356 8.492 1 98.25 181 MET B N 1
ATOM 3361 C CA . MET B 1 181 ? 1.367 -0.491 8.812 1 98.25 181 MET B CA 1
ATOM 3362 C C . MET B 1 181 ? 1.574 -1.204 10.148 1 98.25 181 MET B C 1
ATOM 3364 O O . MET B 1 181 ? 0.655 -1.281 10.961 1 98.25 181 MET B O 1
ATOM 3368 N N . ASN B 1 182 ? 2.717 -1.683 10.352 1 97.31 182 ASN B N 1
ATOM 3369 C CA . ASN B 1 182 ? 3.039 -2.402 11.578 1 97.31 182 ASN B CA 1
ATOM 3370 C C . ASN B 1 182 ? 2.953 -1.493 12.805 1 97.31 182 ASN B C 1
ATOM 3372 O O . ASN B 1 182 ? 2.361 -1.864 13.82 1 97.31 182 ASN B O 1
ATOM 3376 N N . VAL B 1 183 ? 3.527 -0.272 12.719 1 97.62 183 VAL B N 1
ATOM 3377 C CA . VAL B 1 183 ? 3.574 0.643 13.859 1 97.62 183 VAL B CA 1
ATOM 3378 C C . VAL B 1 183 ? 2.166 1.146 14.172 1 97.62 183 VAL B C 1
ATOM 3380 O O . VAL B 1 183 ? 1.777 1.229 15.344 1 97.62 183 VAL B O 1
ATOM 3383 N N . LEU B 1 184 ? 1.397 1.459 13.156 1 98.62 184 LEU B N 1
ATOM 3384 C CA . LEU B 1 184 ? 0.031 1.923 13.375 1 98.62 184 LEU B CA 1
ATOM 3385 C C . LEU B 1 184 ? -0.783 0.885 14.141 1 98.62 184 LEU B C 1
ATOM 3387 O O . LEU B 1 184 ? -1.41 1.205 15.148 1 98.62 184 LEU B O 1
ATOM 3391 N N . THR B 1 185 ? -0.739 -0.359 13.641 1 98.12 185 THR B N 1
ATOM 3392 C CA . THR B 1 185 ? -1.545 -1.402 14.266 1 98.12 185 THR B CA 1
ATOM 3393 C C . THR B 1 185 ? -1.052 -1.693 15.68 1 98.12 185 THR B C 1
ATOM 3395 O O . THR B 1 185 ? -1.847 -2.002 16.562 1 98.12 185 THR B O 1
ATOM 3398 N N . LYS B 1 186 ? 0.234 -1.582 15.906 1 97.56 186 LYS B N 1
ATOM 3399 C CA . LYS B 1 186 ? 0.837 -1.779 17.219 1 97.56 186 LYS B CA 1
ATOM 3400 C C . LYS B 1 186 ? 0.23 -0.833 18.25 1 97.56 186 LYS B C 1
ATOM 3402 O O . LYS B 1 186 ? 0.05 -1.203 19.406 1 97.56 186 LYS B O 1
ATOM 3407 N N . TYR B 1 187 ? -0.114 0.371 17.844 1 98.38 187 TYR B N 1
ATOM 3408 C CA . TYR B 1 187 ? -0.615 1.379 18.781 1 98.38 187 TYR B CA 1
ATOM 3409 C C . TYR B 1 187 ? -2.113 1.587 18.594 1 98.38 187 TYR B C 1
ATOM 3411 O O . TYR B 1 187 ? -2.635 2.67 18.875 1 98.38 187 TYR B O 1
ATOM 3419 N N . ARG B 1 188 ? -2.764 0.611 17.984 1 97.94 188 ARG B N 1
ATOM 3420 C CA . ARG B 1 188 ? -4.215 0.502 17.906 1 97.94 188 ARG B CA 1
ATOM 3421 C C . ARG B 1 188 ? -4.793 1.587 17 1 97.94 188 ARG B C 1
ATOM 3423 O O . ARG B 1 188 ? -5.906 2.062 17.219 1 97.94 188 ARG B O 1
ATOM 3430 N N . LEU B 1 189 ? -4.035 2.051 16.109 1 98.81 189 LEU B N 1
ATOM 3431 C CA . LEU B 1 189 ? -4.504 2.889 15.016 1 98.81 189 LEU B CA 1
ATOM 3432 C C . LEU B 1 189 ? -4.68 2.066 13.742 1 98.81 189 LEU B C 1
ATOM 3434 O O . LEU B 1 189 ? -3.73 1.901 12.969 1 98.81 189 LEU B O 1
ATOM 3438 N N . GLU B 1 190 ? -5.84 1.652 13.477 1 98.69 190 GLU B N 1
ATOM 3439 C CA . GLU B 1 190 ? -6.098 0.75 12.359 1 98.69 190 GLU B CA 1
ATOM 3440 C C . GLU B 1 190 ? -6.188 1.518 11.039 1 98.69 190 GLU B C 1
ATOM 3442 O O . GLU B 1 190 ? -7.023 2.41 10.891 1 98.69 190 GLU B O 1
ATOM 3447 N N . PRO B 1 191 ? -5.293 1.194 10.094 1 98.75 191 PRO B N 1
ATOM 3448 C CA . PRO B 1 191 ? -5.43 1.855 8.789 1 98.75 191 PRO B CA 1
ATOM 3449 C C . PRO B 1 191 ? -6.801 1.635 8.156 1 98.75 191 PRO B C 1
ATOM 3451 O O . PRO B 1 191 ? -7.285 0.5 8.102 1 98.75 191 PRO B O 1
ATOM 3454 N N . LYS B 1 192 ? -7.438 2.709 7.707 1 98.75 192 LYS B N 1
ATOM 3455 C CA . LYS B 1 192 ? -8.789 2.615 7.156 1 98.75 192 LYS B CA 1
ATOM 3456 C C . LYS B 1 192 ? -8.828 3.1 5.711 1 98.75 192 LYS B C 1
ATOM 3458 O O . LYS B 1 192 ? -9.688 2.68 4.934 1 98.75 192 LYS B O 1
ATOM 3463 N N . ARG B 1 193 ? -7.992 3.986 5.387 1 98.75 193 ARG B N 1
ATOM 3464 C CA . ARG B 1 193 ? -7.914 4.574 4.051 1 98.75 193 ARG B CA 1
ATOM 3465 C C . ARG B 1 193 ? -6.473 4.887 3.672 1 98.75 193 ARG B C 1
ATOM 3467 O O . ARG B 1 193 ? -5.688 5.328 4.512 1 98.75 193 ARG B O 1
ATOM 3474 N N . MET B 1 194 ? -6.129 4.629 2.477 1 98.81 194 MET B N 1
ATOM 3475 C CA . MET B 1 194 ? -4.785 4.871 1.97 1 98.81 194 MET B CA 1
ATOM 3476 C C . MET B 1 194 ? -4.828 5.359 0.525 1 98.81 194 MET B C 1
ATOM 3478 O O . MET B 1 194 ? -5.668 4.918 -0.258 1 98.81 194 MET B O 1
ATOM 3482 N N . GLN B 1 195 ? -3.947 6.254 0.146 1 98.81 195 GLN B N 1
ATOM 3483 C CA . GLN B 1 195 ? -3.811 6.723 -1.229 1 98.81 195 GLN B CA 1
ATOM 3484 C C . GLN B 1 195 ? -2.346 6.957 -1.588 1 98.81 195 GLN B C 1
ATOM 3486 O O . GLN B 1 195 ? -1.606 7.582 -0.826 1 98.81 195 GLN B O 1
ATOM 3491 N N . LEU B 1 196 ? -1.949 6.34 -2.664 1 98.81 196 LEU B N 1
ATOM 3492 C CA . LEU B 1 196 ? -0.598 6.566 -3.168 1 98.81 196 LEU B CA 1
ATOM 3493 C C . LEU B 1 196 ? -0.565 7.758 -4.117 1 98.81 196 LEU B C 1
ATOM 3495 O O . LEU B 1 196 ? -1.477 7.934 -4.934 1 98.81 196 LEU B O 1
ATOM 3499 N N . VAL B 1 197 ? 0.455 8.562 -3.961 1 98.62 197 VAL B N 1
ATOM 3500 C CA . VAL B 1 197 ? 0.669 9.734 -4.801 1 98.62 197 VAL B CA 1
ATOM 3501 C C . VAL B 1 197 ? 1.822 9.477 -5.77 1 98.62 197 VAL B C 1
ATOM 3503 O O . VAL B 1 197 ? 2.949 9.211 -5.344 1 98.62 197 VAL B O 1
ATOM 3506 N N . TYR B 1 198 ? 1.511 9.555 -7.043 1 98.5 198 TYR B N 1
ATOM 3507 C CA . TYR B 1 198 ? 2.48 9.312 -8.102 1 98.5 198 TYR B CA 1
ATOM 3508 C C . TYR B 1 198 ? 2.846 10.609 -8.82 1 98.5 198 TYR B C 1
ATOM 3510 O O . TYR B 1 198 ? 1.967 11.344 -9.273 1 98.5 198 TYR B O 1
ATOM 3518 N N . PRO B 1 199 ? 4.172 10.938 -8.938 1 97.88 199 PRO B N 1
ATOM 3519 C CA . PRO B 1 199 ? 4.52 12.117 -9.727 1 97.88 199 PRO B CA 1
ATOM 3520 C C . PRO B 1 199 ? 3.988 12.047 -11.156 1 97.88 199 PRO B C 1
ATOM 3522 O O . PRO B 1 199 ? 3.447 13.023 -11.672 1 97.88 199 PRO B O 1
ATOM 3525 N N . TYR B 1 200 ? 4.219 10.898 -11.75 1 97.19 200 TYR B N 1
ATOM 3526 C CA . TYR B 1 200 ? 3.682 10.562 -13.062 1 97.19 200 TYR B CA 1
ATOM 3527 C C . TYR B 1 200 ? 3.088 9.156 -13.062 1 97.19 200 TYR B C 1
ATOM 3529 O O . TYR B 1 200 ? 3.41 8.344 -12.195 1 97.19 200 TYR B O 1
ATOM 3537 N N . ILE B 1 201 ? 2.273 8.875 -14.023 1 95.56 201 ILE B N 1
ATOM 3538 C CA . ILE B 1 201 ? 1.541 7.617 -14.078 1 95.56 201 ILE B CA 1
ATOM 3539 C C . ILE B 1 201 ? 2.52 6.457 -14.25 1 95.56 201 ILE B C 1
ATOM 3541 O O . ILE B 1 201 ? 2.229 5.328 -13.852 1 95.56 201 ILE B O 1
ATOM 3545 N N . ASP B 1 202 ? 3.674 6.668 -14.828 1 96.06 202 ASP B N 1
ATOM 3546 C CA . ASP B 1 202 ? 4.621 5.605 -15.156 1 96.06 202 ASP B CA 1
ATOM 3547 C C . ASP B 1 202 ? 5.801 5.613 -14.18 1 96.06 202 ASP B C 1
ATOM 3549 O O . ASP B 1 202 ? 6.855 5.047 -14.477 1 96.06 202 ASP B O 1
ATOM 3553 N N . ARG B 1 203 ? 5.625 6.285 -13 1 97.25 203 ARG B N 1
ATOM 3554 C CA . ARG B 1 203 ? 6.691 6.383 -12.008 1 97.25 203 ARG B CA 1
ATOM 3555 C C . ARG B 1 203 ? 6.25 5.809 -10.672 1 97.25 203 ARG B C 1
ATOM 3557 O O . ARG B 1 203 ? 5.051 5.703 -10.398 1 97.25 203 ARG B O 1
ATOM 3564 N N . GLU B 1 204 ? 7.246 5.449 -9.891 1 98.31 204 GLU B N 1
ATOM 3565 C CA . GLU B 1 204 ? 6.98 5.035 -8.516 1 98.31 204 GLU B CA 1
ATOM 3566 C C . GLU B 1 204 ? 6.352 6.168 -7.707 1 98.31 204 GLU B C 1
ATOM 3568 O O . GLU B 1 204 ? 6.652 7.34 -7.938 1 98.31 204 GLU B O 1
ATOM 3573 N N . PRO B 1 205 ? 5.469 5.797 -6.812 1 98.56 205 PRO B N 1
ATOM 3574 C CA . PRO B 1 205 ? 4.941 6.848 -5.941 1 98.56 205 PRO B CA 1
ATOM 3575 C C . PRO B 1 205 ? 5.996 7.414 -4.992 1 98.56 205 PRO B C 1
ATOM 3577 O O . PRO B 1 205 ? 6.922 6.699 -4.598 1 98.56 205 PRO B O 1
ATOM 3580 N N . ASN B 1 206 ? 5.809 8.648 -4.648 1 96.75 206 ASN B N 1
ATOM 3581 C CA . ASN B 1 206 ? 6.789 9.258 -3.752 1 96.75 206 ASN B CA 1
ATOM 3582 C C . ASN B 1 206 ? 6.152 9.664 -2.426 1 96.75 206 ASN B C 1
ATOM 3584 O O . ASN B 1 206 ? 6.859 10.039 -1.486 1 96.75 206 ASN B O 1
ATOM 3588 N N . MET B 1 207 ? 4.812 9.523 -2.32 1 97.69 207 MET B N 1
ATOM 3589 C CA . MET B 1 207 ? 4.117 9.773 -1.061 1 97.69 207 MET B CA 1
ATOM 3590 C C . MET B 1 207 ? 2.988 8.766 -0.856 1 97.69 207 MET B C 1
ATOM 3592 O O . MET B 1 207 ? 2.49 8.18 -1.819 1 97.69 207 MET B O 1
ATOM 3596 N N . VAL B 1 208 ? 2.686 8.578 0.343 1 98.69 208 VAL B N 1
ATOM 3597 C CA . VAL B 1 208 ? 1.506 7.809 0.713 1 98.69 208 VAL B CA 1
ATOM 3598 C C . VAL B 1 208 ? 0.72 8.547 1.792 1 98.69 208 VAL B C 1
ATOM 3600 O O . VAL B 1 208 ? 1.298 9.031 2.768 1 98.69 208 VAL B O 1
ATOM 3603 N N . LEU B 1 209 ? -0.547 8.75 1.549 1 98.81 209 LEU B N 1
ATOM 3604 C CA . LEU B 1 209 ? -1.485 9.297 2.527 1 98.81 209 LEU B CA 1
ATOM 3605 C C . LEU B 1 209 ? -2.227 8.172 3.246 1 98.81 209 LEU B C 1
ATOM 3607 O O . LEU B 1 209 ? -2.723 7.238 2.609 1 98.81 209 LEU B O 1
ATOM 3611 N N . ILE B 1 210 ? -2.34 8.266 4.582 1 98.88 210 ILE B N 1
ATOM 3612 C CA . ILE B 1 210 ? -2.971 7.203 5.352 1 98.88 210 ILE B CA 1
ATOM 3613 C C . ILE B 1 210 ? -3.924 7.805 6.383 1 98.88 210 ILE B C 1
ATOM 3615 O O . ILE B 1 210 ? -3.596 8.805 7.031 1 98.88 210 ILE B O 1
ATOM 3619 N N . GLU B 1 211 ? -5.078 7.289 6.477 1 98.94 211 GLU B N 1
ATOM 3620 C CA . GLU B 1 211 ? -6.039 7.508 7.555 1 98.94 211 GLU B CA 1
ATOM 3621 C C . GLU B 1 211 ? -6.133 6.285 8.461 1 98.94 211 GLU B C 1
ATOM 3623 O O . GLU B 1 211 ? -6.375 5.172 7.988 1 98.94 211 GLU B O 1
ATOM 3628 N N . ALA B 1 212 ? -5.922 6.445 9.695 1 98.94 212 ALA B N 1
ATOM 3629 C CA . ALA B 1 212 ? -6.055 5.359 10.664 1 98.94 212 ALA B CA 1
ATOM 3630 C C . ALA B 1 212 ? -7.078 5.711 11.742 1 98.94 212 ALA B C 1
ATOM 3632 O O . ALA B 1 212 ? -7.188 6.867 12.156 1 98.94 212 ALA B O 1
ATOM 3633 N N . LEU B 1 213 ? -7.805 4.754 12.195 1 98.81 213 LEU B N 1
ATOM 3634 C CA . LEU B 1 213 ? -8.844 4.898 13.211 1 98.81 213 LEU B CA 1
ATOM 3635 C C . LEU B 1 213 ? -8.438 4.219 14.508 1 98.81 213 LEU B C 1
ATOM 3637 O O . LEU B 1 213 ? -8.039 3.051 14.508 1 98.81 213 LEU B O 1
ATOM 3641 N N . LYS B 1 214 ? -8.484 4.965 15.578 1 98.75 214 LYS B N 1
ATOM 3642 C CA . LYS B 1 214 ? -8.188 4.367 16.875 1 98.75 214 LYS B CA 1
ATOM 3643 C C . LYS B 1 214 ? -9.258 3.354 17.281 1 98.75 214 LYS B C 1
ATOM 3645 O O . LYS B 1 214 ? -10.445 3.682 17.328 1 98.75 214 LYS B O 1
ATOM 3650 N N . GLY B 1 215 ? -8.859 2.182 17.5 1 97.62 215 GLY B N 1
ATOM 3651 C CA . GLY B 1 215 ? -9.766 1.124 17.906 1 97.62 215 GLY B CA 1
ATOM 3652 C C . GLY B 1 215 ? -10.625 0.599 16.766 1 97.62 215 GLY B C 1
ATOM 3653 O O . GLY B 1 215 ? -11.734 0.108 16.984 1 97.62 215 GLY B O 1
ATOM 3654 N N . GLY B 1 216 ? -10.234 0.745 15.555 1 95.62 216 GLY B N 1
ATOM 3655 C CA . GLY B 1 216 ? -11 0.29 14.414 1 95.62 216 GLY B CA 1
ATOM 3656 C C . GLY B 1 216 ? -10.789 -1.178 14.094 1 95.62 216 GLY B C 1
ATOM 3657 O O . GLY B 1 216 ? -9.883 -1.811 14.641 1 95.62 216 GLY B O 1
ATOM 3658 N N . ASN B 1 217 ? -11.656 -1.681 13.234 1 93.69 217 ASN B N 1
ATOM 3659 C CA . ASN B 1 217 ? -11.5 -3.033 12.711 1 93.69 217 ASN B CA 1
ATOM 3660 C C . ASN B 1 217 ? -10.617 -3.051 11.469 1 93.69 217 ASN B C 1
ATOM 3662 O O . ASN B 1 217 ? -10.359 -2.004 10.867 1 93.69 217 ASN B O 1
ATOM 3666 N N . SER B 1 218 ? -10.258 -4.215 11.148 1 92.81 218 SER B N 1
ATOM 3667 C CA . SER B 1 218 ? -9.367 -4.367 10.008 1 92.81 218 SER B CA 1
ATOM 3668 C C . SER B 1 218 ? -10.086 -4.062 8.695 1 92.81 218 SER B C 1
ATOM 3670 O O . SER B 1 218 ? -11.32 -4.082 8.641 1 92.81 218 SER B O 1
ATOM 3672 N N . ARG B 1 219 ? -9.406 -3.713 7.707 1 95.19 219 ARG B N 1
ATOM 3673 C CA . ARG B 1 219 ? -9.859 -3.408 6.352 1 95.19 219 ARG B CA 1
ATOM 3674 C C . ARG B 1 219 ? -9.477 -1.987 5.953 1 95.19 219 ARG B C 1
ATOM 3676 O O . ARG B 1 219 ? -9.805 -1.029 6.66 1 95.19 219 ARG B O 1
ATOM 3683 N N . VAL B 1 220 ? -8.797 -1.881 4.93 1 97.81 220 VAL B N 1
ATOM 3684 C CA . VAL B 1 220 ? -8.344 -0.577 4.457 1 97.81 220 VAL B CA 1
ATOM 3685 C C . VAL B 1 220 ? -8.898 -0.311 3.059 1 97.81 220 VAL B C 1
ATOM 3687 O O . VAL B 1 220 ? -8.891 -1.197 2.201 1 97.81 220 VAL B O 1
ATOM 3690 N N . THR B 1 221 ? -9.484 0.75 2.875 1 98.38 221 THR B N 1
ATOM 3691 C CA . THR B 1 221 ? -9.836 1.207 1.536 1 98.38 221 THR B CA 1
ATOM 3692 C C . THR B 1 221 ? -8.641 1.871 0.858 1 98.38 221 THR B C 1
ATOM 3694 O O . THR B 1 221 ? -8.094 2.846 1.374 1 98.38 221 THR B O 1
ATOM 3697 N N . VAL B 1 222 ? -8.211 1.342 -0.248 1 98.5 222 VAL B N 1
ATOM 3698 C CA . VAL B 1 222 ? -7.152 1.964 -1.042 1 98.5 222 VAL B CA 1
ATOM 3699 C C . VAL B 1 222 ? -7.77 2.777 -2.178 1 98.5 222 VAL B C 1
ATOM 3701 O O . VAL B 1 222 ? -8.5 2.236 -3.008 1 98.5 222 VAL B O 1
ATOM 3704 N N . GLU B 1 223 ? -7.5 4.039 -2.238 1 98.5 223 GLU B N 1
ATOM 3705 C CA . GLU B 1 223 ? -8.094 4.977 -3.189 1 98.5 223 GLU B CA 1
ATOM 3706 C C . GLU B 1 223 ? -7.43 4.871 -4.559 1 98.5 223 GLU B C 1
ATOM 3708 O O . GLU B 1 223 ? -6.348 4.285 -4.688 1 98.5 223 GLU B O 1
ATOM 3713 N N . PRO B 1 224 ? -8.148 5.371 -5.617 1 98.31 224 PRO B N 1
ATOM 3714 C CA . PRO B 1 224 ? -7.473 5.484 -6.914 1 98.31 224 PRO B CA 1
ATOM 3715 C C . PRO B 1 224 ? -6.141 6.223 -6.824 1 98.31 224 PRO B C 1
ATOM 3717 O O . PRO B 1 224 ? -5.93 7.02 -5.902 1 98.31 224 PRO B O 1
ATOM 3720 N N . PRO B 1 225 ? -5.215 5.863 -7.684 1 98.19 225 PRO B N 1
ATOM 3721 C CA . PRO B 1 225 ? -3.93 6.562 -7.641 1 98.19 225 PRO B CA 1
ATOM 3722 C C . PRO B 1 225 ? -4.07 8.07 -7.855 1 98.19 225 PRO B C 1
ATOM 3724 O O . PRO B 1 225 ? -4.863 8.508 -8.695 1 98.19 225 PRO B O 1
ATOM 3727 N N . LEU B 1 226 ? -3.398 8.852 -7.055 1 98.19 226 LEU B N 1
ATOM 3728 C CA . LEU B 1 226 ? -3.328 10.289 -7.262 1 98.19 226 LEU B CA 1
ATOM 3729 C C . LEU B 1 226 ? -2.105 10.656 -8.094 1 98.19 226 LEU B C 1
ATOM 3731 O O . LEU B 1 226 ? -0.975 10.602 -7.609 1 98.19 226 LEU B O 1
ATOM 3735 N N . ILE B 1 227 ? -2.34 11.016 -9.344 1 98.25 227 ILE B N 1
ATOM 3736 C CA . ILE B 1 227 ? -1.274 11.391 -10.266 1 98.25 227 ILE B CA 1
ATOM 3737 C C . ILE B 1 227 ? -1.064 12.906 -10.227 1 98.25 227 ILE B C 1
ATOM 3739 O O . ILE B 1 227 ? -2.01 13.672 -10.414 1 98.25 227 ILE B O 1
ATOM 3743 N N . VAL B 1 228 ? 0.145 13.367 -10.008 1 97.38 228 VAL B N 1
ATOM 3744 C CA . VAL B 1 228 ? 0.415 14.781 -9.805 1 97.38 228 VAL B CA 1
ATOM 3745 C C . VAL B 1 228 ? 0.463 15.5 -11.156 1 97.38 228 VAL B C 1
ATOM 3747 O O . VAL B 1 228 ? -0.255 16.484 -11.375 1 97.38 228 VAL B O 1
ATOM 3750 N N . TYR B 1 229 ? 1.293 14.938 -12.102 1 97.12 229 TYR B N 1
ATOM 3751 C CA . TYR B 1 229 ? 1.529 15.633 -13.359 1 97.12 229 TYR B CA 1
ATOM 3752 C C . TYR B 1 229 ? 1.056 14.789 -14.539 1 97.12 229 TYR B C 1
ATOM 3754 O O . TYR B 1 229 ? 1.373 13.602 -14.633 1 97.12 229 TYR B O 1
ATOM 3762 N N . LYS B 1 230 ? 0.365 15.359 -15.477 1 95.12 230 LYS B N 1
ATOM 3763 C CA . LYS B 1 230 ? 0.046 14.695 -16.734 1 95.12 230 LYS B CA 1
ATOM 3764 C C . LYS B 1 230 ? 1.19 14.836 -17.734 1 95.12 230 LYS B C 1
ATOM 3766 O O . LYS B 1 230 ? 1.417 13.945 -18.562 1 95.12 230 LYS B O 1
ATOM 3771 N N . GLU B 1 231 ? 1.806 16.031 -17.719 1 94.5 231 GLU B N 1
ATOM 3772 C CA . GLU B 1 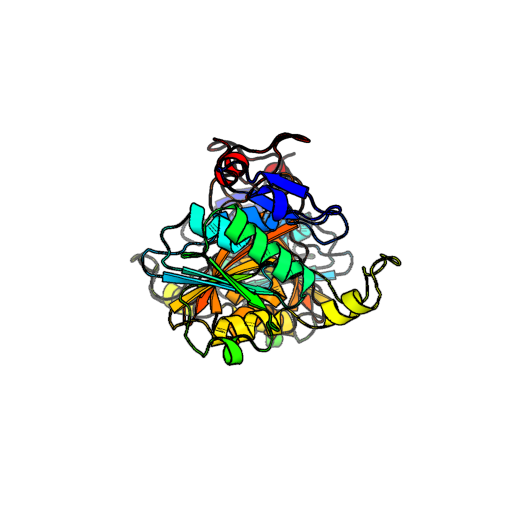231 ? 3.029 16.406 -18.422 1 94.5 231 GLU B CA 1
ATOM 3773 C C . GLU B 1 231 ? 3.9 17.328 -17.578 1 94.5 231 GLU B C 1
ATOM 3775 O O . GLU B 1 231 ? 3.445 17.859 -16.562 1 94.5 231 GLU B O 1
ATOM 3780 N N . PRO B 1 232 ? 5.191 17.344 -17.906 1 92.12 232 PRO B N 1
ATOM 3781 C CA . PRO B 1 232 ? 6.051 18.188 -17.078 1 92.12 232 PRO B CA 1
ATOM 3782 C C . PRO B 1 232 ? 5.473 19.594 -16.875 1 92.12 232 PRO B C 1
ATOM 3784 O O . PRO B 1 232 ? 5.18 20.297 -17.844 1 92.12 232 PRO B O 1
ATOM 3787 N N . GLY B 1 233 ? 5.234 19.891 -15.602 1 92.19 233 GLY B N 1
ATOM 3788 C CA . GLY B 1 233 ? 4.777 21.219 -15.234 1 92.19 233 GLY B CA 1
ATOM 3789 C C . GLY B 1 233 ? 3.275 21.391 -15.352 1 92.19 233 GLY B C 1
ATOM 3790 O O . GLY B 1 233 ? 2.752 22.484 -15.156 1 92.19 233 GLY B O 1
ATOM 3791 N N . VAL B 1 234 ? 2.584 20.344 -15.742 1 95.19 234 VAL B N 1
ATOM 3792 C CA . VAL B 1 234 ? 1.135 20.422 -15.898 1 95.19 234 VAL B CA 1
ATOM 3793 C C . VAL B 1 234 ? 0.458 19.484 -14.898 1 95.19 234 VAL B C 1
ATOM 3795 O O . VAL B 1 234 ? 0.506 18.266 -15.062 1 95.19 234 VAL B O 1
ATOM 3798 N N . TYR B 1 235 ? -0.22 20.078 -13.914 1 94.88 235 TYR B N 1
ATOM 3799 C CA . TYR B 1 235 ? -0.91 19.312 -12.883 1 94.88 235 TYR B CA 1
ATOM 3800 C C . TYR B 1 235 ? -2.123 18.594 -13.453 1 94.88 235 TYR B C 1
ATOM 3802 O O . TYR B 1 235 ? -2.738 19.062 -14.414 1 94.88 235 TYR B O 1
ATOM 3810 N N . THR B 1 236 ? -2.484 17.422 -12.93 1 95.81 236 THR B N 1
ATOM 3811 C CA . THR B 1 236 ? -3.742 16.766 -13.266 1 95.81 236 THR B CA 1
ATOM 3812 C C . THR B 1 236 ? -4.926 17.516 -12.664 1 95.81 236 THR B C 1
ATOM 3814 O O . THR B 1 236 ? -4.746 18.375 -11.789 1 95.81 236 THR B O 1
ATOM 3817 N N . GLU B 1 237 ? -6.129 17.219 -13.086 1 94.31 237 GLU B N 1
ATOM 3818 C CA . GLU B 1 237 ? -7.344 17.859 -12.594 1 94.31 237 GLU B CA 1
ATOM 3819 C C . GLU B 1 237 ? -7.547 17.578 -11.102 1 94.31 237 GLU B C 1
ATOM 3821 O O . GLU B 1 237 ? -7.988 18.453 -10.359 1 94.31 237 GLU B O 1
ATOM 3826 N N . ASN B 1 238 ? -7.227 16.391 -10.688 1 94.12 238 ASN B N 1
ATOM 3827 C CA . ASN B 1 238 ? -7.387 16.016 -9.281 1 94.12 238 ASN B CA 1
ATOM 3828 C C . ASN B 1 238 ? -6.508 16.875 -8.375 1 94.12 238 ASN B C 1
ATOM 3830 O O . ASN B 1 238 ? -6.949 17.312 -7.309 1 94.12 238 ASN B O 1
ATOM 3834 N N . ILE B 1 239 ? -5.316 17.172 -8.805 1 93.75 239 ILE B N 1
ATOM 3835 C CA . ILE B 1 239 ? -4.391 17.984 -8.031 1 93.75 239 ILE B CA 1
ATOM 3836 C C . ILE B 1 239 ? -4.879 19.438 -8.008 1 93.75 239 ILE B C 1
ATOM 3838 O O . ILE B 1 239 ? -4.855 20.094 -6.965 1 93.75 239 ILE B O 1
ATOM 3842 N N . LEU B 1 240 ? -5.387 19.875 -9.094 1 91.62 240 LEU B N 1
ATOM 3843 C CA . LEU B 1 240 ? -5.918 21.234 -9.164 1 91.62 240 LEU B CA 1
ATOM 3844 C C . LEU B 1 240 ? -7.094 21.406 -8.211 1 91.62 240 LEU B C 1
ATOM 3846 O O . LEU B 1 240 ? -7.234 22.453 -7.574 1 91.62 240 LEU B O 1
ATOM 3850 N N . LYS B 1 241 ? -7.887 20.359 -8.062 1 91.06 241 LYS B N 1
ATOM 3851 C CA . LYS B 1 241 ? -9.016 20.406 -7.141 1 91.06 241 LYS B CA 1
ATOM 3852 C C . LYS B 1 241 ? -8.547 20.469 -5.691 1 91.06 241 LYS B C 1
ATOM 3854 O O . LYS B 1 241 ? -9.094 21.234 -4.895 1 91.06 241 LYS B O 1
ATOM 3859 N N . ILE B 1 242 ? -7.547 19.719 -5.418 1 89.94 242 ILE B N 1
ATOM 3860 C CA . ILE B 1 242 ? -7.016 19.672 -4.062 1 89.94 242 ILE B CA 1
ATOM 3861 C C . ILE B 1 242 ? -6.43 21.031 -3.689 1 89.94 242 ILE B C 1
ATOM 3863 O O . ILE B 1 242 ? -6.559 21.469 -2.547 1 89.94 242 ILE B O 1
ATOM 3867 N N . TYR B 1 243 ? -5.867 21.719 -4.637 1 85.81 243 TYR B N 1
ATOM 3868 C CA . TYR B 1 243 ? -5.254 23.031 -4.422 1 85.81 243 TYR B CA 1
ATOM 3869 C C . TYR B 1 243 ? -6.285 24.141 -4.539 1 85.81 243 TYR B C 1
ATOM 3871 O O . TYR B 1 243 ? -5.945 25.328 -4.438 1 85.81 243 TYR B O 1
ATOM 3879 N N . ASP B 1 244 ? -7.586 23.734 -4.758 1 80 244 ASP B N 1
ATOM 3880 C CA . ASP B 1 244 ? -8.68 24.672 -4.941 1 80 244 ASP B CA 1
ATOM 3881 C C . ASP B 1 244 ? -8.398 25.625 -6.105 1 80 244 ASP B C 1
ATOM 3883 O O . ASP B 1 244 ? -8.672 26.828 -6.016 1 80 244 ASP B O 1
ATOM 3887 N N . MET B 1 245 ? -7.754 25.109 -7.027 1 72.88 245 MET B N 1
ATOM 3888 C CA . MET B 1 245 ? -7.414 25.938 -8.188 1 72.88 245 MET B CA 1
ATOM 3889 C C . MET B 1 245 ? -8.484 25.812 -9.273 1 72.88 245 MET B C 1
ATOM 3891 O O . MET B 1 245 ? -8.438 26.516 -10.281 1 72.88 245 MET B O 1
ATOM 3895 N N . ILE B 1 246 ? -9.445 24.859 -9.086 1 72.81 246 ILE B N 1
ATOM 3896 C CA . ILE B 1 246 ? -10.625 24.703 -9.93 1 72.81 246 ILE B CA 1
ATOM 3897 C C . ILE B 1 246 ? -11.812 24.25 -9.078 1 72.81 246 ILE B C 1
ATOM 3899 O O . ILE B 1 246 ? -11.625 23.703 -7.98 1 72.81 246 ILE B O 1
#

Nearest PDB structures (foldseek):
  3lpm-assembly1_B  TM=9.460E-01  e=1.162E-28  Listeria monocytogenes serotype 4b str. CLIP 80459
  7wm6-assembly1_A  TM=9.247E-01  e=1.592E-28  Mycoplasma capricolum subsp. capricolum
  7wm6-assembly2_D  TM=9.323E-01  e=1.117E-27  Mycoplasma capricolum subsp. capricolum
  7wm6-assembly1_B  TM=9.631E-01  e=3.576E-23  Mycoplasma capricolum subsp. capricolum
  7wm5-assembly1_A-2  TM=8.956E-01  e=6.974E-24  Mycoplasma capricolum subsp. capricolum

Radius of gyration: 25.97 Å; Cα contacts (8 Å, |Δi|>4): 1116; chains: 2; bounding box: 53×85×57 Å

Foldseek 3Di:
DLVVLADPQWDWDDLVLLAIFIGHPVDDDDDLFLLVLLLVDAAAAAFEEEEEQCFRVSNQVSNVSVYNYQAYEYEHADPVRLSRNVSSCVSSPNPRHYYYDHDHLLCLCVVQNFQRGQEYEYAQDQLDQDDPVVPPPDPVVVSVCSVVADLLSNLLSRLGRHHAFGKYKYKYFPVCVVVNCVSCVVSQFEWAEKEFEAQAPPDDTGMMMTMTTRNDDHDYHYDPHHHQADDVPHGDPVSCVSSVVD/DLVVLADPQWDWDDLVLLAIFIGHPVDDDDDLFLLVLLLVDAAAAAFEEEEEQCFRVSNQVSNVSVYNHQAYEYEHADPVRLSRNVSSCVSSPNPRHYYYDHDDLLCLCVVQNFQRGQEYEYAQDQLDQDDPVVVPPDPVVVSVCSVVADLLSNLLSRLGRHHAFGKYKYKYFPVCVVVNCVSCVVSQFEWAEKEFEAQAPPDDTGMMMTMTTRNDDHDYHYDPHHHQADDVPHGDPVSCVSSVVD

Solvent-accessible surface area (backbone atoms only — not comparable to full-atom values): 25562 Å² total; per-residue (Å²): 124,69,69,76,63,58,53,91,77,40,47,76,42,75,64,68,78,90,44,56,35,38,38,37,84,91,47,92,61,91,55,69,63,49,54,53,43,39,61,69,52,81,45,51,72,77,27,34,35,36,27,45,59,27,47,38,30,56,46,45,55,48,34,59,75,76,34,55,41,53,37,25,32,24,32,14,65,51,64,70,36,31,50,33,14,43,42,17,34,54,66,60,70,32,67,89,42,43,46,68,44,76,42,53,61,84,41,40,30,77,75,67,33,62,49,62,24,42,27,35,36,33,59,59,83,77,70,65,74,84,75,69,69,65,55,78,79,56,62,64,63,57,62,53,44,56,64,64,63,47,72,62,43,53,49,49,30,48,44,42,20,29,23,89,66,11,39,39,32,37,38,45,54,42,40,44,45,58,58,51,42,40,50,32,50,72,52,42,26,23,52,43,36,36,32,46,31,18,57,30,69,88,33,47,44,66,31,28,40,38,35,20,25,28,76,50,64,89,48,26,47,48,48,34,65,42,45,40,32,78,44,94,95,34,68,25,70,68,45,32,42,61,53,54,72,100,122,70,70,76,64,60,52,91,77,40,47,78,44,74,64,66,76,91,46,54,35,39,40,37,83,92,48,92,63,90,54,68,63,50,53,52,41,38,60,69,52,80,47,50,72,76,28,34,35,37,26,43,58,28,47,40,30,57,45,44,54,46,33,59,74,75,36,55,41,53,35,27,31,25,32,13,64,50,65,70,37,32,48,33,14,42,41,17,34,54,66,60,72,31,67,89,41,42,46,68,43,77,42,52,62,84,42,40,30,78,75,67,34,62,48,63,25,41,28,36,36,32,58,60,82,79,69,65,74,85,76,68,70,65,57,79,78,54,62,65,63,56,61,52,41,56,62,64,63,47,72,62,43,53,47,49,28,48,46,43,21,28,24,88,68,11,38,37,31,38,40,47,54,43,40,44,45,58,59,50,43,43,50,32,48,71,49,40,25,23,53,41,34,34,33,46,32,16,58,31,70,87,32,50,44,67,31,28,39,38,35,19,25,28,77,48,65,87,48,25,48,50,48,33,65,42,45,40,30,77,44,96,94,34,67,25,70,69,45,32,43,61,55,54,72,98

InterPro domains:
  IPR007848 Methyltransferase small domain [PF05175] (35-175)
  IPR029063 S-adenosyl-L-methionine-dependent methyltransferase superfamily [G3DSA:3.40.50.150] (13-245)
  IPR029063 S-adenosyl-L-methionine-dependent methyltransferase superfamily [SSF53335] (20-215)
  IPR050210 tRNA (adenine-N(6)-)-methyltransferase [PTHR47739] (8-243)